Protein AF-A0A2N7PX65-F1 (afdb_monomer)

Foldseek 3Di:
DDPDPPPFWKWKWQAPDAPVLQDQAQWFDFDQWTWGDDLVQLFIWIWGDDPRITMTGTDVLLLGQDALVVLVVSVVVVVSRCVSRVTDTPDTDSDHDPLPDDQDPLEDEFDLPCLPPPDLLQAAEEEEQCQLVPVVVVVCVVCVSHAYEYEHQDSVSQSNNRRVCVVVVRPRHHYYHDDVLQVLQSAKFQSYLEYEYEAFDDQPDPVRLVVGCLDLVNVVSVLRNHHAFGKYKYKHLDPVSLVSVLVSLVVLVWDFPDPDQKDWDDDDDDPVSVVVVVVVGIMIMGITTHNDHHDTDDQDGDDDFAAFPDQWDDDPFWTWHWPTWTHGPVDQWIKTWIQTFGPPTRTFIFTGHPSITGDDSSTGDGRHNRRNVRRVVGSD

Mean predicted aligned error: 6.5 Å

Secondary structure (DSSP, 8-state):
--S--S--SEEEEE-S--GGG--SS--EEETTEEEEEETTTTEEEEEEEETTEEEEEE-GGG-----HHHHHHHHHHHHHHHHHTT-EEEEE-----S------TTB----SS-S-SS-GGGEEEEEES-TTSHHHHHHHHH-TTSEEEEEES-HHHHHHHHHHHHHTT-SSEEEEES-HHHHGGGSPTT-EEEEEEES-----SHHHHTTSTTSHHHHHHHHHHEEEEEEEEEEES-HHHHHHHHHHHHHTT-EESSSSS-EEES---SHHHHHHHTTT--EEEEEEE--SPPPP------PSSEE-S-SEEE-SS-EEEEEEEEB-TTSSSEEEEEEEESTTPEEEEEEEETTEEE--TT------HHHHHHHHHHH-

Radius of gyration: 22.66 Å; Cα contacts (8 Å, |Δi|>4): 798; chains: 1; bounding box: 52×52×66 Å

Solvent-accessible surface area (backbone atoms only — not comparable to full-atom values): 20788 Å² total; per-residue (Å²): 132,85,93,69,79,65,79,65,49,31,40,32,29,51,37,88,75,57,82,84,68,58,77,88,56,82,51,21,40,37,92,74,39,30,42,31,76,38,67,95,73,26,27,38,29,38,34,37,67,58,87,51,31,37,37,40,29,58,36,74,55,31,61,63,75,89,29,37,69,56,30,49,52,51,47,54,53,48,50,54,51,22,58,70,61,76,41,50,75,77,49,66,67,52,72,78,75,89,45,85,66,83,88,44,92,37,58,50,70,77,32,69,86,49,66,65,89,58,64,66,90,58,41,32,33,38,31,51,52,43,50,56,24,56,61,62,54,54,50,38,68,77,35,70,92,46,26,36,37,35,30,22,65,54,56,71,32,38,50,50,24,49,54,48,39,53,76,68,64,45,86,39,43,38,41,35,73,42,61,60,85,46,56,60,49,73,51,45,40,43,49,21,48,35,39,38,36,54,61,67,81,79,44,79,52,77,91,42,29,80,76,27,70,82,22,72,69,49,37,48,54,56,57,31,27,27,19,55,71,11,34,44,36,37,36,32,75,45,65,74,53,50,53,51,51,41,53,53,38,48,74,72,60,32,38,46,77,57,101,49,53,68,40,83,52,90,88,63,92,35,75,69,45,53,60,40,50,78,68,74,55,65,34,37,37,30,49,31,28,29,82,53,73,50,73,86,54,80,78,73,81,80,74,76,67,41,60,49,72,43,76,62,48,76,60,98,64,36,29,27,38,64,77,44,66,20,42,34,97,90,47,96,49,30,42,33,35,32,39,32,8,37,98,80,44,45,49,36,52,30,34,36,45,96,60,25,37,33,84,42,81,35,35,29,56,67,66,27,72,48,34,41,57,29,50,51,66,22,52,99

Sequence (380 aa):
MPLSTFNMPHAIIKTNKNLNDIECVNIFRYKNKGILPLDEFRCFLDVYKKQDLLIIKLNKATRSIITDKLKDAILDTAEKIADNLNCEIVSHNLEHTNTNIEFCDCYESVYPQKILTYNKESINNLEIGFGRGEFLINLAKQKPEEFFLGIEVYGKDFLFALNRCCNEKLNNVKLLNYDCNHVIDLFDNNSFDNIYVNFPEPWFKLYRIKHSIFNKITFQKITDKLKQNGFLHIVTDNYPFAVYSAIIGQFFSLKPLGKFFIETIDDFDTLYAKKWKRLNRTFYRLCLQKPFCSPKTTLKKFDFPLKLEKFEYKSKDLIFKILGIFENNSIDYKIIEIAIGNYLAQHVFFGLKDKTIFLLPQTNFIYTSDFCDALEKVIK

Structure (mmCIF, N/CA/C/O backbone):
data_AF-A0A2N7PX65-F1
#
_entry.id   AF-A0A2N7PX65-F1
#
loop_
_atom_site.group_PDB
_atom_site.id
_atom_site.type_symbol
_atom_site.label_atom_id
_atom_site.label_alt_id
_atom_site.label_comp_id
_atom_site.label_asym_id
_atom_site.label_entity_id
_atom_site.label_seq_id
_atom_site.pdbx_PDB_ins_code
_atom_site.Cartn_x
_atom_site.Cartn_y
_atom_site.Cartn_z
_atom_site.occupancy
_atom_site.B_iso_or_equiv
_atom_site.auth_seq_id
_atom_site.auth_comp_id
_atom_site.auth_asym_id
_atom_site.auth_atom_id
_atom_site.pdbx_PDB_model_num
ATOM 1 N N . MET A 1 1 ? 15.217 -9.390 8.678 1.00 26.25 1 MET A N 1
ATOM 2 C CA . MET A 1 1 ? 14.900 -9.557 7.253 1.00 26.25 1 MET A CA 1
ATOM 3 C C . MET A 1 1 ? 13.451 -9.154 7.089 1.00 26.25 1 MET A C 1
ATOM 5 O O . MET A 1 1 ? 12.636 -9.789 7.747 1.00 26.25 1 MET A O 1
ATOM 9 N N . PRO A 1 2 ? 13.113 -8.068 6.379 1.00 30.67 2 PRO A N 1
ATOM 10 C CA . PRO A 1 2 ? 11.718 -7.809 6.085 1.00 30.67 2 PRO A CA 1
ATOM 11 C C . PRO A 1 2 ? 11.272 -8.754 4.966 1.00 30.67 2 PRO A C 1
ATOM 13 O O . PRO A 1 2 ? 11.931 -8.891 3.936 1.00 30.67 2 PRO A O 1
ATOM 16 N N . LEU A 1 3 ? 10.171 -9.438 5.245 1.00 32.66 3 LEU A N 1
ATOM 17 C CA . LEU A 1 3 ? 9.466 -10.382 4.396 1.00 32.66 3 LEU A CA 1
ATOM 18 C C . LEU A 1 3 ? 8.788 -9.664 3.216 1.00 32.66 3 LEU A C 1
ATOM 20 O O . LEU A 1 3 ? 7.615 -9.320 3.286 1.00 32.66 3 LEU A O 1
ATOM 24 N N . SER A 1 4 ? 9.522 -9.441 2.122 1.00 32.53 4 SER A N 1
ATOM 25 C CA . SER A 1 4 ? 8.937 -9.080 0.813 1.00 32.53 4 SER A CA 1
ATOM 26 C C . SER A 1 4 ? 9.683 -9.670 -0.389 1.00 32.53 4 SER A C 1
ATOM 28 O O . SER A 1 4 ? 9.527 -9.218 -1.522 1.00 32.53 4 SER A O 1
ATOM 30 N N . THR A 1 5 ? 10.481 -10.717 -0.178 1.00 31.12 5 THR A N 1
ATOM 31 C CA . THR A 1 5 ? 11.005 -11.556 -1.263 1.00 31.12 5 THR A CA 1
ATOM 32 C C . THR A 1 5 ? 10.114 -12.779 -1.457 1.00 31.12 5 THR A C 1
ATOM 34 O O . THR A 1 5 ? 10.590 -13.908 -1.458 1.00 31.12 5 THR A O 1
ATOM 37 N N . PHE A 1 6 ? 8.813 -12.559 -1.664 1.00 45.44 6 PHE A N 1
ATOM 38 C CA . PHE A 1 6 ? 8.205 -13.299 -2.764 1.00 45.44 6 PHE A CA 1
ATOM 39 C C . PHE A 1 6 ? 8.916 -12.774 -4.006 1.00 45.44 6 PHE A C 1
ATOM 41 O O . PHE A 1 6 ? 9.026 -11.561 -4.195 1.00 45.44 6 PHE A O 1
ATOM 48 N N . ASN A 1 7 ? 9.558 -13.671 -4.743 1.00 69.31 7 ASN A N 1
ATOM 49 C CA . ASN A 1 7 ? 10.336 -13.311 -5.915 1.00 69.31 7 ASN A CA 1
ATOM 50 C C . ASN A 1 7 ? 9.386 -12.520 -6.838 1.00 69.31 7 ASN A C 1
ATOM 52 O O . ASN A 1 7 ? 8.350 -13.048 -7.232 1.00 69.31 7 ASN A O 1
ATOM 56 N N . MET A 1 8 ? 9.627 -11.219 -7.048 1.00 88.00 8 MET A N 1
ATOM 57 C CA . MET A 1 8 ? 8.716 -10.401 -7.867 1.00 88.00 8 MET A CA 1
ATOM 58 C C . MET A 1 8 ? 8.549 -11.076 -9.233 1.00 88.00 8 MET A C 1
ATOM 60 O O . MET A 1 8 ? 9.549 -11.613 -9.716 1.00 88.00 8 MET A O 1
ATOM 64 N N . PRO A 1 9 ? 7.352 -11.045 -9.842 1.00 94.19 9 PRO A N 1
ATOM 65 C CA . PRO A 1 9 ? 7.123 -11.612 -11.165 1.00 94.19 9 PRO A CA 1
ATOM 66 C C . PRO A 1 9 ? 8.200 -11.152 -12.144 1.00 94.19 9 PRO A C 1
ATOM 68 O O . PRO A 1 9 ? 8.440 -9.946 -12.278 1.00 94.19 9 PRO A O 1
ATOM 71 N N . HIS A 1 10 ? 8.898 -12.107 -12.745 1.00 96.38 10 HIS A N 1
ATOM 72 C CA . HIS A 1 10 ? 9.984 -11.846 -13.673 1.00 96.38 10 HIS A CA 1
ATOM 73 C C . HIS A 1 10 ? 10.166 -12.985 -14.672 1.00 96.38 10 HIS A C 1
ATOM 75 O O . HIS A 1 10 ? 9.842 -14.139 -14.390 1.00 96.38 10 HIS A O 1
ATOM 81 N N . ALA A 1 11 ? 10.767 -12.630 -15.801 1.00 97.81 11 ALA A N 1
ATOM 82 C CA . ALA A 1 11 ? 11.314 -13.538 -16.792 1.00 97.81 11 ALA A CA 1
ATOM 83 C C . ALA A 1 11 ? 12.777 -13.169 -17.071 1.00 97.81 11 ALA A C 1
ATOM 85 O O . ALA A 1 11 ? 13.186 -12.008 -16.931 1.00 97.81 11 ALA A O 1
ATOM 86 N N . ILE A 1 12 ? 13.574 -14.171 -17.434 1.00 97.75 12 ILE A N 1
ATOM 87 C CA . ILE A 1 12 ? 15.001 -14.038 -17.717 1.00 97.75 12 ILE A CA 1
ATOM 88 C C . ILE A 1 12 ? 15.281 -14.604 -19.103 1.00 97.75 12 ILE A C 1
ATOM 90 O O . ILE A 1 12 ? 15.039 -15.782 -19.356 1.00 97.75 12 ILE A O 1
ATOM 94 N N . ILE A 1 13 ? 15.841 -13.768 -19.970 1.00 97.75 13 ILE A N 1
ATOM 95 C CA . ILE A 1 13 ? 16.257 -14.117 -21.329 1.00 97.75 13 ILE A CA 1
ATOM 96 C C . ILE A 1 13 ? 17.779 -14.201 -21.346 1.00 97.75 13 ILE A C 1
ATOM 98 O O . ILE A 1 13 ? 18.456 -13.275 -20.887 1.00 97.75 13 ILE A O 1
ATOM 102 N N . LYS A 1 14 ? 18.335 -15.288 -21.883 1.00 96.69 14 LYS A N 1
ATOM 103 C CA . LYS A 1 14 ? 19.784 -15.394 -22.078 1.00 96.69 14 LYS A CA 1
ATOM 104 C C . LYS A 1 14 ? 20.162 -14.720 -23.387 1.00 96.69 14 LYS A C 1
ATOM 106 O O . LYS A 1 14 ? 19.711 -15.126 -24.453 1.00 96.69 14 LYS A O 1
ATOM 111 N N . THR A 1 15 ? 20.974 -13.672 -23.314 1.00 95.62 15 THR A N 1
ATOM 112 C CA . THR A 1 15 ? 21.356 -12.898 -24.491 1.00 95.62 15 THR A CA 1
ATOM 113 C C . THR A 1 15 ? 22.647 -12.107 -24.298 1.00 95.62 15 THR A C 1
ATOM 115 O O . THR A 1 15 ? 22.898 -11.488 -23.263 1.00 95.62 15 THR A O 1
ATOM 118 N N . ASN A 1 16 ? 23.447 -12.055 -25.364 1.00 93.38 16 ASN A N 1
ATOM 119 C CA . ASN A 1 16 ? 24.573 -11.128 -25.472 1.00 93.38 16 ASN A CA 1
ATOM 120 C C . ASN A 1 16 ? 24.143 -9.744 -25.994 1.00 93.38 16 ASN A C 1
ATOM 122 O O . ASN A 1 16 ? 24.925 -8.797 -25.883 1.00 93.38 16 ASN A O 1
ATOM 126 N N . LYS A 1 17 ? 22.905 -9.598 -26.490 1.00 93.69 17 LYS A N 1
ATOM 127 C CA . LYS A 1 17 ? 22.327 -8.327 -26.954 1.00 93.69 17 LYS A CA 1
ATOM 128 C C . LYS A 1 17 ? 22.034 -7.384 -25.783 1.00 93.69 17 LYS A C 1
ATOM 130 O O . LYS A 1 17 ? 22.034 -7.786 -24.618 1.00 93.69 17 LYS A O 1
ATOM 135 N N . ASN A 1 18 ? 21.888 -6.099 -26.064 1.00 90.69 18 ASN A N 1
ATOM 136 C CA . ASN A 1 18 ? 21.689 -5.024 -25.096 1.00 90.69 18 ASN A CA 1
ATOM 137 C C . ASN A 1 18 ? 20.256 -4.479 -25.159 1.00 90.69 18 ASN A C 1
ATOM 139 O O . ASN A 1 18 ? 19.500 -4.766 -26.078 1.00 90.69 18 ASN A O 1
ATOM 143 N N . LEU A 1 19 ? 19.886 -3.635 -24.189 1.00 91.56 19 LEU A N 1
ATOM 144 C CA . LEU A 1 19 ? 18.552 -3.017 -24.132 1.00 91.56 19 LEU A CA 1
ATOM 145 C C . LEU A 1 19 ? 18.216 -2.188 -25.383 1.00 91.56 19 LEU A C 1
ATOM 147 O O . LEU A 1 19 ? 17.040 -1.997 -25.684 1.00 91.56 19 LEU A O 1
ATOM 151 N N . ASN A 1 20 ? 19.225 -1.646 -26.067 1.00 90.75 20 ASN A N 1
ATOM 152 C CA . ASN A 1 20 ? 19.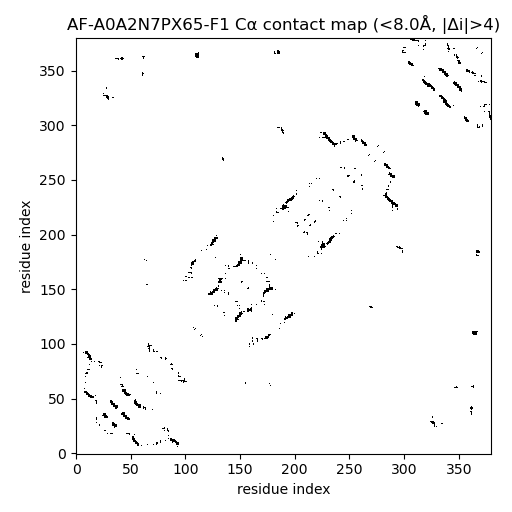037 -0.841 -27.276 1.00 90.75 20 ASN A CA 1
ATOM 153 C C . ASN A 1 20 ? 18.654 -1.685 -28.493 1.00 90.75 20 ASN A C 1
ATOM 155 O O . ASN A 1 20 ? 18.078 -1.138 -29.419 1.00 90.75 20 ASN A O 1
ATOM 159 N N . ASP A 1 21 ? 18.910 -2.993 -28.456 1.00 92.69 21 ASP A N 1
ATOM 160 C CA . ASP A 1 21 ? 18.574 -3.912 -29.547 1.00 92.69 21 ASP A CA 1
ATOM 161 C C . ASP A 1 21 ? 17.094 -4.346 -29.504 1.00 92.69 21 ASP A C 1
ATOM 163 O O . ASP A 1 21 ? 16.661 -5.143 -30.329 1.00 92.69 21 ASP A O 1
ATOM 167 N N . ILE A 1 22 ? 16.329 -3.863 -28.514 1.00 92.75 22 ILE A N 1
ATOM 168 C CA . ILE A 1 22 ? 14.909 -4.178 -28.332 1.00 92.75 22 ILE A CA 1
ATOM 169 C C . ILE A 1 22 ? 14.056 -3.113 -29.027 1.00 92.75 22 ILE A C 1
ATOM 171 O O . ILE A 1 22 ? 13.951 -1.985 -28.540 1.00 92.75 22 ILE A O 1
ATOM 175 N N . GLU A 1 23 ? 13.399 -3.475 -30.122 1.00 88.75 23 GLU A N 1
ATOM 176 C CA . GLU A 1 23 ? 12.603 -2.541 -30.939 1.00 88.75 23 GLU A CA 1
ATOM 177 C C . GLU A 1 23 ? 11.103 -2.865 -30.942 1.00 88.75 23 GLU A C 1
ATOM 179 O O . GLU A 1 23 ? 10.281 -2.028 -31.301 1.00 88.75 23 GLU A O 1
ATOM 184 N N . CYS A 1 24 ? 10.721 -4.063 -30.492 1.00 88.19 24 CYS A N 1
ATOM 185 C CA . CYS A 1 24 ? 9.340 -4.552 -30.543 1.00 88.19 24 CYS A CA 1
ATOM 186 C C . CYS A 1 24 ? 8.406 -3.961 -29.472 1.00 88.19 24 CYS A C 1
ATOM 188 O O . CYS A 1 24 ? 7.211 -4.251 -29.468 1.00 88.19 24 CYS A O 1
ATOM 190 N N . VAL A 1 25 ? 8.941 -3.178 -28.532 1.00 90.81 25 VAL A N 1
ATOM 191 C CA . VAL A 1 25 ? 8.203 -2.617 -27.393 1.00 90.81 25 VAL A CA 1
ATOM 192 C C . VAL A 1 25 ? 8.695 -1.215 -27.037 1.00 90.81 25 VAL A C 1
ATOM 194 O O . VAL A 1 25 ? 9.874 -0.885 -27.179 1.00 90.81 25 VAL A O 1
ATOM 197 N N . ASN A 1 26 ? 7.796 -0.398 -26.485 1.00 91.69 26 ASN A N 1
ATOM 198 C CA . ASN A 1 26 ? 8.070 0.988 -26.096 1.00 91.69 26 ASN A CA 1
ATOM 199 C C . ASN A 1 26 ? 8.836 1.093 -24.765 1.00 91.69 26 ASN A C 1
ATOM 201 O O . ASN A 1 26 ? 8.317 1.587 -23.764 1.00 91.69 26 ASN A O 1
ATOM 205 N N . ILE A 1 27 ? 10.091 0.642 -24.744 1.00 95.38 27 ILE A N 1
ATOM 206 C CA . ILE A 1 27 ? 10.960 0.761 -23.565 1.00 95.38 27 ILE A CA 1
ATOM 207 C C . ILE A 1 27 ? 11.528 2.179 -23.470 1.00 95.38 27 ILE A C 1
ATOM 209 O O . ILE A 1 27 ? 12.223 2.651 -24.371 1.00 95.38 27 ILE A O 1
ATOM 213 N N . PHE A 1 28 ? 11.319 2.820 -22.324 1.00 97.31 28 PHE A N 1
ATOM 214 C CA . PHE A 1 28 ? 12.019 4.043 -21.945 1.00 97.31 28 PHE A CA 1
ATOM 215 C C . PHE A 1 28 ? 13.340 3.687 -21.267 1.00 97.31 28 PHE A C 1
ATOM 217 O O . PHE A 1 28 ? 13.372 2.832 -20.386 1.00 97.31 28 PHE A O 1
ATOM 224 N N . ARG A 1 29 ? 14.445 4.331 -21.638 1.00 96.19 29 ARG A N 1
ATOM 225 C CA . ARG A 1 29 ? 15.801 3.917 -21.243 1.00 96.19 29 ARG A CA 1
ATOM 226 C C . ARG A 1 29 ? 16.535 5.010 -20.476 1.00 96.19 29 ARG A C 1
ATOM 228 O O . ARG A 1 29 ? 16.470 6.178 -20.837 1.00 96.19 29 ARG A O 1
ATOM 235 N N . TYR A 1 30 ? 17.262 4.616 -19.434 1.00 95.56 30 TYR A N 1
ATOM 236 C CA . TYR A 1 30 ? 18.180 5.460 -18.671 1.00 95.56 30 TYR A CA 1
ATOM 237 C C . TYR A 1 30 ? 19.383 4.630 -18.219 1.00 95.56 30 TYR A C 1
ATOM 239 O O . TYR A 1 30 ? 19.255 3.719 -17.393 1.00 95.56 30 TYR A O 1
ATOM 247 N N . LYS A 1 31 ? 20.578 4.954 -18.730 1.00 92.00 31 LYS A N 1
ATOM 248 C CA . LYS A 1 31 ? 21.799 4.162 -18.496 1.00 92.00 31 LYS A CA 1
ATOM 249 C C . LYS A 1 31 ? 21.548 2.689 -18.875 1.00 92.00 31 LYS A C 1
ATOM 251 O O . LYS A 1 31 ? 21.081 2.414 -19.972 1.00 92.00 31 LYS A O 1
ATOM 256 N N . ASN A 1 32 ? 21.800 1.751 -17.961 1.00 89.50 32 ASN A N 1
ATOM 257 C CA . ASN A 1 32 ? 21.623 0.310 -18.179 1.00 89.50 32 ASN A CA 1
ATOM 258 C C . ASN A 1 32 ? 20.253 -0.217 -17.706 1.00 89.50 32 ASN A C 1
ATOM 260 O O . ASN A 1 32 ? 20.091 -1.425 -17.524 1.00 89.50 32 ASN A O 1
ATOM 264 N N . LYS A 1 33 ? 19.288 0.676 -17.449 1.00 94.38 33 LYS A N 1
ATOM 265 C CA . LYS A 1 33 ? 17.941 0.340 -16.979 1.00 94.38 33 LYS A CA 1
ATOM 266 C C . LYS A 1 33 ? 16.905 0.835 -17.988 1.00 94.38 33 LYS A C 1
ATOM 268 O O . LYS A 1 33 ? 16.975 1.962 -18.469 1.00 94.38 33 LYS A O 1
ATOM 273 N N . GLY A 1 34 ? 15.936 -0.012 -18.274 1.00 96.38 34 GLY A N 1
ATOM 274 C CA . GLY A 1 34 ? 14.735 0.272 -19.035 1.00 96.38 34 GLY A CA 1
ATOM 275 C C . GLY A 1 34 ? 13.506 0.225 -18.132 1.00 96.38 34 GLY A C 1
ATOM 276 O O . GLY A 1 34 ? 13.473 -0.521 -17.152 1.00 96.38 34 GLY A O 1
ATOM 277 N N . ILE A 1 35 ? 12.506 1.024 -18.475 1.00 97.00 35 ILE A N 1
ATOM 278 C CA . ILE A 1 35 ? 11.169 1.015 -17.896 1.00 97.00 35 ILE A CA 1
ATOM 279 C C . ILE A 1 35 ? 10.180 0.819 -19.038 1.00 97.00 35 ILE A C 1
ATOM 281 O O . ILE A 1 35 ? 10.189 1.572 -20.012 1.00 97.00 35 ILE A O 1
ATOM 285 N N . LEU A 1 36 ? 9.336 -0.198 -18.911 1.00 96.31 36 LEU A N 1
ATOM 286 C CA . LEU A 1 36 ? 8.294 -0.521 -19.875 1.00 96.31 36 LEU A CA 1
ATOM 287 C C . LEU A 1 36 ? 6.921 -0.297 -19.223 1.00 96.31 36 LEU A C 1
ATOM 289 O O . LEU A 1 36 ? 6.618 -0.978 -18.241 1.00 96.31 36 LEU A O 1
ATOM 293 N N . PRO A 1 37 ? 6.110 0.662 -19.701 1.00 94.94 37 PRO A N 1
ATOM 294 C CA . PRO A 1 37 ? 4.739 0.837 -19.234 1.00 94.94 37 PRO A CA 1
ATOM 295 C C . PRO A 1 37 ? 3.828 -0.280 -19.757 1.00 94.94 37 PRO A C 1
ATOM 297 O O . PRO A 1 37 ? 3.843 -0.600 -20.941 1.00 94.94 37 PRO A O 1
ATOM 300 N N . LEU A 1 38 ? 3.002 -0.830 -18.871 1.00 92.56 38 LEU A N 1
ATOM 301 C CA . LEU A 1 38 ? 1.843 -1.659 -19.197 1.00 92.56 38 LEU A CA 1
ATOM 302 C C . LEU A 1 38 ? 0.584 -0.906 -18.756 1.00 92.56 38 LEU A C 1
ATOM 304 O O . LEU A 1 38 ? 0.254 -0.875 -17.568 1.00 92.56 38 LEU A O 1
ATOM 308 N N . ASP A 1 39 ? -0.084 -0.236 -19.696 1.00 84.25 39 ASP A N 1
ATOM 309 C CA . ASP A 1 39 ? -1.245 0.631 -19.429 1.00 84.25 39 ASP A CA 1
ATOM 310 C C . ASP A 1 39 ? -2.452 -0.154 -18.903 1.00 84.25 39 ASP A C 1
ATOM 312 O O . ASP A 1 39 ? -3.059 0.253 -17.914 1.00 84.25 39 ASP A O 1
ATOM 316 N N . GLU A 1 40 ? -2.756 -1.307 -19.507 1.00 84.62 40 GLU A N 1
ATOM 317 C CA . GLU A 1 40 ? -3.881 -2.174 -19.125 1.00 84.62 40 GLU A CA 1
ATOM 318 C C . GLU A 1 40 ? -3.810 -2.591 -17.648 1.00 84.62 40 GLU A C 1
ATOM 320 O O . GLU A 1 40 ? -4.790 -2.506 -16.910 1.00 84.62 40 GLU A O 1
ATOM 325 N N . PHE A 1 41 ? -2.612 -2.959 -17.193 1.00 84.62 41 PHE A N 1
ATOM 326 C CA . PHE A 1 41 ? -2.354 -3.383 -15.816 1.00 84.62 41 PHE A CA 1
ATOM 327 C C . PHE A 1 41 ? -1.910 -2.242 -14.903 1.00 84.62 41 PHE A C 1
ATOM 329 O O . PHE A 1 41 ? -1.666 -2.462 -13.712 1.00 84.62 41 PHE A O 1
ATOM 336 N N . ARG A 1 42 ? -1.785 -1.029 -15.457 1.00 88.62 42 ARG A N 1
ATOM 337 C CA . ARG A 1 42 ? -1.345 0.182 -14.759 1.00 88.62 42 ARG A CA 1
ATOM 338 C C . ARG A 1 42 ? -0.074 -0.069 -13.947 1.00 88.62 42 ARG A C 1
ATOM 340 O O . ARG A 1 42 ? 0.040 0.324 -12.787 1.00 88.62 42 ARG A O 1
ATOM 347 N N . CYS A 1 43 ? 0.887 -0.749 -14.567 1.00 93.00 43 CYS A N 1
ATOM 348 C CA . CYS A 1 43 ? 2.163 -1.082 -13.958 1.00 93.00 43 CYS A CA 1
ATOM 349 C C . CYS A 1 43 ? 3.340 -0.805 -14.899 1.00 93.00 43 CYS A C 1
ATOM 351 O O . CYS A 1 43 ? 3.185 -0.579 -16.093 1.00 93.00 43 CYS A O 1
ATOM 353 N N . PHE A 1 44 ? 4.538 -0.815 -14.334 1.00 96.06 44 PHE A N 1
ATOM 354 C CA . PHE A 1 44 ? 5.808 -0.708 -15.032 1.00 96.06 44 PHE A CA 1
ATOM 355 C C . PHE A 1 44 ? 6.575 -2.010 -14.856 1.00 96.06 44 PHE A C 1
ATOM 357 O O . PHE A 1 44 ? 6.586 -2.581 -13.760 1.00 96.06 44 PHE A O 1
ATOM 364 N N . LEU A 1 45 ? 7.289 -2.423 -15.896 1.00 97.38 45 LEU A N 1
ATOM 365 C CA . LEU A 1 45 ? 8.327 -3.439 -15.803 1.00 97.38 45 LEU A CA 1
ATOM 366 C C . LEU A 1 45 ? 9.701 -2.768 -15.816 1.00 97.38 45 LEU A C 1
ATOM 368 O O . LEU A 1 45 ? 9.976 -1.901 -16.643 1.00 97.38 45 LEU A O 1
ATOM 372 N N . ASP A 1 46 ? 10.568 -3.179 -14.897 1.00 96.94 46 ASP A N 1
ATOM 373 C CA . ASP A 1 46 ? 12.003 -2.959 -14.999 1.00 96.94 46 ASP A CA 1
ATOM 374 C C . ASP A 1 46 ? 12.568 -3.925 -16.047 1.00 96.94 46 ASP A C 1
ATOM 376 O O . ASP A 1 46 ? 12.361 -5.136 -15.956 1.00 96.94 46 ASP A O 1
ATOM 380 N N . VAL A 1 47 ? 13.325 -3.396 -17.004 1.00 97.06 47 VAL A N 1
ATOM 381 C CA . VAL A 1 47 ? 14.085 -4.178 -17.986 1.00 97.06 47 VAL A CA 1
ATOM 382 C C . VAL A 1 47 ? 15.553 -3.837 -17.799 1.00 97.06 47 VAL A C 1
ATOM 384 O O . VAL A 1 47 ? 15.931 -2.679 -17.920 1.00 97.06 47 VAL A O 1
ATOM 387 N N . TYR A 1 48 ? 16.410 -4.790 -17.458 1.00 95.69 48 TYR A N 1
ATOM 388 C CA . TYR A 1 48 ? 17.835 -4.499 -17.279 1.00 95.69 48 TYR A CA 1
ATOM 389 C C . TYR A 1 48 ? 18.701 -5.719 -17.550 1.00 95.69 48 TYR A C 1
ATOM 391 O O . TYR A 1 48 ? 18.283 -6.860 -17.363 1.00 95.69 48 TYR A O 1
ATOM 399 N N . LYS A 1 49 ? 19.938 -5.469 -17.979 1.00 93.75 49 LYS A N 1
ATOM 400 C CA . LYS A 1 49 ? 20.910 -6.518 -18.278 1.00 93.75 49 LYS A CA 1
ATOM 401 C C . LYS A 1 49 ? 21.857 -6.728 -17.102 1.00 93.75 49 LYS A C 1
ATOM 403 O O . LYS A 1 49 ? 22.345 -5.770 -16.501 1.00 93.75 49 LYS A O 1
ATOM 408 N N . LYS A 1 50 ? 22.145 -7.989 -16.794 1.00 92.88 50 LYS A N 1
ATOM 409 C CA . LYS A 1 50 ? 23.161 -8.424 -15.838 1.00 92.88 50 LYS A CA 1
ATOM 410 C C . LYS A 1 50 ? 23.954 -9.562 -16.479 1.00 92.88 50 LYS A C 1
ATOM 412 O O . LYS A 1 50 ? 23.442 -10.665 -16.587 1.00 92.88 50 LYS A O 1
ATOM 417 N N . GLN A 1 51 ? 25.202 -9.289 -16.867 1.00 92.50 51 GLN A N 1
ATOM 418 C CA . GLN A 1 51 ? 26.035 -10.229 -17.634 1.00 92.50 51 GLN A CA 1
ATOM 419 C C . GLN A 1 51 ? 25.340 -10.637 -18.947 1.00 92.50 51 GLN A C 1
ATOM 421 O O . GLN A 1 51 ? 24.955 -9.750 -19.708 1.00 92.50 51 GLN A O 1
ATOM 426 N N . ASP A 1 52 ? 25.176 -11.930 -19.208 1.00 94.38 52 ASP A N 1
ATOM 427 C CA . ASP A 1 52 ? 24.490 -12.511 -20.366 1.00 94.38 52 ASP A CA 1
ATOM 428 C C . ASP A 1 52 ? 22.985 -12.725 -20.125 1.00 94.38 52 ASP A C 1
ATOM 430 O O . ASP A 1 52 ? 22.327 -13.438 -20.878 1.00 94.38 52 ASP A O 1
ATOM 434 N N . LEU A 1 53 ? 22.424 -12.112 -19.077 1.00 96.00 53 LEU A N 1
ATOM 435 C CA . LEU A 1 53 ? 21.011 -12.222 -18.726 1.00 96.00 53 LEU A CA 1
ATOM 436 C C . LEU A 1 53 ? 20.310 -10.873 -18.875 1.00 96.00 53 LEU A C 1
ATOM 438 O O . LEU A 1 53 ? 20.690 -9.882 -18.246 1.00 96.00 53 LEU A O 1
ATOM 442 N N . LEU A 1 54 ? 19.239 -10.849 -19.658 1.00 96.94 54 LEU A N 1
ATOM 443 C CA . LEU A 1 54 ? 18.271 -9.763 -19.693 1.00 96.94 54 LEU A CA 1
ATOM 444 C C . LEU A 1 54 ? 17.106 -10.121 -18.767 1.00 96.94 54 LEU A C 1
ATOM 446 O O . LEU A 1 54 ? 16.484 -11.170 -18.912 1.00 96.94 54 LEU A O 1
ATOM 450 N N . ILE A 1 55 ? 16.833 -9.259 -17.792 1.00 97.00 55 ILE A N 1
ATOM 451 C CA . ILE A 1 55 ? 15.815 -9.475 -16.764 1.00 97.00 55 ILE A CA 1
ATOM 452 C C . ILE A 1 55 ? 14.668 -8.504 -17.011 1.00 97.00 55 ILE A C 1
ATOM 454 O O . ILE A 1 55 ? 14.883 -7.292 -17.052 1.00 97.00 55 ILE A O 1
ATOM 458 N N . ILE A 1 56 ? 13.459 -9.049 -17.119 1.00 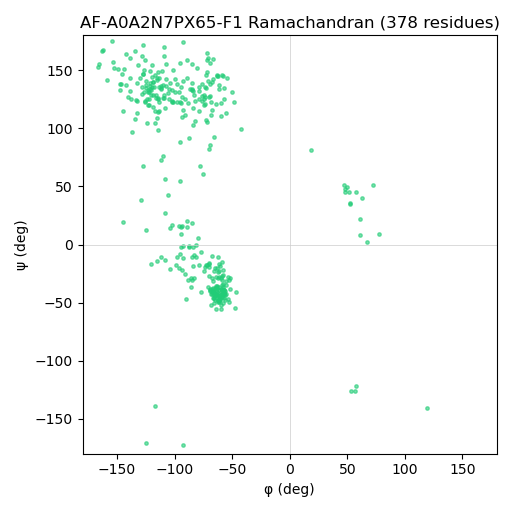97.56 56 ILE A N 1
ATOM 459 C CA . ILE A 1 56 ? 12.204 -8.304 -17.215 1.00 97.56 56 ILE A CA 1
ATOM 460 C C . ILE A 1 56 ? 11.419 -8.602 -15.948 1.00 97.56 56 ILE A C 1
ATOM 462 O O . ILE A 1 56 ? 11.184 -9.764 -15.626 1.00 97.56 56 ILE A O 1
ATOM 466 N N . LYS A 1 57 ? 11.060 -7.574 -15.184 1.00 96.12 57 LYS A N 1
ATOM 467 C CA . LYS A 1 57 ? 10.554 -7.749 -13.822 1.00 96.12 57 LYS A CA 1
ATOM 468 C C . LYS A 1 57 ? 9.526 -6.695 -13.466 1.00 96.12 57 LYS A C 1
ATOM 470 O O . LYS A 1 57 ? 9.753 -5.518 -13.709 1.00 96.12 57 LYS A O 1
ATOM 475 N N . LEU A 1 58 ? 8.447 -7.088 -12.796 1.00 96.06 58 LEU A N 1
ATOM 476 C CA . LEU A 1 58 ? 7.470 -6.137 -12.266 1.00 96.06 58 LEU A CA 1
ATOM 477 C C . LEU A 1 58 ? 8.146 -5.123 -11.327 1.00 96.06 58 LEU A C 1
ATOM 479 O O . LEU A 1 58 ? 8.804 -5.497 -10.346 1.00 96.06 58 LEU A O 1
ATOM 483 N N . ASN A 1 59 ? 7.963 -3.834 -11.614 1.00 94.44 59 ASN A N 1
ATOM 484 C CA . ASN A 1 59 ? 8.531 -2.759 -10.817 1.00 94.44 59 ASN A CA 1
ATOM 485 C C . ASN A 1 59 ? 7.757 -2.611 -9.502 1.00 94.44 59 ASN A C 1
ATOM 487 O O . ASN A 1 59 ? 6.546 -2.397 -9.489 1.00 94.44 59 ASN A O 1
ATOM 491 N N . LYS A 1 60 ? 8.465 -2.674 -8.371 1.00 90.06 60 LYS A N 1
ATOM 492 C CA . LYS A 1 60 ? 7.862 -2.612 -7.029 1.00 90.06 60 LYS A CA 1
ATOM 493 C C . LYS A 1 60 ? 7.138 -1.298 -6.727 1.00 90.06 60 LYS A C 1
ATOM 495 O O . LYS A 1 60 ? 6.203 -1.310 -5.932 1.00 90.06 60 LYS A O 1
ATOM 500 N N . ALA A 1 61 ? 7.557 -0.185 -7.327 1.00 89.12 61 ALA A N 1
ATOM 501 C CA . ALA A 1 61 ? 6.959 1.129 -7.090 1.0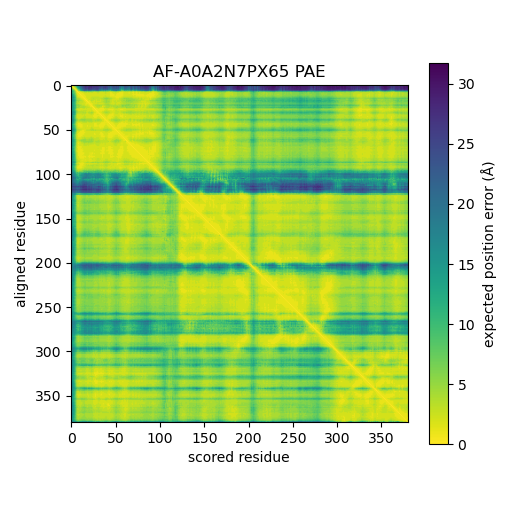0 89.12 61 ALA A CA 1
ATOM 502 C C . ALA A 1 61 ? 5.508 1.221 -7.591 1.00 89.12 61 ALA A C 1
ATOM 504 O O . ALA A 1 61 ? 4.731 2.018 -7.078 1.00 89.12 61 ALA A O 1
ATOM 505 N N . THR A 1 62 ? 5.134 0.366 -8.546 1.00 87.25 62 THR A N 1
ATOM 506 C CA . THR A 1 62 ? 3.774 0.291 -9.109 1.00 87.25 62 THR A CA 1
ATOM 507 C C . THR A 1 62 ? 2.770 -0.267 -8.108 1.00 87.25 62 THR A C 1
ATOM 509 O O . THR A 1 62 ? 1.590 0.074 -8.153 1.00 87.25 62 THR A O 1
ATOM 512 N N . ARG A 1 63 ? 3.259 -1.099 -7.172 1.00 85.00 63 ARG A N 1
ATOM 513 C CA . ARG A 1 63 ? 2.475 -1.764 -6.122 1.00 85.00 63 ARG A CA 1
ATOM 514 C C . ARG A 1 63 ? 1.275 -2.528 -6.689 1.00 85.00 63 ARG A C 1
ATOM 516 O O . ARG A 1 63 ? 0.217 -2.579 -6.072 1.00 85.00 63 ARG A O 1
ATOM 523 N N . SER A 1 64 ? 1.442 -3.106 -7.876 1.00 85.94 64 SER A N 1
ATOM 524 C CA . SER A 1 64 ? 0.397 -3.888 -8.525 1.00 85.94 64 SER A CA 1
ATOM 525 C C . SER A 1 64 ? 0.120 -5.180 -7.768 1.00 85.94 64 SER A C 1
ATOM 527 O O . SER A 1 64 ? 1.037 -5.872 -7.314 1.00 85.94 64 SER A O 1
ATOM 529 N N . ILE A 1 65 ? -1.161 -5.526 -7.685 1.00 85.12 65 ILE A N 1
ATOM 530 C CA . ILE A 1 65 ? -1.596 -6.828 -7.194 1.00 85.12 65 ILE A CA 1
ATOM 531 C C . ILE A 1 65 ? -1.201 -7.875 -8.233 1.00 85.12 65 ILE A C 1
ATOM 533 O O . ILE A 1 65 ? -1.508 -7.743 -9.416 1.00 85.12 65 ILE A O 1
ATOM 537 N N . ILE A 1 66 ? -0.501 -8.914 -7.786 1.00 88.12 66 ILE A N 1
ATOM 538 C CA . ILE A 1 66 ? -0.003 -9.969 -8.666 1.00 88.12 66 ILE A CA 1
ATOM 539 C C . ILE A 1 66 ? -1.133 -10.965 -8.928 1.00 88.12 66 ILE A C 1
ATOM 541 O O . ILE A 1 66 ? -1.469 -11.764 -8.054 1.00 88.12 66 ILE A O 1
ATOM 545 N N . THR A 1 67 ? -1.692 -10.912 -10.134 1.00 88.19 67 THR A N 1
ATOM 546 C CA . THR A 1 67 ? -2.694 -11.854 -10.649 1.00 88.19 67 THR A CA 1
ATOM 547 C C . THR A 1 67 ? -2.095 -12.735 -11.741 1.00 88.19 67 THR A C 1
ATOM 549 O O . THR A 1 67 ? -1.060 -12.394 -12.318 1.00 88.19 67 THR A O 1
ATOM 552 N N . ASP A 1 68 ? -2.750 -13.853 -12.050 1.00 90.00 68 ASP A N 1
ATOM 553 C CA . ASP A 1 68 ? -2.332 -14.728 -13.150 1.00 90.00 68 ASP A CA 1
ATOM 554 C C . ASP A 1 68 ? -2.387 -13.982 -14.501 1.00 90.00 68 ASP A C 1
ATOM 556 O O . ASP A 1 68 ? -1.411 -14.016 -15.239 1.00 90.00 68 ASP A O 1
ATOM 560 N N . LYS A 1 69 ? -3.400 -13.130 -14.738 1.00 90.75 69 LYS A N 1
ATOM 561 C CA . LYS A 1 69 ? -3.450 -12.239 -15.920 1.00 90.75 69 LYS A CA 1
ATOM 562 C C . LYS A 1 69 ? -2.238 -11.303 -16.042 1.00 90.75 69 LYS A C 1
ATOM 564 O O . LYS A 1 69 ? -1.719 -11.101 -17.134 1.00 90.75 69 LYS A O 1
ATOM 569 N N . LEU A 1 70 ? -1.777 -10.718 -14.929 1.00 92.12 70 LEU A N 1
ATOM 570 C CA . LEU A 1 70 ? -0.574 -9.877 -14.943 1.00 92.12 70 LEU A CA 1
ATOM 571 C C . LEU A 1 70 ? 0.679 -10.713 -15.233 1.00 92.12 70 LEU A C 1
ATOM 573 O O . LEU A 1 70 ? 1.577 -10.247 -15.927 1.00 92.12 70 LEU A O 1
ATOM 577 N N . LYS A 1 71 ? 0.760 -11.937 -14.700 1.00 94.12 71 LYS A N 1
ATOM 578 C CA . LYS A 1 71 ? 1.876 -12.843 -14.993 1.00 94.12 71 LYS A CA 1
ATOM 579 C C . LYS A 1 71 ? 1.914 -13.224 -16.470 1.00 94.12 71 LYS A C 1
ATOM 581 O O . LYS A 1 71 ? 2.991 -13.143 -17.054 1.00 94.12 71 LYS A O 1
ATOM 586 N N . ASP A 1 72 ? 0.763 -13.537 -17.060 1.00 95.19 72 ASP A N 1
ATOM 587 C CA . ASP A 1 72 ? 0.629 -13.835 -18.489 1.00 95.19 72 ASP A CA 1
ATOM 588 C C . ASP A 1 72 ? 1.099 -12.650 -19.340 1.00 95.19 72 ASP A C 1
ATOM 590 O O . ASP A 1 72 ? 1.909 -12.824 -20.244 1.00 95.19 72 ASP A O 1
ATOM 594 N N . ALA A 1 73 ? 0.696 -11.423 -18.994 1.00 95.75 73 ALA A N 1
ATOM 595 C CA . ALA A 1 73 ? 1.136 -10.221 -19.704 1.00 95.75 73 ALA A CA 1
ATOM 596 C C . ALA A 1 73 ? 2.653 -9.973 -19.605 1.00 95.75 73 ALA A C 1
ATOM 598 O O . ALA A 1 73 ? 3.278 -9.509 -20.562 1.00 95.75 73 ALA A O 1
ATOM 599 N N . ILE A 1 74 ? 3.268 -10.282 -18.458 1.00 96.81 74 ILE A N 1
ATOM 600 C CA . ILE A 1 74 ? 4.728 -10.206 -18.300 1.00 96.81 74 ILE A CA 1
ATOM 601 C C . ILE A 1 74 ? 5.413 -11.274 -19.158 1.00 96.81 74 ILE A C 1
ATOM 603 O O . ILE A 1 74 ? 6.440 -10.973 -19.767 1.00 96.81 74 ILE A O 1
ATOM 607 N N . LEU A 1 75 ? 4.865 -12.492 -19.203 1.00 97.56 75 LEU A N 1
ATOM 608 C CA . LEU A 1 75 ? 5.418 -13.592 -19.989 1.00 97.56 75 LEU A CA 1
ATOM 609 C C . LEU A 1 75 ? 5.332 -13.291 -21.488 1.00 97.56 75 LEU A C 1
ATOM 611 O O . LEU A 1 75 ? 6.365 -13.301 -22.143 1.00 97.56 75 LEU A O 1
ATOM 615 N N . ASP A 1 76 ? 4.163 -12.889 -21.989 1.00 96.94 76 ASP A N 1
ATOM 616 C CA . ASP A 1 76 ? 3.954 -12.469 -23.385 1.00 96.94 76 ASP A CA 1
ATOM 617 C C . ASP A 1 76 ? 4.887 -11.309 -23.775 1.00 96.94 76 ASP A C 1
ATOM 619 O O . ASP A 1 76 ? 5.511 -11.309 -24.837 1.00 96.94 76 ASP A O 1
ATOM 623 N N . THR A 1 77 ? 5.070 -10.332 -22.879 1.00 97.44 77 THR A N 1
ATOM 624 C CA . THR A 1 77 ? 6.042 -9.249 -23.101 1.00 97.44 77 THR A CA 1
ATOM 625 C C . THR A 1 77 ? 7.471 -9.788 -23.211 1.00 97.44 77 THR A C 1
ATOM 627 O O . THR A 1 77 ? 8.245 -9.325 -24.051 1.00 97.44 77 THR A O 1
ATOM 630 N N . ALA A 1 78 ? 7.846 -10.750 -22.366 1.00 97.50 78 ALA A N 1
ATOM 631 C CA . ALA A 1 78 ? 9.169 -11.358 -22.399 1.00 97.50 78 ALA A CA 1
ATOM 632 C C . ALA A 1 78 ? 9.384 -12.227 -23.642 1.00 97.50 78 ALA A C 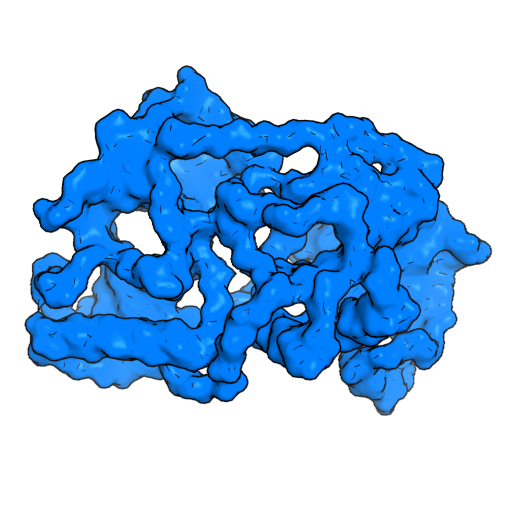1
ATOM 634 O O . ALA A 1 78 ? 10.463 -12.157 -24.223 1.00 97.50 78 ALA A O 1
ATOM 635 N N . GLU A 1 79 ? 8.376 -12.977 -24.080 1.00 97.75 79 GLU A N 1
ATOM 636 C CA . GLU A 1 79 ? 8.412 -13.790 -25.300 1.00 97.75 79 GLU A CA 1
ATOM 637 C C . GLU A 1 79 ? 8.606 -12.902 -26.529 1.00 97.75 79 GLU A C 1
ATOM 639 O O . GLU A 1 79 ? 9.558 -13.100 -27.278 1.00 97.75 79 GLU A O 1
ATOM 644 N N . LYS A 1 80 ? 7.835 -11.814 -26.652 1.00 97.44 80 LYS A N 1
ATOM 645 C CA . LYS A 1 80 ? 8.015 -10.817 -27.724 1.00 97.44 80 LYS A CA 1
ATOM 646 C C . LYS A 1 80 ? 9.430 -10.244 -27.774 1.00 97.44 80 LYS A C 1
ATOM 648 O O . LYS A 1 80 ? 9.996 -10.071 -28.853 1.00 97.44 80 LYS A O 1
ATOM 653 N N . ILE A 1 81 ? 10.008 -9.932 -26.612 1.00 97.69 81 ILE A N 1
ATOM 654 C CA . ILE A 1 81 ? 11.387 -9.434 -26.525 1.00 97.69 81 ILE A CA 1
ATOM 655 C C . ILE A 1 81 ? 12.383 -10.537 -26.903 1.00 97.69 81 ILE A C 1
ATOM 657 O O . ILE A 1 81 ? 13.342 -10.264 -27.620 1.00 97.69 81 ILE A O 1
ATOM 661 N N . ALA A 1 82 ? 12.179 -11.770 -26.440 1.00 97.31 82 ALA A N 1
ATOM 662 C CA . ALA A 1 82 ? 13.040 -12.902 -26.763 1.00 97.31 82 ALA A CA 1
ATOM 663 C C . ALA A 1 82 ? 13.045 -13.177 -28.276 1.00 97.31 82 ALA A C 1
ATOM 665 O O . ALA A 1 82 ? 14.124 -13.252 -28.867 1.00 97.31 82 ALA A O 1
ATOM 666 N N . ASP A 1 83 ? 11.868 -13.187 -28.903 1.00 97.00 83 ASP A N 1
ATOM 667 C CA . ASP A 1 83 ? 11.679 -13.352 -30.345 1.00 97.00 83 ASP A CA 1
ATOM 668 C C . ASP A 1 83 ? 12.358 -12.230 -31.135 1.00 97.00 83 ASP A C 1
ATOM 670 O O . ASP A 1 83 ? 13.147 -12.496 -32.040 1.00 97.00 83 ASP A O 1
ATOM 674 N N . ASN A 1 84 ? 12.151 -10.962 -30.753 1.00 96.75 84 ASN A N 1
ATOM 675 C CA . ASN A 1 84 ? 12.833 -9.823 -31.382 1.00 96.75 84 ASN A CA 1
ATOM 676 C C . ASN A 1 84 ? 14.364 -9.940 -31.296 1.00 96.75 84 ASN A C 1
ATOM 678 O O . ASN A 1 84 ? 15.093 -9.549 -32.211 1.00 96.75 84 ASN A O 1
ATOM 682 N N . LEU A 1 85 ? 14.864 -10.512 -30.203 1.00 96.56 85 LEU A N 1
ATOM 683 C CA . LEU A 1 85 ? 16.283 -10.728 -29.984 1.00 96.56 85 LEU A CA 1
ATOM 684 C C . LEU A 1 85 ? 16.796 -12.059 -30.559 1.00 96.56 85 LEU A C 1
ATOM 686 O O . LEU A 1 85 ? 18.014 -12.261 -30.518 1.00 96.56 85 LEU A O 1
ATOM 690 N N . ASN A 1 86 ? 15.958 -12.919 -31.148 1.00 96.62 86 ASN A N 1
ATOM 691 C CA . ASN A 1 86 ? 16.296 -14.301 -31.522 1.00 96.62 86 ASN A CA 1
ATOM 692 C C . ASN A 1 86 ? 16.983 -15.053 -30.364 1.00 96.62 86 ASN A C 1
ATOM 694 O O . ASN A 1 86 ? 18.068 -15.614 -30.521 1.00 96.62 86 ASN A O 1
ATOM 698 N N . CYS A 1 87 ? 16.407 -14.958 -29.170 1.00 96.31 87 CYS A N 1
ATOM 699 C CA . CYS A 1 87 ? 16.909 -15.545 -27.931 1.00 96.31 87 CYS A CA 1
ATOM 700 C C . CYS A 1 87 ? 15.807 -16.373 -27.260 1.00 96.31 87 CYS A C 1
ATOM 702 O O . CYS A 1 87 ? 14.651 -16.317 -27.660 1.00 96.31 87 CYS A O 1
ATOM 704 N N . GLU A 1 88 ? 16.159 -17.110 -26.210 1.00 93.12 88 GLU A N 1
ATOM 705 C CA . GLU A 1 88 ? 15.209 -17.915 -25.438 1.00 93.12 88 GLU A CA 1
ATOM 706 C C . GLU A 1 88 ? 15.060 -17.396 -24.002 1.00 93.12 88 GLU A C 1
ATOM 708 O O . GLU A 1 88 ? 16.005 -16.871 -23.392 1.00 93.12 88 GLU A O 1
ATOM 713 N N . ILE A 1 89 ? 13.860 -17.570 -23.444 1.00 97.31 89 ILE A N 1
ATOM 714 C CA . ILE A 1 89 ? 13.625 -17.423 -22.008 1.00 97.31 89 ILE A CA 1
ATOM 715 C C . ILE A 1 89 ? 14.223 -18.649 -21.314 1.00 97.31 89 ILE A C 1
ATOM 717 O O . ILE A 1 89 ? 13.819 -19.777 -21.572 1.00 97.31 89 ILE A O 1
ATOM 721 N N . VAL A 1 90 ? 15.171 -18.429 -20.404 1.00 96.81 90 VAL A N 1
ATOM 722 C CA . VAL A 1 90 ? 15.865 -19.510 -19.681 1.00 96.81 90 VAL A CA 1
ATOM 723 C C . VAL A 1 90 ? 15.270 -19.800 -18.307 1.00 96.81 90 VAL A C 1
ATOM 725 O O . VAL A 1 90 ? 15.516 -20.860 -17.739 1.00 96.81 90 VAL A O 1
ATOM 728 N N . SER A 1 91 ? 14.524 -18.852 -17.731 1.00 96.06 91 SER A N 1
ATOM 729 C CA . SER A 1 91 ? 13.782 -19.056 -16.480 1.00 96.06 91 SER A CA 1
ATOM 730 C C . SER A 1 91 ? 12.763 -17.945 -16.238 1.00 96.06 91 SER A C 1
ATOM 732 O O . SER A 1 91 ? 12.937 -16.815 -16.698 1.00 96.06 91 SER A O 1
ATOM 734 N N . HIS A 1 92 ? 11.727 -18.249 -15.463 1.00 95.94 92 HIS A N 1
ATOM 735 C CA . HIS A 1 92 ? 10.757 -17.284 -14.953 1.00 95.94 92 HIS A CA 1
ATOM 736 C C . HIS A 1 92 ? 10.116 -17.801 -13.659 1.00 95.94 92 HIS A C 1
ATOM 738 O O . HIS A 1 92 ? 10.359 -18.935 -13.256 1.00 95.94 92 HIS A O 1
ATOM 744 N N . ASN A 1 93 ? 9.281 -16.980 -13.019 1.00 94.62 93 ASN A N 1
ATOM 745 C CA . ASN A 1 93 ? 8.420 -17.390 -11.899 1.00 94.62 93 ASN A CA 1
ATOM 746 C C . ASN A 1 93 ? 6.950 -16.973 -12.106 1.00 94.62 93 ASN A C 1
ATOM 748 O O . ASN A 1 93 ? 6.271 -16.480 -11.195 1.00 94.62 93 ASN A O 1
ATOM 752 N N . LEU A 1 94 ? 6.505 -17.077 -13.356 1.00 94.44 94 LEU A N 1
ATOM 753 C CA . LEU A 1 94 ? 5.215 -16.596 -13.843 1.00 94.44 94 LEU A CA 1
ATOM 754 C C . LEU A 1 94 ? 4.158 -17.708 -13.869 1.00 94.44 94 LEU A C 1
ATOM 756 O O . LEU A 1 94 ? 3.106 -17.538 -14.471 1.00 94.44 94 LEU A O 1
ATOM 760 N N . GLU A 1 95 ? 4.397 -18.822 -13.171 1.00 92.81 95 GLU A N 1
ATOM 761 C CA . GLU A 1 95 ? 3.440 -19.922 -13.086 1.00 92.81 95 GLU A CA 1
ATOM 762 C C . GLU A 1 95 ? 2.151 -19.469 -12.389 1.00 92.81 95 GLU A C 1
ATOM 764 O O . GLU A 1 95 ? 2.169 -18.666 -11.441 1.00 92.81 95 GLU A O 1
ATOM 769 N N . HIS A 1 96 ? 1.020 -20.009 -12.842 1.00 89.31 96 HIS A N 1
ATOM 770 C CA . HIS A 1 96 ? -0.289 -19.678 -12.292 1.00 89.31 96 HIS A CA 1
ATOM 771 C C . HIS A 1 96 ? -0.409 -20.069 -10.821 1.00 89.31 96 HIS A C 1
ATOM 773 O O . HIS A 1 96 ? 0.134 -21.064 -10.342 1.00 89.31 96 HIS A O 1
ATOM 779 N N . THR A 1 97 ? -1.141 -19.242 -10.087 1.00 83.19 97 THR A N 1
ATOM 780 C CA . THR A 1 97 ? -1.329 -19.342 -8.636 1.00 83.19 97 THR A CA 1
ATOM 781 C C . THR A 1 97 ? -2.799 -19.409 -8.233 1.00 83.19 97 THR A C 1
ATOM 783 O O . THR A 1 97 ? -3.103 -19.284 -7.045 1.00 83.19 97 THR A O 1
ATOM 786 N N . ASN A 1 98 ? -3.696 -19.636 -9.199 1.00 80.19 98 ASN A N 1
ATOM 787 C CA . ASN A 1 98 ? -5.150 -19.612 -9.042 1.00 80.19 98 ASN A CA 1
ATOM 788 C C . ASN A 1 98 ? -5.648 -18.265 -8.497 1.00 80.19 98 ASN A C 1
ATOM 790 O O . ASN A 1 98 ? -6.471 -18.206 -7.585 1.00 80.19 98 ASN A O 1
ATOM 794 N N . THR A 1 99 ? -5.123 -17.172 -9.051 1.00 78.31 99 THR A N 1
ATOM 795 C CA . THR A 1 99 ? -5.486 -15.786 -8.713 1.00 78.31 99 THR A CA 1
ATOM 796 C C . THR A 1 99 ? -6.294 -15.113 -9.827 1.00 78.31 99 THR A C 1
ATOM 798 O O . THR A 1 99 ? -6.292 -13.887 -9.957 1.00 78.31 99 THR A O 1
ATOM 801 N N . ASN A 1 100 ? -7.022 -15.911 -10.613 1.00 71.75 100 ASN A N 1
ATOM 802 C CA . ASN A 1 100 ? -8.016 -15.450 -11.583 1.00 71.75 100 ASN A CA 1
ATOM 803 C C . ASN A 1 100 ? -9.238 -14.875 -10.858 1.00 71.75 100 ASN A C 1
ATOM 805 O O . ASN A 1 100 ? -10.227 -15.566 -10.631 1.00 71.75 100 ASN A O 1
ATOM 809 N N . ILE A 1 101 ? -9.136 -13.613 -10.451 1.00 66.88 101 ILE A N 1
ATOM 810 C CA . ILE A 1 101 ? -10.196 -12.881 -9.757 1.00 66.88 101 ILE A CA 1
ATOM 811 C C . ILE A 1 101 ? -10.633 -11.724 -10.650 1.00 66.88 101 ILE A C 1
ATOM 813 O O . ILE A 1 101 ? -9.804 -10.938 -11.115 1.00 66.88 101 ILE A O 1
ATOM 817 N N . GLU A 1 102 ? -11.936 -11.614 -10.888 1.00 67.12 102 GLU A N 1
ATOM 818 C CA . GLU A 1 102 ? -12.518 -10.386 -11.417 1.00 67.12 102 GLU A CA 1
ATOM 819 C C . GLU A 1 102 ? -12.593 -9.358 -10.287 1.00 67.12 102 GLU A C 1
ATOM 821 O O . GLU A 1 102 ? -13.149 -9.620 -9.219 1.00 67.12 102 GLU A O 1
ATOM 826 N N . PHE A 1 103 ? -11.984 -8.192 -10.495 1.00 66.50 103 PHE A N 1
ATOM 827 C CA . PHE A 1 103 ? -12.062 -7.102 -9.530 1.00 66.50 103 PHE A CA 1
ATOM 828 C C . PHE A 1 103 ? -13.504 -6.575 -9.488 1.00 66.50 103 PHE A C 1
ATOM 830 O O . PHE A 1 103 ? -13.992 -6.047 -10.484 1.00 66.50 103 PHE A O 1
ATOM 837 N N . CYS A 1 104 ? -14.178 -6.725 -8.346 1.00 63.38 104 CYS A N 1
ATOM 838 C CA . CYS A 1 104 ? -15.507 -6.160 -8.101 1.00 63.38 104 CYS A CA 1
ATOM 839 C C . CYS A 1 104 ? -15.428 -4.778 -7.427 1.00 63.38 104 CYS A C 1
ATOM 841 O O . CYS A 1 104 ? -14.357 -4.352 -6.991 1.00 63.38 104 CYS A O 1
ATOM 843 N N . ASP A 1 105 ? -16.575 -4.112 -7.262 1.00 61.47 105 ASP A N 1
ATOM 844 C CA . ASP A 1 105 ? -16.690 -2.762 -6.677 1.00 61.47 105 ASP A CA 1
ATOM 845 C C . ASP A 1 105 ? -16.145 -2.631 -5.241 1.00 61.47 105 ASP A C 1
ATOM 847 O O . ASP A 1 105 ? -15.929 -1.520 -4.750 1.00 61.47 105 ASP A O 1
ATOM 851 N N . CYS A 1 106 ? -15.903 -3.744 -4.542 1.00 57.06 106 CYS A N 1
ATOM 852 C CA . CYS A 1 106 ? -15.266 -3.756 -3.222 1.00 57.06 106 CYS A CA 1
ATOM 853 C C . CYS A 1 106 ? -13.762 -3.414 -3.287 1.00 57.06 106 CYS A C 1
ATOM 855 O O . CYS A 1 106 ? -13.158 -3.086 -2.260 1.00 57.06 106 CYS A O 1
ATOM 857 N N . TYR A 1 107 ? -13.143 -3.514 -4.470 1.00 64.75 107 TYR A N 1
ATOM 858 C CA . TYR A 1 107 ? -11.752 -3.140 -4.689 1.00 64.75 107 TYR A CA 1
ATOM 859 C C . TYR A 1 107 ? -11.618 -1.637 -4.919 1.00 64.75 107 TYR A C 1
ATOM 861 O O . TYR A 1 107 ? -12.174 -1.090 -5.868 1.00 64.75 107 TYR A O 1
ATOM 869 N N . GLU A 1 108 ? -10.798 -0.984 -4.099 1.00 60.16 108 GLU A N 1
ATOM 870 C CA . GLU A 1 108 ? -10.345 0.374 -4.376 1.00 60.16 108 GLU A CA 1
ATOM 871 C C . GLU A 1 108 ? -8.870 0.315 -4.760 1.00 60.16 108 GLU A C 1
ATOM 873 O O . GLU A 1 108 ? -7.997 -0.094 -3.991 1.00 60.16 108 GLU A O 1
ATOM 878 N N . SER A 1 109 ? -8.564 0.717 -5.986 1.00 59.38 109 SER A N 1
ATOM 879 C CA . SER A 1 109 ? -7.182 0.980 -6.348 1.00 59.38 109 SER A CA 1
ATOM 880 C C . SER A 1 109 ? -6.736 2.282 -5.698 1.00 59.38 109 SER A C 1
ATOM 882 O O . SER A 1 109 ? -7.428 3.299 -5.768 1.00 59.38 109 SER A O 1
ATOM 884 N N . VAL A 1 110 ? -5.537 2.280 -5.126 1.00 56.28 110 VAL A N 1
ATOM 885 C CA . VAL A 1 110 ? -4.896 3.524 -4.709 1.00 56.28 110 VAL A CA 1
ATOM 886 C C . VAL A 1 110 ? -4.467 4.263 -5.975 1.00 56.28 110 VAL A C 1
ATOM 888 O O . VAL A 1 110 ? -3.512 3.869 -6.635 1.00 56.28 110 VAL A O 1
ATOM 891 N N . TYR A 1 111 ? -5.200 5.317 -6.329 1.00 59.94 111 TYR A N 1
ATOM 892 C CA . TYR A 1 111 ? -4.763 6.294 -7.322 1.00 59.94 111 TYR A CA 1
ATOM 893 C C . TYR A 1 111 ? -4.655 7.664 -6.669 1.00 59.94 111 TYR A C 1
ATOM 895 O O . TYR A 1 111 ? -5.561 8.051 -5.925 1.00 59.94 111 TYR A O 1
ATOM 903 N N . PRO A 1 112 ? -3.624 8.453 -7.008 1.00 48.59 112 PRO A N 1
ATOM 904 C CA . PRO A 1 112 ? -3.458 9.799 -6.465 1.00 48.59 112 PRO A CA 1
ATOM 905 C C . PRO A 1 112 ? -4.657 10.718 -6.753 1.00 48.59 112 PRO A C 1
ATOM 907 O O . PRO A 1 112 ? -4.935 11.622 -5.970 1.00 48.59 112 PRO A O 1
ATOM 910 N N . GLN A 1 113 ? -5.406 10.464 -7.834 1.00 49.09 113 GLN A N 1
ATOM 911 C CA . GLN A 1 113 ? -6.620 11.213 -8.184 1.00 49.09 113 GLN A CA 1
ATOM 912 C C . GLN A 1 113 ? -7.923 10.588 -7.672 1.00 49.09 113 GLN A C 1
ATOM 914 O O . GLN A 1 113 ? -8.919 11.290 -7.525 1.00 49.09 113 GLN A O 1
ATOM 919 N N . LYS A 1 114 ? -7.937 9.283 -7.376 1.00 53.25 114 LYS A N 1
ATOM 920 C CA . LYS A 1 114 ? -9.138 8.543 -6.966 1.00 53.25 114 LYS A CA 1
ATOM 921 C C . LYS A 1 114 ? -9.050 8.203 -5.485 1.00 53.25 114 LYS A C 1
ATOM 923 O O . LYS A 1 114 ? -9.091 7.059 -5.054 1.00 53.25 114 LYS A O 1
ATOM 928 N N . ILE A 1 115 ? -8.881 9.252 -4.695 1.00 51.38 115 ILE A N 1
ATOM 929 C CA . ILE A 1 115 ? -9.141 9.190 -3.267 1.00 51.38 115 ILE A CA 1
ATOM 930 C C . ILE A 1 115 ? -10.619 8.816 -3.124 1.00 51.38 115 ILE A C 1
ATOM 932 O O . ILE A 1 115 ? -11.443 9.644 -3.496 1.00 51.38 115 ILE A O 1
ATOM 936 N N . LEU A 1 116 ? -10.906 7.596 -2.641 1.00 53.16 116 LEU A N 1
ATOM 937 C CA . LEU A 1 116 ? -12.224 7.068 -2.247 1.00 53.16 116 LEU A CA 1
ATOM 938 C C . LEU A 1 116 ? -13.372 7.892 -2.845 1.00 53.16 116 LEU A C 1
ATOM 940 O O . LEU A 1 116 ? -13.901 8.793 -2.200 1.00 53.16 116 LEU A O 1
ATOM 944 N N . THR A 1 117 ? -13.719 7.630 -4.110 1.00 46.88 117 THR A N 1
ATOM 945 C CA . THR A 1 117 ? -14.875 8.278 -4.764 1.00 46.88 117 THR A CA 1
ATOM 946 C C . THR A 1 117 ? -16.194 7.937 -4.065 1.00 46.88 117 THR A C 1
ATOM 948 O O . THR A 1 117 ? -17.218 8.555 -4.336 1.00 46.88 117 THR A O 1
ATOM 951 N N . TYR A 1 118 ? -16.157 6.973 -3.142 1.00 48.16 118 TYR A N 1
ATOM 952 C CA . TYR A 1 118 ? -17.189 6.722 -2.153 1.00 48.16 118 TYR A CA 1
ATOM 953 C C . TYR A 1 118 ? -17.006 7.613 -0.928 1.00 48.16 118 TYR A C 1
ATOM 955 O O . TYR A 1 118 ? -15.907 7.716 -0.387 1.00 48.16 118 TYR A O 1
ATOM 963 N N . ASN A 1 119 ? -18.110 8.226 -0.503 1.00 52.69 119 ASN A N 1
ATOM 964 C CA . ASN A 1 119 ? -18.197 9.219 0.557 1.00 52.69 119 ASN A CA 1
ATOM 965 C C . ASN A 1 119 ? -17.325 8.840 1.770 1.00 52.69 119 ASN A C 1
ATOM 967 O O . ASN A 1 119 ? -17.722 8.015 2.585 1.00 52.69 119 ASN A O 1
ATOM 971 N N . LYS A 1 120 ? -16.122 9.421 1.902 1.00 55.47 120 LYS A N 1
ATOM 972 C CA . LYS A 1 120 ? -15.248 9.175 3.068 1.00 55.47 120 LYS A CA 1
ATOM 973 C C . LYS A 1 120 ? -15.975 9.402 4.386 1.00 55.47 120 LYS A C 1
ATOM 975 O O . LYS A 1 120 ? -15.633 8.773 5.378 1.00 55.47 120 LYS A O 1
ATOM 980 N N . GLU A 1 121 ? -16.965 10.289 4.366 1.00 54.75 121 GLU A N 1
ATOM 981 C CA . GLU A 1 121 ? -17.816 10.616 5.501 1.00 54.75 121 GLU A CA 1
ATOM 982 C C . GLU A 1 121 ? -18.655 9.422 5.988 1.00 54.75 121 GLU A C 1
ATOM 984 O O . GLU A 1 121 ? -19.081 9.429 7.139 1.00 54.75 121 GLU A O 1
ATOM 989 N N . SER A 1 122 ? -18.862 8.381 5.165 1.00 71.00 122 SER A N 1
ATOM 990 C CA . SER A 1 122 ? -19.596 7.176 5.565 1.00 71.00 122 SER A CA 1
ATOM 991 C C . SER A 1 122 ? -18.708 6.080 6.155 1.00 71.00 122 SER A C 1
ATOM 993 O O . SER A 1 122 ? -19.213 5.280 6.940 1.00 71.00 122 SER A O 1
ATOM 995 N N . ILE A 1 123 ? -17.407 6.029 5.825 1.00 82.81 123 ILE A N 1
ATOM 996 C CA . ILE A 1 123 ? -16.489 5.013 6.368 1.00 82.81 123 ILE A CA 1
ATOM 997 C C . ILE A 1 123 ? -16.193 5.334 7.828 1.00 82.81 123 ILE A C 1
ATOM 999 O O . ILE A 1 123 ? -15.422 6.237 8.143 1.00 82.81 123 ILE A O 1
ATOM 1003 N N . ASN A 1 124 ? -16.764 4.536 8.720 1.00 90.25 124 ASN A N 1
ATOM 1004 C CA . ASN A 1 124 ? -16.625 4.700 10.160 1.00 90.25 124 ASN A CA 1
ATOM 1005 C C . ASN A 1 124 ? -15.751 3.629 10.820 1.00 90.25 124 ASN A C 1
ATOM 1007 O O . ASN A 1 124 ? -15.311 3.823 11.953 1.00 90.25 124 ASN A O 1
ATOM 1011 N N . ASN A 1 125 ? -15.441 2.537 10.124 1.00 95.69 125 ASN A N 1
ATOM 1012 C CA . ASN A 1 125 ? -14.662 1.437 10.678 1.00 95.69 125 ASN A CA 1
ATOM 1013 C C . ASN A 1 125 ? -13.432 1.122 9.822 1.00 95.69 125 ASN A C 1
ATOM 1015 O O . ASN A 1 125 ? -13.520 1.050 8.597 1.00 95.69 125 ASN A O 1
ATOM 1019 N N . LEU A 1 126 ? -12.294 0.881 10.470 1.00 95.69 126 LEU A N 1
ATOM 1020 C CA . LEU A 1 126 ? -11.035 0.524 9.817 1.00 95.69 126 LEU A CA 1
ATOM 1021 C C . LEU A 1 126 ? -10.435 -0.737 10.442 1.00 95.69 126 LEU A C 1
ATOM 1023 O O . LEU A 1 126 ? -10.228 -0.764 11.647 1.00 95.69 126 LEU A O 1
ATOM 1027 N N . GLU A 1 127 ? -10.061 -1.737 9.647 1.00 96.81 127 GLU A N 1
ATOM 1028 C CA . GLU A 1 127 ? -9.158 -2.813 10.077 1.00 96.81 127 GLU A CA 1
ATOM 1029 C C . GLU A 1 127 ? -7.789 -2.678 9.395 1.00 96.81 127 GLU A C 1
ATOM 1031 O O . GLU A 1 127 ? -7.688 -2.610 8.167 1.00 96.81 127 GLU A O 1
ATOM 1036 N N . ILE A 1 128 ? -6.723 -2.649 10.201 1.00 95.19 128 ILE A N 1
ATOM 1037 C CA . ILE A 1 128 ? -5.332 -2.606 9.735 1.00 95.19 128 ILE A CA 1
ATOM 1038 C C . ILE A 1 128 ? -4.730 -4.006 9.846 1.00 95.19 128 ILE A C 1
ATOM 1040 O O . ILE A 1 128 ? -4.641 -4.557 10.942 1.00 95.19 128 ILE A O 1
ATOM 1044 N N . GLY A 1 129 ? -4.250 -4.541 8.723 1.00 93.50 129 GLY A N 1
ATOM 1045 C CA . GLY A 1 129 ? -3.694 -5.890 8.645 1.00 93.50 129 GLY A CA 1
ATOM 1046 C C . GLY A 1 129 ? -4.781 -6.956 8.751 1.00 93.50 129 GLY A C 1
ATOM 1047 O O . GLY A 1 129 ? -4.684 -7.851 9.586 1.00 93.50 129 GLY A O 1
ATOM 1048 N N . PHE A 1 130 ? -5.838 -6.842 7.940 1.00 93.75 130 PHE A N 1
ATOM 1049 C CA . PHE A 1 130 ? -7.000 -7.738 8.015 1.00 93.75 130 PHE A CA 1
ATOM 1050 C C . PHE A 1 130 ? -6.693 -9.191 7.601 1.00 93.75 130 PHE A C 1
ATOM 1052 O O . PHE A 1 130 ? -7.548 -10.075 7.743 1.00 93.75 130 PHE A O 1
ATOM 1059 N N . GLY A 1 131 ? -5.509 -9.469 7.039 1.00 92.62 131 GLY A N 1
ATOM 1060 C CA . GLY A 1 131 ? -5.136 -10.793 6.555 1.00 92.62 131 GLY A CA 1
ATOM 1061 C C . GLY A 1 131 ? -6.132 -11.300 5.513 1.00 92.62 131 GLY A C 1
ATOM 1062 O O . GLY A 1 131 ? -6.362 -10.666 4.490 1.00 92.62 131 GLY A O 1
ATOM 1063 N N . ARG A 1 132 ? -6.757 -12.455 5.758 1.00 92.50 132 ARG A N 1
ATOM 1064 C CA . ARG A 1 132 ? -7.759 -13.037 4.838 1.00 92.50 132 ARG A CA 1
ATOM 1065 C C . ARG A 1 132 ? -9.152 -12.405 4.946 1.00 92.50 132 ARG A C 1
ATOM 1067 O O . ARG A 1 132 ? -10.096 -12.901 4.336 1.00 92.50 132 ARG A O 1
ATOM 1074 N N . GLY A 1 133 ? -9.293 -11.348 5.745 1.00 93.38 133 GLY A N 1
ATOM 1075 C CA . GLY A 1 133 ? -10.501 -10.529 5.844 1.00 93.38 133 GLY A CA 1
ATOM 1076 C C . GLY A 1 133 ? -11.626 -11.150 6.661 1.00 93.38 133 GLY A C 1
ATOM 1077 O O . GLY A 1 133 ? -12.731 -10.631 6.648 1.00 93.38 133 GLY A O 1
ATOM 1078 N N . GLU A 1 134 ? -11.396 -12.260 7.367 1.00 92.75 134 GLU A N 1
ATOM 1079 C CA . GLU A 1 134 ? -12.471 -12.978 8.061 1.00 92.75 134 GLU A CA 1
ATOM 1080 C C . GLU A 1 134 ? -13.179 -12.139 9.120 1.00 92.75 134 GLU A C 1
ATOM 1082 O O . GLU A 1 134 ? -14.407 -12.144 9.165 1.00 92.75 134 GLU A O 1
ATOM 1087 N N . PHE A 1 135 ? -12.412 -11.424 9.946 1.00 94.75 135 PHE A N 1
ATOM 1088 C CA . PHE A 1 135 ? -12.965 -10.535 10.961 1.00 94.75 135 PHE A CA 1
ATOM 1089 C C . PHE A 1 135 ? -13.748 -9.396 10.300 1.00 94.75 135 PHE A C 1
ATOM 1091 O O . PHE A 1 135 ? -14.947 -9.276 10.552 1.00 94.75 135 PHE A O 1
ATOM 1098 N N . LEU A 1 136 ? -13.103 -8.643 9.397 1.00 95.25 136 LEU A N 1
ATOM 1099 C CA . LEU A 1 136 ? -13.715 -7.550 8.638 1.00 95.25 136 LEU A CA 1
ATOM 1100 C C . LEU A 1 136 ? -15.055 -7.933 8.012 1.00 95.25 136 LEU A C 1
ATOM 1102 O O . LEU A 1 136 ? -16.066 -7.275 8.225 1.00 95.25 136 LEU A O 1
ATOM 1106 N N . ILE A 1 137 ? -15.045 -9.015 7.234 1.00 94.25 137 ILE A N 1
ATOM 1107 C CA . ILE A 1 137 ? -16.165 -9.471 6.413 1.00 94.25 137 ILE A CA 1
ATOM 1108 C C . ILE A 1 137 ? -17.311 -9.954 7.300 1.00 94.25 137 ILE A C 1
ATOM 1110 O O . ILE A 1 137 ? -18.470 -9.623 7.053 1.00 94.25 137 ILE A O 1
ATOM 1114 N N . ASN A 1 138 ? -17.007 -10.708 8.360 1.00 94.25 138 ASN A N 1
ATOM 1115 C CA . ASN A 1 138 ? -18.030 -11.168 9.296 1.00 94.25 138 ASN A CA 1
ATOM 1116 C C . ASN A 1 138 ? -18.654 -9.994 10.064 1.00 94.25 138 ASN A C 1
ATOM 1118 O O . ASN A 1 138 ? -19.872 -9.965 10.235 1.00 94.25 138 ASN A O 1
ATOM 1122 N N . LEU A 1 139 ? -17.845 -9.022 10.496 1.00 94.12 139 LEU A N 1
ATOM 1123 C CA . LEU A 1 139 ? -18.334 -7.840 11.201 1.00 94.12 139 LEU A CA 1
ATOM 1124 C C . LEU A 1 139 ? -19.207 -6.968 10.290 1.00 94.12 139 LEU A C 1
ATOM 1126 O O . LEU A 1 139 ? -20.296 -6.562 10.691 1.00 94.12 139 LEU A O 1
ATOM 1130 N N . ALA A 1 140 ? -18.782 -6.758 9.043 1.00 93.81 140 ALA A N 1
ATOM 1131 C CA . ALA A 1 140 ? -19.537 -5.998 8.054 1.00 93.81 140 ALA A CA 1
ATOM 1132 C C . ALA A 1 140 ? -20.898 -6.626 7.727 1.00 93.81 140 ALA A C 1
ATOM 1134 O O . ALA A 1 140 ? -21.886 -5.911 7.577 1.00 93.81 140 ALA A O 1
ATOM 1135 N N . LYS A 1 141 ? -20.981 -7.961 7.693 1.00 93.56 141 LYS A N 1
ATOM 1136 C CA . LYS A 1 141 ? -22.248 -8.693 7.543 1.00 93.56 141 LYS A CA 1
ATOM 1137 C C . LYS A 1 141 ? -23.201 -8.504 8.716 1.00 93.56 141 LYS A C 1
ATOM 1139 O O . LYS A 1 141 ? -24.410 -8.455 8.521 1.00 93.56 141 LYS A O 1
ATOM 1144 N N . GLN A 1 142 ? -22.665 -8.443 9.932 1.00 93.94 142 GLN A N 1
ATOM 1145 C CA . GLN A 1 142 ? -23.462 -8.243 11.146 1.00 93.94 142 GLN A CA 1
ATOM 1146 C C . GLN A 1 142 ? -23.947 -6.796 11.286 1.00 93.94 142 GLN A C 1
ATOM 1148 O O . GLN A 1 142 ? -24.933 -6.546 11.975 1.00 93.94 142 GLN A O 1
ATOM 1153 N N . LYS A 1 143 ? -23.258 -5.854 10.636 1.00 93.50 143 LYS A N 1
ATOM 1154 C CA . LYS A 1 143 ? -23.517 -4.415 10.703 1.00 93.50 143 LYS A CA 1
ATOM 1155 C C . LYS A 1 143 ? -23.666 -3.824 9.294 1.00 93.50 143 LYS A C 1
ATOM 1157 O O . LYS A 1 143 ? -22.810 -3.048 8.870 1.00 93.50 143 LYS A O 1
ATOM 1162 N N . PRO A 1 144 ? -24.737 -4.174 8.557 1.00 91.12 144 PRO A N 1
ATOM 1163 C CA . PRO A 1 144 ? -24.925 -3.735 7.170 1.00 91.12 144 PRO A CA 1
ATOM 1164 C C . PRO A 1 144 ? -25.053 -2.210 7.015 1.00 91.12 144 PRO A C 1
ATOM 1166 O O . PRO A 1 144 ? -24.748 -1.684 5.951 1.00 91.12 144 PRO A O 1
ATOM 1169 N N . GLU A 1 145 ? -25.455 -1.509 8.080 1.00 90.00 145 GLU A N 1
ATOM 1170 C CA . GLU A 1 145 ? -25.590 -0.043 8.126 1.00 90.00 145 GLU A CA 1
ATOM 1171 C C . GLU A 1 145 ? -24.255 0.693 8.364 1.00 90.00 145 GLU A C 1
ATOM 1173 O O . GLU A 1 145 ? -24.180 1.916 8.257 1.00 90.00 145 GLU A O 1
ATOM 1178 N N . GLU A 1 146 ? -23.191 -0.031 8.725 1.00 91.62 146 GLU A N 1
ATOM 1179 C CA . GLU A 1 146 ? -21.854 0.527 8.946 1.00 91.62 146 GLU A CA 1
ATOM 1180 C C . GLU A 1 146 ? -20.946 0.251 7.742 1.00 91.62 146 GLU A C 1
ATOM 1182 O O . GLU A 1 146 ? -21.079 -0.780 7.083 1.00 91.62 146 GLU A O 1
ATOM 1187 N N . PHE A 1 147 ? -19.983 1.141 7.481 1.00 91.62 147 PHE A N 1
ATOM 1188 C CA . PHE A 1 147 ? -19.044 1.007 6.367 1.00 91.62 147 PHE A CA 1
ATOM 1189 C C . PHE A 1 147 ? -17.624 0.748 6.859 1.00 91.62 147 PHE A C 1
ATOM 1191 O O . PHE A 1 147 ? -17.092 1.434 7.736 1.00 91.62 147 PHE A O 1
ATOM 1198 N N . PHE A 1 148 ? -16.984 -0.224 6.224 1.00 92.81 148 PHE A N 1
ATOM 1199 C CA . PHE A 1 148 ? -15.709 -0.771 6.646 1.00 92.81 148 PHE A CA 1
ATOM 1200 C C . PHE A 1 148 ? -14.636 -0.551 5.587 1.00 92.81 148 PHE A C 1
ATOM 1202 O O . PHE A 1 148 ? -14.842 -0.817 4.402 1.00 92.81 148 PHE A O 1
ATOM 1209 N N . LEU A 1 149 ? -13.458 -0.131 6.035 1.00 92.81 149 LEU A N 1
ATOM 1210 C CA . LEU A 1 149 ? -12.231 -0.156 5.260 1.00 92.81 149 LEU A CA 1
ATOM 1211 C C . LEU A 1 149 ? -11.293 -1.229 5.818 1.00 92.81 149 LEU A C 1
ATOM 1213 O O . LEU A 1 149 ? -10.976 -1.229 7.002 1.00 92.81 149 LEU A O 1
ATOM 1217 N N . GLY A 1 150 ? -10.791 -2.102 4.955 1.00 93.75 150 GLY A N 1
ATOM 1218 C CA . GLY A 1 150 ? -9.672 -2.986 5.253 1.00 93.75 150 GLY A CA 1
ATOM 1219 C C . GLY A 1 150 ? -8.394 -2.508 4.574 1.00 93.75 150 GLY A C 1
ATOM 1220 O O . GLY A 1 150 ? -8.404 -2.231 3.375 1.00 93.75 150 GLY A O 1
ATOM 1221 N N . ILE A 1 151 ? -7.276 -2.477 5.302 1.00 93.25 151 ILE A N 1
ATOM 1222 C CA . ILE A 1 151 ? -5.934 -2.294 4.731 1.00 93.25 151 ILE A CA 1
ATOM 1223 C C . ILE A 1 151 ? -5.104 -3.560 4.948 1.00 93.25 151 ILE A C 1
ATOM 1225 O O . ILE A 1 151 ? -4.933 -3.997 6.083 1.00 93.25 151 ILE A O 1
ATOM 1229 N N . GLU A 1 152 ? -4.532 -4.111 3.880 1.00 91.94 152 GLU A N 1
ATOM 1230 C CA . GLU A 1 152 ? -3.605 -5.247 3.946 1.00 91.94 152 GLU A CA 1
ATOM 1231 C C . GLU A 1 152 ? -2.451 -5.030 2.971 1.00 91.94 152 GLU A C 1
ATOM 1233 O O . GLU A 1 152 ? -2.668 -4.706 1.809 1.00 91.94 152 GLU A O 1
ATOM 1238 N N . VAL A 1 153 ? -1.211 -5.226 3.411 1.00 88.38 153 VAL A N 1
ATOM 1239 C CA . VAL A 1 153 ? -0.028 -5.060 2.553 1.00 88.38 153 VAL A CA 1
ATOM 1240 C C . VAL A 1 153 ? 0.282 -6.336 1.768 1.00 88.38 153 VAL A C 1
ATOM 1242 O O . VAL A 1 153 ? 0.809 -6.281 0.655 1.00 88.38 153 VAL A O 1
ATOM 1245 N N . TYR A 1 154 ? -0.065 -7.502 2.309 1.00 87.69 154 TYR A N 1
ATOM 1246 C CA . TYR A 1 154 ? 0.235 -8.788 1.709 1.00 87.69 154 TYR A CA 1
ATOM 1247 C C . TYR A 1 154 ? -0.804 -9.183 0.651 1.00 87.69 154 TYR A C 1
ATOM 1249 O O . TYR A 1 154 ? -1.900 -9.657 0.948 1.00 87.69 154 TYR A O 1
ATOM 1257 N N . GLY A 1 155 ? -0.419 -9.028 -0.620 1.00 86.25 155 GLY A N 1
ATOM 1258 C CA . GLY A 1 155 ? -1.315 -9.180 -1.771 1.00 86.25 155 GLY A CA 1
ATOM 1259 C C . GLY A 1 155 ? -2.054 -10.522 -1.863 1.00 86.25 155 GLY A C 1
ATOM 1260 O O . GLY A 1 155 ? -3.188 -10.558 -2.327 1.00 86.25 155 GLY A O 1
ATOM 1261 N N . LYS A 1 156 ? -1.468 -11.630 -1.388 1.00 85.88 156 LYS A N 1
ATOM 1262 C CA . LYS A 1 156 ? -2.147 -12.938 -1.411 1.00 85.88 156 LYS A CA 1
ATOM 1263 C C . LYS A 1 156 ? -3.360 -12.969 -0.479 1.00 85.88 156 LYS A C 1
ATOM 1265 O O . LYS A 1 156 ? -4.421 -13.444 -0.868 1.00 85.88 156 LYS A O 1
ATOM 1270 N N . ASP A 1 157 ? -3.193 -12.478 0.743 1.00 89.81 157 ASP A N 1
ATOM 1271 C CA . ASP A 1 157 ? -4.269 -12.437 1.731 1.00 89.81 157 ASP A CA 1
ATOM 1272 C C . ASP A 1 157 ? -5.324 -11.387 1.348 1.00 89.81 157 ASP A C 1
ATOM 1274 O O . ASP A 1 157 ? -6.523 -11.667 1.419 1.00 89.81 157 ASP A O 1
ATOM 1278 N N . PHE A 1 158 ? -4.879 -10.263 0.778 1.00 90.50 158 PHE A N 1
ATOM 1279 C CA . PHE A 1 158 ? -5.746 -9.283 0.129 1.00 90.50 158 PHE A CA 1
ATOM 1280 C C . PHE A 1 158 ? -6.660 -9.913 -0.939 1.00 90.50 158 PHE A C 1
ATOM 1282 O O . PHE A 1 158 ? -7.871 -9.702 -0.915 1.00 90.50 158 PHE A O 1
ATOM 1289 N N . LEU A 1 159 ? -6.105 -10.714 -1.856 1.00 88.62 159 LEU A N 1
ATOM 1290 C CA . LEU A 1 159 ? -6.873 -11.375 -2.917 1.00 88.62 159 LEU A CA 1
ATOM 1291 C C . LEU A 1 159 ? -7.907 -12.369 -2.367 1.00 88.62 159 LEU A C 1
ATOM 1293 O O . LEU A 1 159 ? -9.011 -12.455 -2.904 1.00 88.62 159 LEU A O 1
ATOM 1297 N N . PHE A 1 160 ? -7.593 -13.085 -1.281 1.00 89.88 160 PHE A N 1
ATOM 1298 C CA . PHE A 1 160 ? -8.571 -13.952 -0.615 1.00 89.88 160 PHE A CA 1
ATOM 1299 C C . PHE A 1 160 ? -9.757 -13.158 -0.063 1.00 89.88 160 PHE A C 1
ATOM 1301 O O . PHE A 1 160 ? -10.905 -13.546 -0.291 1.00 89.88 160 PHE A O 1
ATOM 1308 N N . ALA A 1 161 ? -9.484 -12.054 0.638 1.00 91.44 161 ALA A N 1
ATOM 1309 C CA . ALA A 1 161 ? -10.530 -11.191 1.175 1.00 91.44 161 ALA A CA 1
ATOM 1310 C C . ALA A 1 161 ? -11.369 -10.570 0.052 1.00 91.44 161 ALA A C 1
ATOM 1312 O O . ALA A 1 161 ? -12.594 -10.596 0.125 1.00 91.44 161 ALA A O 1
ATOM 1313 N N . LEU A 1 162 ? -10.723 -10.088 -1.016 1.00 89.38 162 LEU A N 1
ATOM 1314 C CA . LEU A 1 162 ? -11.408 -9.511 -2.169 1.00 89.38 162 LEU A CA 1
ATOM 1315 C C . LEU A 1 162 ? -12.356 -10.519 -2.821 1.00 89.38 162 LEU A C 1
ATOM 1317 O O . LEU A 1 162 ? -13.539 -10.228 -2.966 1.00 89.38 162 LEU A O 1
ATOM 1321 N N . ASN A 1 163 ? -11.867 -11.719 -3.146 1.00 88.31 163 ASN A N 1
ATOM 1322 C CA . ASN A 1 163 ? -12.697 -12.772 -3.728 1.00 88.31 163 ASN A CA 1
ATOM 1323 C C . ASN A 1 163 ? -13.901 -13.100 -2.830 1.00 88.31 163 ASN A C 1
ATOM 1325 O O . ASN A 1 163 ? -15.020 -13.279 -3.308 1.00 88.31 163 ASN A O 1
ATOM 1329 N N . ARG A 1 164 ? -13.696 -13.140 -1.509 1.00 90.44 164 ARG A N 1
ATOM 1330 C CA . ARG A 1 164 ? -14.782 -13.376 -0.556 1.00 90.44 164 ARG A CA 1
ATOM 1331 C C . ARG A 1 164 ? -15.802 -12.233 -0.546 1.00 90.44 164 ARG A C 1
ATOM 1333 O O . ARG A 1 164 ? -16.990 -12.523 -0.631 1.00 90.44 164 ARG A O 1
ATOM 1340 N N . CYS A 1 165 ? -15.367 -10.972 -0.512 1.00 89.19 165 CYS A N 1
ATOM 1341 C CA . CYS A 1 165 ? -16.264 -9.817 -0.613 1.00 89.19 165 CYS A CA 1
ATOM 1342 C C . CYS A 1 165 ? -17.094 -9.844 -1.904 1.00 89.19 165 CYS A C 1
ATOM 1344 O O . CYS A 1 165 ? -18.300 -9.609 -1.843 1.00 89.19 165 CYS A O 1
ATOM 1346 N N . CYS A 1 166 ? -16.479 -10.183 -3.046 1.00 86.06 166 CYS A N 1
ATOM 1347 C CA . CYS A 1 166 ? -17.176 -10.273 -4.331 1.00 86.06 166 CYS A CA 1
ATOM 1348 C C . CYS A 1 166 ? -18.228 -11.396 -4.333 1.00 86.06 166 CYS A C 1
ATOM 1350 O O . CYS A 1 166 ? -19.380 -11.165 -4.696 1.00 86.06 166 CYS A O 1
ATOM 1352 N N . ASN A 1 167 ? -17.864 -12.597 -3.866 1.00 87.94 167 ASN A N 1
ATOM 1353 C CA . ASN A 1 167 ? -18.781 -13.742 -3.799 1.00 87.94 167 ASN A CA 1
ATOM 1354 C C . ASN A 1 167 ? -19.954 -13.501 -2.840 1.00 87.94 167 ASN A C 1
ATOM 1356 O O . ASN A 1 167 ? -21.075 -13.937 -3.094 1.00 87.94 167 ASN A O 1
ATOM 1360 N N . GLU A 1 168 ? -19.702 -12.797 -1.738 1.00 88.75 168 GLU A N 1
ATOM 1361 C CA . GLU A 1 168 ? -20.711 -12.461 -0.733 1.00 88.75 168 GLU A CA 1
ATOM 1362 C C . GLU A 1 168 ? -21.472 -11.159 -1.050 1.00 88.75 168 GLU A C 1
ATOM 1364 O O . GLU A 1 168 ? -22.389 -10.808 -0.309 1.00 88.75 168 GLU A O 1
ATOM 1369 N N . LYS A 1 169 ? -21.128 -10.470 -2.152 1.00 87.19 169 LYS A N 1
ATOM 1370 C CA . LYS A 1 169 ? -21.747 -9.220 -2.632 1.00 87.19 169 LYS A CA 1
ATOM 1371 C C . LYS A 1 169 ? -21.828 -8.126 -1.556 1.00 87.19 169 LYS A C 1
ATOM 1373 O O . LYS A 1 169 ? -22.869 -7.496 -1.370 1.00 87.19 169 LYS A O 1
ATOM 1378 N N . LEU A 1 170 ? -20.735 -7.922 -0.818 1.00 86.81 170 LEU A N 1
ATOM 1379 C CA . LEU A 1 170 ? -20.687 -6.928 0.256 1.00 86.81 170 LEU A CA 1
ATOM 1380 C C . LEU A 1 170 ? -20.500 -5.511 -0.283 1.00 86.81 170 LEU A C 1
ATOM 1382 O O . LEU A 1 170 ? -19.437 -5.159 -0.784 1.00 86.81 170 LEU A O 1
ATOM 1386 N N . ASN A 1 171 ? -21.511 -4.668 -0.091 1.00 86.12 171 ASN A N 1
ATOM 1387 C CA . ASN A 1 171 ? -21.496 -3.282 -0.570 1.00 86.12 171 ASN A CA 1
ATOM 1388 C C . ASN A 1 171 ? -20.964 -2.285 0.474 1.00 86.12 171 ASN A C 1
ATOM 1390 O O . ASN A 1 171 ? -20.675 -1.137 0.143 1.00 86.12 171 ASN A O 1
ATOM 1394 N N . ASN A 1 172 ? -20.817 -2.719 1.729 1.00 90.12 172 ASN A N 1
ATOM 1395 C CA . ASN A 1 172 ? -20.361 -1.901 2.852 1.00 90.12 172 ASN A CA 1
ATOM 1396 C C . ASN A 1 172 ? -18.898 -2.174 3.258 1.00 90.12 172 ASN A C 1
ATOM 1398 O O . ASN A 1 172 ? -18.465 -1.749 4.327 1.00 90.12 172 ASN A O 1
ATOM 1402 N N . VAL A 1 173 ? -18.122 -2.865 2.411 1.00 90.12 173 VAL A N 1
ATOM 1403 C CA . VAL A 1 173 ? -16.693 -3.142 2.627 1.00 90.12 173 VAL A CA 1
ATOM 1404 C C . VAL A 1 173 ? -15.869 -2.623 1.458 1.00 90.12 173 VAL A C 1
ATOM 1406 O O . VAL A 1 173 ? -16.145 -2.932 0.300 1.00 90.12 173 VAL A O 1
ATOM 1409 N N . LYS A 1 174 ? -14.803 -1.889 1.775 1.00 89.00 174 LYS A N 1
ATOM 1410 C CA . LYS A 1 174 ? -13.754 -1.490 0.836 1.00 89.00 174 LYS A CA 1
ATOM 1411 C C . LYS A 1 174 ? -12.421 -2.067 1.279 1.00 89.00 174 LYS A C 1
ATOM 1413 O O . LYS A 1 174 ? -12.116 -2.078 2.469 1.00 89.00 174 LYS A O 1
ATOM 1418 N N . LEU A 1 175 ? -11.618 -2.540 0.330 1.00 90.12 175 LEU A N 1
ATOM 1419 C CA . LEU A 1 175 ? -10.300 -3.113 0.605 1.00 90.12 175 LEU A CA 1
ATOM 1420 C C . LEU A 1 175 ? -9.208 -2.338 -0.138 1.00 90.12 175 LEU A C 1
ATOM 1422 O O . LEU A 1 175 ? -9.322 -2.095 -1.339 1.00 90.12 175 LEU A O 1
ATOM 1426 N N . LEU A 1 176 ? -8.119 -2.020 0.568 1.00 88.62 176 LEU A N 1
ATOM 1427 C CA . LEU A 1 176 ? -6.915 -1.387 0.026 1.00 88.62 176 LEU A CA 1
ATOM 1428 C C . LEU A 1 176 ? -5.682 -2.277 0.206 1.00 88.62 176 LEU A C 1
ATOM 1430 O O . LEU A 1 176 ? -5.369 -2.704 1.321 1.00 88.62 176 LEU A O 1
ATOM 1434 N N . ASN A 1 177 ? -4.947 -2.501 -0.889 1.00 88.25 177 ASN A N 1
ATOM 1435 C CA . ASN A 1 177 ? -3.643 -3.158 -0.848 1.00 88.25 177 ASN A CA 1
ATOM 1436 C C . ASN A 1 177 ? -2.513 -2.124 -0.799 1.00 88.25 177 ASN A C 1
ATOM 1438 O O . ASN A 1 177 ? -2.036 -1.670 -1.839 1.00 88.25 177 ASN A O 1
ATOM 1442 N N . TYR A 1 178 ? -2.119 -1.697 0.402 1.00 86.94 178 TYR A N 1
ATOM 1443 C CA . TYR A 1 178 ? -1.078 -0.679 0.572 1.00 86.94 178 TYR A CA 1
ATOM 1444 C C . TYR A 1 178 ? -0.508 -0.669 1.999 1.00 86.94 178 TYR A C 1
ATOM 1446 O O . TYR A 1 178 ? -1.071 -1.262 2.916 1.00 86.94 178 TYR A O 1
ATOM 1454 N N . ASP A 1 179 ? 0.608 0.036 2.201 1.00 86.94 179 ASP A N 1
ATOM 1455 C CA . ASP A 1 179 ? 1.157 0.290 3.537 1.00 86.94 179 ASP A CA 1
ATOM 1456 C C . ASP A 1 179 ? 0.230 1.230 4.329 1.00 86.94 179 ASP A C 1
ATOM 1458 O O . ASP A 1 179 ? -0.047 2.360 3.907 1.00 86.94 179 ASP A O 1
ATOM 1462 N N . CYS A 1 180 ? -0.231 0.784 5.499 1.00 87.38 180 CYS A N 1
ATOM 1463 C CA . CYS A 1 180 ? -1.136 1.562 6.340 1.00 87.38 180 CYS A CA 1
ATOM 1464 C C . CYS A 1 180 ? -0.539 2.908 6.773 1.00 87.38 180 CYS A C 1
ATOM 1466 O O . CYS A 1 180 ? -1.284 3.867 6.949 1.00 87.38 180 CYS A O 1
ATOM 1468 N N . ASN A 1 181 ? 0.790 3.022 6.893 1.00 85.00 181 ASN A N 1
ATOM 1469 C CA . ASN A 1 181 ? 1.455 4.273 7.270 1.00 85.00 181 ASN A CA 1
ATOM 1470 C C . ASN A 1 181 ? 1.209 5.403 6.269 1.00 85.00 181 ASN A C 1
ATOM 1472 O O . ASN A 1 181 ? 1.261 6.573 6.655 1.00 85.00 181 ASN A O 1
ATOM 1476 N N . HIS A 1 182 ? 0.977 5.051 5.002 1.00 86.06 182 HIS A N 1
ATOM 1477 C CA . HIS A 1 182 ? 0.622 5.991 3.946 1.00 86.06 182 HIS A CA 1
ATOM 1478 C C . HIS A 1 182 ? -0.898 6.149 3.856 1.00 86.06 182 HIS A C 1
ATOM 1480 O O . HIS A 1 182 ? -1.383 7.272 3.850 1.00 86.06 182 HIS A O 1
ATOM 1486 N N . VAL A 1 183 ? -1.665 5.052 3.862 1.00 86.25 183 VAL A N 1
ATOM 1487 C CA . VAL A 1 183 ? -3.137 5.102 3.721 1.00 86.25 183 VAL A CA 1
ATOM 1488 C C . VAL A 1 183 ? -3.813 5.913 4.819 1.00 86.25 183 VAL A C 1
ATOM 1490 O O . VAL A 1 183 ? -4.754 6.644 4.532 1.00 86.25 183 VAL A O 1
ATOM 1493 N N . ILE A 1 184 ? -3.334 5.827 6.060 1.00 85.88 184 ILE A N 1
ATOM 1494 C CA . ILE A 1 184 ? -3.906 6.583 7.181 1.00 85.88 184 ILE A CA 1
ATOM 1495 C C . ILE A 1 184 ? -3.857 8.098 6.919 1.00 85.88 184 ILE A C 1
ATOM 1497 O O . ILE A 1 184 ? -4.760 8.811 7.350 1.00 85.88 184 ILE A O 1
ATOM 1501 N N . ASP A 1 185 ? -2.870 8.595 6.164 1.00 85.38 185 ASP A N 1
ATOM 1502 C CA . ASP A 1 185 ? -2.770 10.020 5.822 1.00 85.38 185 ASP A CA 1
ATOM 1503 C C . ASP A 1 185 ? -3.861 10.481 4.841 1.00 85.38 185 ASP A C 1
ATOM 1505 O O . ASP A 1 185 ? -4.114 11.679 4.744 1.00 85.38 185 ASP A O 1
ATOM 1509 N N . LEU A 1 186 ? -4.554 9.560 4.157 1.00 82.06 186 LEU A N 1
ATOM 1510 C CA . LEU A 1 186 ? -5.689 9.895 3.293 1.00 82.06 186 LEU A CA 1
ATOM 1511 C C . LEU A 1 186 ? -6.919 10.353 4.078 1.00 82.06 186 LEU A C 1
ATOM 1513 O O . LEU A 1 186 ? -7.817 10.945 3.481 1.00 82.06 186 LEU A O 1
ATOM 1517 N N . PHE A 1 187 ? -7.003 10.044 5.367 1.00 85.25 187 PHE A N 1
ATOM 1518 C CA . PHE A 1 187 ? -8.162 10.347 6.197 1.00 85.25 187 PHE A CA 1
ATOM 1519 C C . PHE A 1 187 ? -7.916 11.595 7.025 1.00 85.25 187 PHE A C 1
ATOM 1521 O O . PHE A 1 187 ? -6.819 11.801 7.546 1.00 85.25 187 PHE A O 1
ATOM 1528 N N . ASP A 1 188 ? -8.950 12.408 7.197 1.00 87.75 188 ASP A N 1
ATOM 1529 C CA . ASP A 1 188 ? -8.877 13.547 8.100 1.00 87.75 188 ASP A CA 1
ATOM 1530 C C . ASP A 1 188 ? -8.874 13.048 9.550 1.00 87.75 188 ASP A C 1
ATOM 1532 O O . ASP A 1 188 ? -9.265 11.916 9.862 1.00 87.75 188 ASP A O 1
ATOM 1536 N N . ASN A 1 189 ? -8.390 13.872 10.470 1.00 92.94 189 ASN A N 1
ATOM 1537 C CA . ASN A 1 189 ? -8.502 13.539 11.886 1.00 92.94 189 ASN A CA 1
ATOM 1538 C C . ASN A 1 189 ? -9.974 13.372 12.286 1.00 92.94 189 ASN A C 1
ATOM 1540 O O . ASN A 1 189 ? -10.837 14.105 11.808 1.00 92.94 189 ASN A O 1
ATOM 1544 N N . ASN A 1 190 ? -10.238 12.449 13.214 1.00 93.81 190 ASN A N 1
ATOM 1545 C CA . ASN A 1 190 ? -11.590 12.108 13.666 1.00 93.81 190 ASN A CA 1
ATOM 1546 C C . ASN A 1 190 ? -12.493 11.518 12.554 1.00 93.81 190 ASN A C 1
ATOM 1548 O O . ASN A 1 190 ? -13.676 11.840 12.482 1.00 93.81 190 ASN A O 1
ATOM 1552 N N . SER A 1 191 ? -11.945 10.652 11.696 1.00 91.44 191 SER A N 1
ATOM 1553 C CA . SER A 1 191 ? -12.709 9.961 10.642 1.00 91.44 191 SER A CA 1
ATOM 1554 C C . SER A 1 191 ? -13.388 8.675 11.129 1.00 91.44 191 SER A C 1
ATOM 1556 O O . SER A 1 191 ? -14.504 8.385 10.712 1.00 91.44 191 SER A O 1
ATOM 1558 N N . PHE A 1 192 ? -12.758 7.912 12.029 1.00 94.88 192 PHE A N 1
ATOM 1559 C CA . PHE A 1 192 ? -13.211 6.562 12.385 1.00 94.88 192 PHE A CA 1
ATOM 1560 C C . PHE A 1 192 ? -13.840 6.492 13.775 1.00 94.88 192 PHE A C 1
ATOM 1562 O O . PHE A 1 192 ? -13.296 7.023 14.743 1.00 94.88 192 PHE A O 1
ATOM 1569 N N . ASP A 1 193 ? -14.954 5.775 13.878 1.00 96.62 193 ASP A N 1
ATOM 1570 C CA . ASP A 1 193 ? -15.562 5.360 15.141 1.00 96.62 193 ASP A CA 1
ATOM 1571 C C . ASP A 1 193 ? -14.793 4.181 15.750 1.00 96.62 193 ASP A C 1
ATOM 1573 O O . ASP A 1 193 ? -14.529 4.177 16.953 1.00 96.62 193 ASP A O 1
ATOM 1577 N N . ASN A 1 194 ? -14.360 3.220 14.924 1.00 97.81 194 ASN A N 1
ATOM 1578 C CA . ASN A 1 194 ? -13.547 2.091 15.376 1.00 97.81 194 ASN A CA 1
ATOM 1579 C C . ASN A 1 194 ? -12.338 1.845 14.471 1.00 97.81 194 ASN A C 1
ATOM 1581 O O . ASN A 1 194 ? -12.438 1.859 13.243 1.00 97.81 194 ASN A O 1
ATOM 1585 N N . ILE A 1 195 ? -11.203 1.539 15.096 1.00 98.00 195 ILE A N 1
ATOM 1586 C CA . ILE A 1 195 ? -10.023 0.992 14.427 1.00 98.00 195 ILE A CA 1
ATOM 1587 C C . ILE A 1 195 ? -9.698 -0.362 15.055 1.00 98.00 195 ILE A C 1
ATOM 1589 O O . ILE A 1 195 ? -9.580 -0.469 16.273 1.00 98.00 195 ILE A O 1
ATOM 1593 N N . TYR A 1 196 ? -9.531 -1.385 14.226 1.00 97.75 196 TYR A N 1
ATOM 1594 C CA . TYR A 1 196 ? -9.247 -2.762 14.606 1.00 97.75 196 TYR A CA 1
ATOM 1595 C C . TYR A 1 196 ? -7.836 -3.159 14.173 1.00 97.75 196 TYR A C 1
ATOM 1597 O O . TYR A 1 196 ? -7.414 -2.895 13.044 1.00 97.75 196 TYR A O 1
ATOM 1605 N N . VAL A 1 197 ? -7.111 -3.809 15.079 1.00 95.62 197 VAL A N 1
ATOM 1606 C CA . VAL A 1 197 ? -5.762 -4.331 14.855 1.00 95.62 197 VAL A CA 1
ATOM 1607 C C . VAL A 1 197 ? -5.671 -5.728 15.467 1.00 95.62 197 VAL A C 1
ATOM 1609 O O . VAL A 1 197 ? -5.442 -5.892 16.668 1.00 95.62 197 VAL A O 1
ATOM 1612 N N . ASN A 1 198 ? -5.858 -6.749 14.635 1.00 93.69 198 ASN A N 1
ATOM 1613 C CA . ASN A 1 198 ? -5.949 -8.137 15.077 1.00 93.69 198 ASN A CA 1
ATOM 1614 C C . ASN A 1 198 ? -4.660 -8.904 14.761 1.00 93.69 198 ASN A C 1
ATOM 1616 O O . ASN A 1 198 ? -4.220 -8.958 13.620 1.00 93.69 198 ASN A O 1
ATOM 1620 N N . PHE A 1 199 ? -4.068 -9.518 15.785 1.00 90.31 199 PHE A N 1
ATOM 1621 C CA . PHE A 1 199 ? -2.828 -10.302 15.728 1.00 90.31 199 PHE A CA 1
ATOM 1622 C C . PHE A 1 199 ? -1.673 -9.622 14.968 1.00 90.31 199 PHE A C 1
ATOM 1624 O O . PHE A 1 199 ? -1.061 -10.238 14.093 1.00 90.31 199 PHE A O 1
ATOM 1631 N N . PRO A 1 200 ? -1.339 -8.359 15.296 1.00 87.69 200 PRO A N 1
ATOM 1632 C CA . PRO A 1 200 ? -0.249 -7.656 14.630 1.00 87.69 200 PRO A CA 1
ATOM 1633 C C . PRO A 1 200 ? 1.099 -8.343 14.885 1.00 87.69 200 PRO A C 1
ATOM 1635 O O . PRO A 1 200 ? 1.360 -8.844 15.981 1.00 87.69 200 PRO A O 1
ATOM 1638 N N . GLU A 1 201 ? 1.986 -8.308 13.888 1.00 79.81 201 GLU A N 1
ATOM 1639 C CA . GLU A 1 201 ? 3.338 -8.863 14.005 1.00 79.81 201 GLU A CA 1
ATOM 1640 C C . GLU A 1 201 ? 4.106 -8.168 15.148 1.00 79.81 201 GLU A C 1
ATOM 1642 O O . GLU A 1 201 ? 4.301 -6.943 15.125 1.00 79.81 201 GLU A O 1
ATOM 1647 N N . PRO A 1 202 ? 4.579 -8.916 16.157 1.00 66.50 202 PRO A N 1
ATOM 1648 C CA . PRO A 1 202 ? 5.159 -8.306 17.335 1.00 66.50 202 PRO A CA 1
ATOM 1649 C C . PRO A 1 202 ? 6.662 -8.042 17.122 1.00 66.50 202 PRO A C 1
ATOM 1651 O O . PRO A 1 202 ? 7.539 -8.870 17.371 1.00 66.50 202 PRO A O 1
ATOM 1654 N N . TRP A 1 203 ? 6.994 -6.845 16.634 1.00 67.56 203 TRP A N 1
ATOM 1655 C CA . TRP A 1 203 ? 8.365 -6.428 16.301 1.00 67.56 203 TRP A CA 1
ATOM 1656 C C . TRP A 1 203 ? 9.253 -6.103 17.529 1.00 67.56 203 TRP A C 1
ATOM 1658 O O . TRP A 1 203 ? 9.767 -4.993 17.646 1.00 67.56 203 TRP A O 1
ATOM 1668 N N . PHE A 1 204 ? 9.503 -7.060 18.433 1.00 56.38 204 PHE A N 1
ATOM 1669 C CA . PHE A 1 204 ? 10.185 -6.825 19.730 1.00 56.38 204 PHE A CA 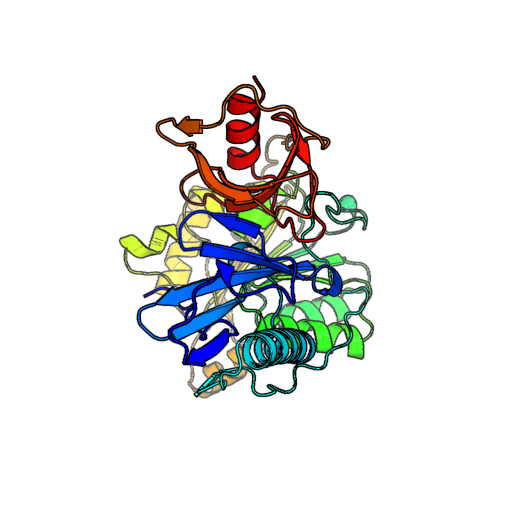1
ATOM 1670 C C . PHE A 1 204 ? 11.618 -6.286 19.682 1.00 56.38 204 PHE A C 1
ATOM 1672 O O . PHE A 1 204 ? 12.103 -5.720 20.660 1.00 56.38 204 PHE A O 1
ATOM 1679 N N . LYS A 1 205 ? 12.348 -6.480 18.582 1.00 57.97 205 LYS A N 1
ATOM 1680 C CA . LYS A 1 205 ? 13.726 -5.978 18.496 1.00 57.97 205 LYS A CA 1
ATOM 1681 C C . LYS A 1 205 ? 13.682 -4.459 18.312 1.00 57.97 205 LYS A C 1
ATOM 1683 O O . LYS A 1 205 ? 13.064 -4.003 17.357 1.00 57.97 205 LYS A O 1
ATOM 1688 N N . LEU A 1 206 ? 14.383 -3.690 19.156 1.00 55.72 206 LEU A N 1
ATOM 1689 C CA . LEU A 1 206 ? 14.375 -2.210 19.159 1.00 55.72 206 LEU A CA 1
ATOM 1690 C C . LEU A 1 206 ? 14.547 -1.586 17.760 1.00 55.72 206 LEU A C 1
ATOM 1692 O O . LEU A 1 206 ? 13.828 -0.662 17.395 1.00 55.72 206 LEU A O 1
ATOM 1696 N N . TYR A 1 207 ? 15.434 -2.140 16.927 1.00 58.25 207 TYR A N 1
ATOM 1697 C CA . TYR A 1 207 ? 15.653 -1.657 15.556 1.00 58.25 207 TYR A CA 1
ATOM 1698 C C . TYR A 1 207 ? 14.490 -1.941 14.586 1.00 58.25 207 TYR A C 1
ATOM 1700 O O . TYR A 1 207 ? 14.439 -1.358 13.504 1.00 58.25 207 TYR A O 1
ATOM 1708 N N . ARG A 1 208 ? 13.578 -2.852 14.945 1.00 65.19 208 ARG A N 1
ATOM 1709 C CA . ARG A 1 208 ? 12.375 -3.216 14.184 1.00 65.19 208 ARG A CA 1
ATOM 1710 C C . ARG A 1 208 ? 11.112 -2.531 14.697 1.00 65.19 208 ARG A C 1
ATOM 1712 O O . ARG A 1 208 ? 10.169 -2.431 13.923 1.00 65.19 208 ARG A O 1
ATOM 1719 N N . ILE A 1 209 ? 11.108 -1.998 15.925 1.00 67.25 209 ILE A N 1
ATOM 1720 C CA . ILE A 1 209 ? 9.961 -1.259 16.485 1.00 67.25 209 ILE A CA 1
ATOM 1721 C C . ILE A 1 209 ? 9.544 -0.105 15.573 1.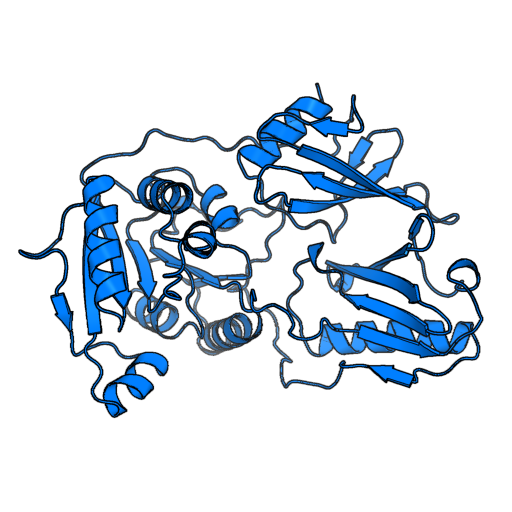00 67.25 209 ILE A C 1
ATOM 1723 O O . ILE A 1 209 ? 8.355 0.122 15.416 1.00 67.25 209 ILE A O 1
ATOM 1727 N N . LYS A 1 210 ? 10.485 0.567 14.894 1.00 67.12 210 LYS A N 1
ATOM 1728 C CA . LYS A 1 210 ? 10.172 1.633 13.923 1.00 67.12 210 LYS A CA 1
ATOM 1729 C C . LYS A 1 210 ? 9.269 1.195 12.758 1.00 67.12 210 LYS A C 1
ATOM 1731 O O . LYS A 1 210 ? 8.639 2.042 12.148 1.00 67.12 210 LYS A O 1
ATOM 1736 N N . HIS A 1 211 ? 9.212 -0.104 12.456 1.00 67.44 211 HIS A N 1
ATOM 1737 C CA . HIS A 1 211 ? 8.331 -0.684 11.435 1.00 67.44 211 HIS A CA 1
ATOM 1738 C C . HIS A 1 211 ? 7.018 -1.223 12.018 1.00 67.44 211 HIS A C 1
ATOM 1740 O O . HIS A 1 211 ? 6.132 -1.617 11.268 1.00 67.44 211 HIS A O 1
ATOM 1746 N N . SER A 1 212 ? 6.889 -1.260 13.346 1.00 76.81 212 SER A N 1
ATOM 1747 C CA . SER A 1 212 ? 5.642 -1.620 14.012 1.00 76.81 212 SER A CA 1
ATOM 1748 C C . SER A 1 212 ? 4.622 -0.508 13.831 1.00 76.81 212 SER A C 1
ATOM 1750 O O . SER A 1 212 ? 4.956 0.665 13.995 1.00 76.81 212 SER A O 1
ATOM 1752 N N . ILE A 1 213 ? 3.361 -0.868 13.615 1.00 80.56 213 ILE A N 1
ATOM 1753 C CA . ILE A 1 213 ? 2.238 0.078 13.697 1.00 80.56 213 ILE A CA 1
ATOM 1754 C C . ILE A 1 213 ? 2.091 0.690 15.105 1.00 80.56 213 ILE A C 1
ATOM 1756 O O . ILE A 1 213 ? 1.489 1.746 15.259 1.00 80.56 213 ILE A O 1
ATOM 1760 N N . PHE A 1 214 ? 2.721 0.076 16.115 1.00 82.44 214 PHE A N 1
ATOM 1761 C CA . PHE A 1 214 ? 2.806 0.575 17.489 1.00 82.44 214 PHE A CA 1
ATOM 1762 C C . PHE A 1 214 ? 4.067 1.403 17.762 1.00 82.44 214 PHE A C 1
ATOM 1764 O O . PHE A 1 214 ? 4.428 1.624 18.913 1.00 82.44 214 PHE A O 1
ATOM 1771 N N . ASN A 1 215 ? 4.778 1.873 16.735 1.00 85.94 215 ASN A N 1
ATOM 1772 C CA . ASN A 1 215 ? 5.736 2.953 16.955 1.00 85.94 215 ASN A CA 1
ATOM 1773 C C . ASN A 1 215 ? 4.985 4.261 17.270 1.00 85.94 215 ASN A C 1
ATOM 1775 O O . ASN A 1 215 ? 3.840 4.440 16.860 1.00 85.94 215 ASN A O 1
ATOM 1779 N N . LYS A 1 216 ? 5.639 5.205 17.957 1.00 88.00 216 LYS A N 1
ATOM 1780 C CA . LYS A 1 216 ? 4.995 6.455 18.401 1.00 88.00 216 LYS A CA 1
ATOM 1781 C C . LYS A 1 216 ? 4.384 7.279 17.260 1.00 88.00 216 LYS A C 1
ATOM 1783 O O . LYS A 1 216 ? 3.311 7.836 17.443 1.00 88.00 216 LYS A O 1
ATOM 1788 N N . ILE A 1 217 ? 5.047 7.360 16.106 1.00 87.19 217 ILE A N 1
ATOM 1789 C CA . ILE A 1 217 ? 4.590 8.172 14.968 1.00 87.19 217 ILE A CA 1
ATOM 1790 C C . ILE A 1 217 ? 3.319 7.558 14.375 1.00 87.19 217 ILE A C 1
ATOM 1792 O O . ILE A 1 217 ? 2.306 8.240 14.247 1.00 87.19 217 ILE A O 1
ATOM 1796 N N . THR A 1 218 ? 3.345 6.263 14.055 1.00 88.12 218 THR A N 1
ATOM 1797 C CA . THR A 1 218 ? 2.183 5.571 13.478 1.00 88.12 218 THR A CA 1
ATOM 1798 C C . THR A 1 218 ? 1.027 5.488 14.468 1.00 88.12 218 THR A C 1
ATOM 1800 O O . THR A 1 218 ? -0.115 5.727 14.087 1.00 88.12 218 THR A O 1
ATOM 1803 N N . PHE A 1 219 ? 1.306 5.226 15.746 1.00 92.69 219 PHE A N 1
ATOM 1804 C CA . PHE A 1 219 ? 0.267 5.143 16.770 1.00 92.69 219 PHE A CA 1
ATOM 1805 C C . PHE A 1 219 ? -0.404 6.502 17.023 1.00 92.69 219 PHE A C 1
ATOM 1807 O O . PHE A 1 219 ? -1.623 6.554 17.191 1.00 92.69 219 PHE A O 1
ATOM 1814 N N . GLN A 1 220 ? 0.354 7.608 16.980 1.00 93.75 220 GLN A N 1
ATOM 1815 C CA . GLN A 1 220 ? -0.217 8.959 17.014 1.00 93.75 220 GLN A CA 1
ATOM 1816 C C . GLN A 1 220 ? -1.151 9.177 15.820 1.00 93.75 220 GLN A C 1
ATOM 1818 O O . GLN A 1 220 ? -2.290 9.580 16.027 1.00 93.75 220 GLN A O 1
ATOM 1823 N N . LYS A 1 221 ? -0.728 8.825 14.592 1.00 91.94 221 LYS A N 1
ATOM 1824 C CA . LYS A 1 221 ? -1.597 8.918 13.405 1.00 91.94 221 LYS A CA 1
ATOM 1825 C C . LYS A 1 221 ? -2.895 8.125 13.588 1.00 91.94 221 LYS A C 1
ATOM 1827 O O . LYS A 1 221 ? -3.963 8.669 13.341 1.00 91.94 221 LYS A O 1
ATOM 1832 N N . ILE A 1 222 ? -2.817 6.875 14.057 1.00 94.62 222 ILE A N 1
ATOM 1833 C CA . ILE A 1 222 ? -3.993 6.030 14.345 1.00 94.62 222 ILE A CA 1
ATOM 1834 C C . ILE A 1 222 ? -4.911 6.716 15.364 1.00 94.62 222 ILE A C 1
ATOM 1836 O O . ILE A 1 222 ? -6.107 6.870 15.120 1.00 94.62 222 ILE A O 1
ATOM 1840 N N . THR A 1 223 ? -4.340 7.179 16.478 1.00 96.19 223 THR A N 1
ATOM 1841 C CA . THR A 1 223 ? -5.080 7.888 17.532 1.00 96.19 223 THR A CA 1
ATOM 1842 C C . THR A 1 223 ? -5.748 9.146 16.985 1.00 96.19 223 THR A C 1
ATOM 1844 O O . THR A 1 223 ? -6.899 9.424 17.309 1.00 96.19 223 THR A O 1
ATOM 1847 N N . ASP A 1 224 ? -5.080 9.892 16.108 1.00 95.31 224 ASP A N 1
ATOM 1848 C CA . ASP A 1 224 ? -5.630 11.104 15.507 1.00 95.31 224 ASP A CA 1
ATOM 1849 C C . ASP A 1 224 ? -6.808 10.845 14.575 1.00 95.31 224 ASP A C 1
ATOM 1851 O O . ASP A 1 224 ? -7.718 11.675 14.501 1.00 95.31 224 ASP A O 1
ATOM 1855 N N . LYS A 1 225 ? -6.836 9.691 13.899 1.00 94.38 225 LYS A N 1
ATOM 1856 C CA . LYS A 1 225 ? -7.953 9.331 13.018 1.00 94.38 225 LYS A CA 1
ATOM 1857 C C . LYS A 1 225 ? -9.181 8.820 13.763 1.00 94.38 225 LYS A C 1
ATOM 1859 O O . LYS A 1 225 ? -10.262 8.870 13.186 1.00 94.38 225 LYS A O 1
ATOM 1864 N N . LEU A 1 226 ? -9.059 8.404 15.023 1.00 97.06 226 LEU A N 1
ATOM 1865 C CA . LEU A 1 226 ? -10.221 8.086 15.857 1.00 97.06 226 LEU A CA 1
ATOM 1866 C C . LEU A 1 226 ? -11.014 9.344 16.218 1.00 97.06 226 LEU A C 1
ATOM 1868 O O . LEU A 1 226 ? -10.437 10.375 16.574 1.00 97.06 226 LEU A O 1
ATOM 1872 N N . LYS A 1 227 ? -12.341 9.249 16.169 1.00 96.56 227 LYS A N 1
ATOM 1873 C CA . LYS A 1 227 ? -13.253 10.257 16.713 1.00 96.56 227 LYS A CA 1
ATOM 1874 C C . LYS A 1 227 ? -13.140 10.325 18.231 1.00 96.56 227 LYS A C 1
ATOM 1876 O O . LYS A 1 227 ? -12.704 9.377 18.887 1.00 96.56 227 LYS A O 1
ATOM 1881 N N . GLN A 1 228 ? -13.579 11.445 18.799 1.00 97.44 228 GLN A N 1
ATOM 1882 C CA . GLN A 1 228 ? -13.849 11.496 20.231 1.00 97.44 228 GLN A CA 1
ATOM 1883 C C . GLN A 1 228 ? -14.872 10.408 20.583 1.00 97.44 228 GLN A C 1
ATOM 1885 O O . GLN A 1 228 ? -15.870 10.242 19.888 1.00 97.44 228 GLN A O 1
ATOM 1890 N N . ASN A 1 229 ? -1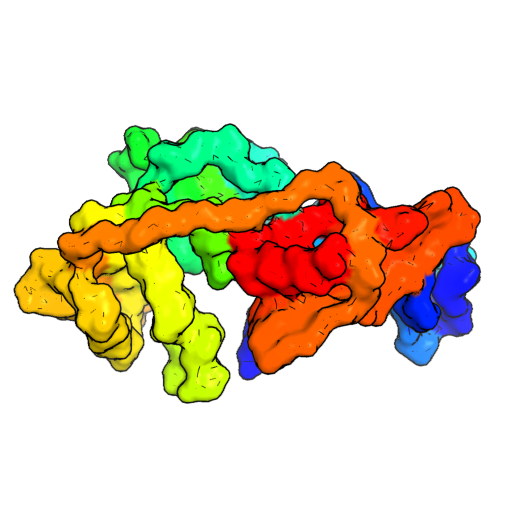4.605 9.678 21.660 1.00 97.12 229 ASN A N 1
ATOM 1891 C CA . ASN A 1 229 ? -15.326 8.494 22.125 1.00 97.12 229 ASN A CA 1
ATOM 1892 C C . ASN A 1 229 ? -15.226 7.258 21.217 1.00 97.12 229 ASN A C 1
ATOM 1894 O O . ASN A 1 229 ? -15.806 6.232 21.569 1.00 97.12 229 ASN A O 1
ATOM 1898 N N . GLY A 1 230 ? -14.468 7.326 20.118 1.00 97.75 230 GLY A N 1
ATOM 1899 C CA . GLY A 1 230 ? -14.149 6.176 19.275 1.00 97.75 230 GLY A CA 1
ATOM 1900 C C . GLY A 1 230 ? -13.156 5.219 19.938 1.00 97.75 230 GLY A C 1
ATOM 1901 O O . GLY A 1 230 ? -12.488 5.569 20.919 1.00 97.75 230 GLY A O 1
ATOM 1902 N N . PHE A 1 231 ? -13.046 4.011 19.386 1.00 98.19 231 PHE A N 1
ATOM 1903 C CA . PHE A 1 231 ? -12.324 2.898 20.000 1.00 98.19 231 PHE A CA 1
ATOM 1904 C C . PHE A 1 231 ? -11.209 2.332 19.119 1.00 98.19 231 PHE A C 1
ATOM 1906 O O . PHE A 1 231 ? -11.408 2.005 17.950 1.00 98.19 231 PHE A O 1
ATOM 1913 N N . LEU A 1 232 ? -10.038 2.138 19.725 1.00 98.12 232 LEU A N 1
ATOM 1914 C CA . LEU A 1 232 ? -8.984 1.271 19.215 1.00 98.12 232 LEU A CA 1
ATOM 1915 C C . LEU A 1 232 ? -9.142 -0.122 19.833 1.00 98.12 232 LEU A C 1
ATOM 1917 O O . LEU A 1 232 ? -8.979 -0.298 21.043 1.00 98.12 232 LEU A O 1
ATOM 1921 N N . HIS A 1 233 ? -9.424 -1.108 18.990 1.00 97.75 233 HIS A N 1
ATOM 1922 C CA . HIS A 1 233 ? -9.552 -2.514 19.353 1.00 97.75 233 HIS A CA 1
ATOM 1923 C C . HIS A 1 233 ? -8.290 -3.260 18.940 1.00 97.75 233 HIS A C 1
ATOM 1925 O O . HIS A 1 233 ? -7.906 -3.250 17.770 1.00 97.75 233 HIS A O 1
ATOM 1931 N N . ILE A 1 234 ? -7.646 -3.921 19.895 1.00 96.06 234 ILE A N 1
ATOM 1932 C CA . ILE A 1 234 ? -6.433 -4.702 19.657 1.00 96.06 234 ILE A CA 1
ATOM 1933 C C . ILE A 1 234 ? -6.647 -6.102 20.206 1.00 96.06 234 ILE A C 1
ATOM 1935 O O . ILE A 1 234 ? -7.042 -6.260 21.361 1.00 96.06 234 ILE A O 1
ATOM 1939 N N . VAL A 1 235 ? -6.334 -7.112 19.400 1.00 94.88 235 VAL A N 1
ATOM 1940 C CA . VAL A 1 235 ? -6.303 -8.512 19.837 1.00 94.88 235 VAL A CA 1
ATOM 1941 C C . VAL A 1 235 ? -4.936 -9.102 19.528 1.00 94.88 235 VAL A C 1
ATOM 1943 O O . VAL A 1 235 ? -4.396 -8.900 18.445 1.00 94.88 235 VAL A O 1
ATOM 1946 N N . THR A 1 236 ? -4.346 -9.825 20.476 1.00 92.38 236 THR A N 1
ATOM 1947 C CA . THR A 1 236 ? -3.046 -10.484 20.294 1.00 92.38 236 THR A CA 1
ATOM 1948 C C . THR A 1 236 ? -2.958 -11.759 21.127 1.00 92.38 236 THR A C 1
ATOM 1950 O O . THR A 1 236 ? -3.560 -11.859 22.190 1.00 92.38 236 THR A O 1
ATOM 1953 N N . ASP A 1 237 ? -2.176 -12.733 20.675 1.00 90.19 237 ASP A N 1
ATOM 1954 C CA . ASP A 1 237 ? -1.794 -13.925 21.440 1.00 90.19 237 ASP A CA 1
ATOM 1955 C C . ASP A 1 237 ? -0.445 -13.746 22.162 1.00 90.19 237 ASP A C 1
ATOM 1957 O O . ASP A 1 237 ? 0.124 -14.693 22.705 1.00 90.19 237 ASP A O 1
ATOM 1961 N N . ASN A 1 238 ? 0.091 -12.523 22.162 1.00 89.38 238 ASN A N 1
ATOM 1962 C CA . ASN A 1 238 ? 1.380 -12.205 22.745 1.00 89.38 238 ASN A CA 1
ATOM 1963 C C . ASN A 1 238 ? 1.242 -11.247 23.937 1.00 89.38 238 ASN A C 1
ATOM 1965 O O . ASN A 1 238 ? 0.992 -10.053 23.773 1.00 89.38 238 ASN A O 1
ATOM 1969 N N . TYR A 1 239 ? 1.476 -11.764 25.144 1.00 90.69 239 TYR A N 1
ATOM 1970 C CA . TYR A 1 239 ? 1.327 -10.985 26.373 1.00 90.69 239 TYR A CA 1
ATOM 1971 C C . TYR A 1 239 ? 2.283 -9.778 26.475 1.00 90.69 239 TYR A C 1
ATOM 1973 O O . TYR A 1 239 ? 1.793 -8.671 26.702 1.00 90.69 239 TYR A O 1
ATOM 1981 N N . PRO A 1 240 ? 3.612 -9.904 26.249 1.00 90.56 240 PRO A N 1
ATOM 1982 C CA . PRO A 1 240 ? 4.499 -8.737 26.188 1.00 90.56 240 PRO A CA 1
ATOM 1983 C C . PRO A 1 240 ? 4.029 -7.644 25.220 1.00 90.56 240 PRO A C 1
ATOM 1985 O O . PRO A 1 240 ? 4.140 -6.455 25.521 1.00 90.56 240 PRO A O 1
ATOM 1988 N N . PHE A 1 241 ? 3.481 -8.033 24.068 1.00 89.88 241 PHE A N 1
ATOM 1989 C CA . PHE A 1 241 ? 2.923 -7.084 23.112 1.00 89.88 241 PHE A CA 1
ATOM 1990 C C . PHE A 1 241 ? 1.641 -6.418 23.625 1.00 89.88 241 PHE A C 1
ATOM 1992 O O . PHE A 1 241 ? 1.476 -5.210 23.453 1.00 89.88 241 PHE A O 1
ATOM 1999 N N . ALA A 1 242 ? 0.758 -7.170 24.286 1.00 92.56 242 ALA A N 1
ATOM 2000 C CA . ALA A 1 242 ? -0.435 -6.623 24.931 1.00 92.56 242 ALA A CA 1
ATOM 2001 C C . ALA A 1 242 ? -0.059 -5.575 25.992 1.00 92.56 242 ALA A C 1
ATOM 2003 O O . ALA A 1 242 ? -0.601 -4.472 25.994 1.00 92.56 242 ALA A O 1
ATOM 2004 N N . VAL A 1 243 ? 0.939 -5.873 26.833 1.00 93.88 243 VAL A N 1
ATOM 2005 C CA . VAL A 1 243 ? 1.470 -4.933 27.835 1.00 93.88 243 VAL A CA 1
ATOM 2006 C C . VAL A 1 243 ? 2.030 -3.675 27.174 1.00 93.88 243 VAL A C 1
ATOM 2008 O O . VAL A 1 243 ? 1.684 -2.565 27.575 1.00 93.88 243 VAL A O 1
ATOM 2011 N N . TYR A 1 244 ? 2.843 -3.821 26.125 1.00 91.62 244 TYR A N 1
ATOM 2012 C CA . TYR A 1 244 ? 3.357 -2.672 25.377 1.00 91.62 244 TYR A CA 1
ATOM 2013 C C . TYR A 1 244 ? 2.231 -1.820 24.774 1.00 91.62 244 TYR A C 1
ATOM 2015 O O . TYR A 1 244 ? 2.268 -0.593 24.868 1.00 91.62 244 TYR A O 1
ATOM 2023 N N . SER A 1 245 ? 1.208 -2.471 24.214 1.00 92.50 245 SER A N 1
ATOM 2024 C CA . SER A 1 245 ? 0.027 -1.828 23.629 1.00 92.50 245 SER A CA 1
ATOM 2025 C C . SER A 1 245 ? -0.782 -1.040 24.667 1.00 92.50 245 SER A C 1
ATOM 2027 O O . SER A 1 245 ? -1.238 0.066 24.383 1.00 92.50 245 SER A O 1
ATOM 2029 N N . ALA A 1 246 ? -0.907 -1.560 25.891 1.00 95.19 246 ALA A N 1
ATOM 2030 C CA . ALA A 1 246 ? -1.540 -0.849 27.000 1.00 95.19 246 ALA A CA 1
ATOM 2031 C C . ALA A 1 246 ? -0.735 0.395 27.410 1.00 95.19 246 ALA A C 1
ATOM 2033 O O . ALA A 1 246 ? -1.300 1.480 27.539 1.00 95.19 246 ALA A O 1
ATOM 2034 N N . ILE A 1 247 ? 0.590 0.257 27.554 1.00 94.88 247 ILE A N 1
ATOM 2035 C CA . ILE A 1 247 ? 1.485 1.360 27.935 1.00 94.88 247 ILE A CA 1
ATOM 2036 C C . ILE A 1 247 ? 1.442 2.483 26.895 1.00 94.88 247 ILE A C 1
ATOM 2038 O O . ILE A 1 247 ? 1.315 3.653 27.255 1.00 94.88 247 ILE A O 1
ATOM 2042 N N . ILE A 1 248 ? 1.538 2.152 25.603 1.00 93.62 248 ILE A N 1
ATOM 2043 C CA . ILE A 1 248 ? 1.495 3.170 24.547 1.00 93.62 248 ILE A CA 1
ATOM 2044 C C . ILE A 1 248 ? 0.102 3.795 24.425 1.00 93.62 248 ILE A C 1
ATOM 2046 O O . ILE A 1 248 ? 0.002 5.011 24.288 1.00 93.62 248 ILE A O 1
ATOM 2050 N N . GLY A 1 249 ? -0.971 3.011 24.572 1.00 95.62 249 GLY A N 1
ATOM 2051 C CA . GLY A 1 249 ? -2.333 3.539 24.629 1.00 95.62 249 GLY A CA 1
ATOM 2052 C C . GLY A 1 249 ? -2.505 4.563 25.751 1.00 95.62 249 GLY A C 1
ATOM 2053 O O . GLY A 1 249 ? -2.999 5.665 25.514 1.00 95.62 249 GLY A O 1
ATOM 2054 N N . GLN A 1 250 ? -2.008 4.248 26.951 1.00 96.12 250 GLN A N 1
ATOM 2055 C CA . GLN A 1 250 ? -2.000 5.176 28.081 1.00 96.12 250 GLN A CA 1
ATOM 2056 C C . GLN A 1 250 ? -1.141 6.421 27.808 1.00 96.12 250 GLN A C 1
ATOM 2058 O O . GLN A 1 250 ? -1.555 7.527 28.153 1.00 96.12 250 GLN A O 1
ATOM 2063 N N . PHE A 1 251 ? 0.026 6.267 27.171 1.00 96.62 251 PHE A N 1
ATOM 2064 C CA . PHE A 1 251 ? 0.892 7.387 26.781 1.00 96.62 251 PHE A CA 1
ATOM 2065 C C . PHE A 1 251 ? 0.164 8.384 25.862 1.00 96.62 251 PHE A C 1
ATOM 2067 O O . PHE A 1 251 ? 0.314 9.591 26.033 1.00 96.62 251 PHE A O 1
ATOM 2074 N N . PHE A 1 252 ? -0.682 7.898 24.949 1.00 96.75 252 PHE A N 1
ATOM 2075 C CA . PHE A 1 252 ? -1.542 8.727 24.090 1.00 96.75 252 PHE A CA 1
ATOM 2076 C C . PHE A 1 252 ? -2.914 9.045 24.708 1.00 96.75 252 PHE A C 1
ATOM 2078 O O . PHE A 1 252 ? -3.844 9.440 24.010 1.00 96.75 252 PHE A O 1
ATOM 2085 N N . SER A 1 253 ? -3.043 8.921 26.033 1.00 97.38 253 SER A N 1
ATOM 2086 C CA . SER A 1 253 ? -4.243 9.277 26.802 1.00 97.38 253 SER A CA 1
ATOM 2087 C C . SER A 1 253 ? -5.516 8.506 26.431 1.00 97.38 253 SER A C 1
ATOM 2089 O O . SER A 1 253 ? -6.619 8.956 26.751 1.00 97.38 253 SER A O 1
ATOM 2091 N N . LEU A 1 254 ? -5.387 7.328 25.814 1.00 97.88 254 LEU A N 1
ATOM 2092 C CA . LEU A 1 254 ? -6.514 6.417 25.633 1.00 97.88 254 LEU A CA 1
ATOM 2093 C C . LEU A 1 254 ? -6.902 5.775 26.973 1.00 97.88 254 LEU A C 1
ATOM 2095 O O . LEU A 1 254 ? -6.061 5.557 27.852 1.00 97.88 254 LEU A O 1
ATOM 2099 N N . LYS A 1 255 ? -8.190 5.475 27.135 1.00 97.81 255 LYS A N 1
ATOM 2100 C CA . LYS A 1 255 ? -8.764 4.891 28.353 1.00 97.81 255 LYS A CA 1
ATOM 2101 C C . LYS A 1 255 ? -9.306 3.494 28.071 1.00 97.81 255 LYS A C 1
ATOM 2103 O O . LYS A 1 255 ? -9.875 3.294 27.007 1.00 97.81 255 LYS A O 1
ATOM 2108 N N . PRO A 1 256 ? -9.156 2.526 28.983 1.00 97.38 256 PRO A N 1
ATOM 2109 C CA . PRO A 1 256 ? -9.792 1.233 28.801 1.00 97.38 256 PRO A CA 1
ATOM 2110 C C . PRO A 1 256 ? -11.313 1.389 28.885 1.00 97.38 256 PRO A C 1
ATOM 2112 O O . PRO A 1 256 ? -11.807 2.172 29.694 1.00 97.38 256 PRO A O 1
ATOM 2115 N N . LEU A 1 257 ? -12.047 0.639 28.061 1.00 92.88 257 LEU A N 1
ATOM 2116 C CA . LEU A 1 257 ? -13.504 0.544 28.181 1.00 92.88 257 LEU A CA 1
ATOM 2117 C C . LEU A 1 257 ? -13.907 -0.156 29.492 1.00 92.88 257 LEU A C 1
ATOM 2119 O O . LEU A 1 257 ? -14.866 0.242 30.147 1.00 92.88 257 LEU A O 1
ATOM 2123 N N . GLY A 1 258 ? -13.169 -1.207 29.859 1.00 89.81 258 GLY A N 1
ATOM 2124 C CA . GLY A 1 258 ? -13.362 -1.966 31.091 1.00 89.81 258 GLY A CA 1
ATOM 2125 C C . GLY A 1 258 ? -12.497 -1.473 32.253 1.00 89.81 258 GLY A C 1
ATOM 2126 O O . GLY A 1 258 ? -11.781 -0.475 32.172 1.00 89.81 258 GLY A O 1
ATOM 2127 N N . LYS A 1 259 ? -12.515 -2.232 33.355 1.00 89.50 259 LYS A N 1
ATOM 2128 C CA . LYS A 1 259 ? -11.681 -1.960 34.541 1.00 89.50 259 LYS A CA 1
ATOM 2129 C C . LYS A 1 259 ? -10.179 -2.077 34.249 1.00 89.50 259 LYS A C 1
ATOM 2131 O O . LYS A 1 259 ? -9.371 -1.438 34.919 1.00 89.50 259 LYS A O 1
ATOM 2136 N N . PHE A 1 260 ? -9.807 -2.903 33.274 1.00 93.25 260 PHE A N 1
ATOM 2137 C CA . PHE A 1 260 ? -8.423 -3.212 32.937 1.00 93.25 260 PHE A CA 1
ATOM 2138 C C . PHE A 1 260 ? -8.118 -2.837 31.487 1.00 93.25 260 PHE A C 1
ATOM 2140 O O . PHE A 1 260 ? -8.978 -2.924 30.617 1.00 93.25 260 PHE A O 1
ATOM 2147 N N . PHE A 1 261 ? -6.866 -2.458 31.219 1.00 94.75 261 PHE A N 1
ATOM 2148 C CA . PHE A 1 261 ? -6.384 -2.234 29.850 1.00 94.75 261 PHE A CA 1
ATOM 2149 C C . PHE A 1 261 ? -6.311 -3.515 29.024 1.00 94.75 261 PHE A C 1
ATOM 2151 O O . PHE A 1 261 ? -6.423 -3.447 27.804 1.00 94.75 261 PHE A O 1
ATOM 2158 N N . ILE A 1 262 ? -6.093 -4.654 29.682 1.00 96.25 262 ILE A N 1
ATOM 2159 C CA . ILE A 1 262 ? -5.907 -5.952 29.044 1.00 96.25 262 ILE A CA 1
ATOM 2160 C C . ILE A 1 262 ? -6.910 -6.917 29.657 1.00 96.25 262 ILE A C 1
ATOM 2162 O O . ILE A 1 262 ? -6.918 -7.127 30.870 1.00 96.25 262 ILE A O 1
ATOM 2166 N N . GLU A 1 263 ? -7.722 -7.519 28.803 1.00 94.56 263 GLU A N 1
ATOM 2167 C CA . GLU A 1 263 ? -8.660 -8.575 29.154 1.00 94.56 263 GLU A CA 1
ATOM 2168 C C . GLU A 1 263 ? -8.223 -9.873 28.483 1.00 94.56 263 GLU A C 1
ATOM 2170 O O . GLU A 1 263 ? -7.734 -9.863 27.353 1.00 94.56 263 GLU A O 1
ATOM 2175 N N . THR A 1 264 ? -8.394 -10.996 29.174 1.00 92.38 264 THR A N 1
ATOM 2176 C CA . THR A 1 264 ? -8.248 -12.311 28.543 1.00 92.38 264 THR A CA 1
ATOM 2177 C C . THR A 1 264 ? -9.566 -12.681 27.881 1.00 92.38 264 THR A C 1
ATOM 2179 O O . THR A 1 264 ? -10.617 -12.506 28.496 1.00 92.38 264 THR A O 1
ATOM 2182 N N . ILE A 1 265 ? -9.508 -13.164 26.641 1.00 89.12 265 ILE A N 1
ATOM 2183 C CA . ILE A 1 265 ? -10.688 -13.588 25.885 1.00 89.12 265 ILE A CA 1
ATOM 2184 C C . ILE A 1 265 ? -10.506 -15.001 25.339 1.00 89.12 265 ILE A C 1
ATOM 2186 O O . ILE A 1 265 ? -9.408 -15.383 24.929 1.00 89.12 265 ILE A O 1
ATOM 2190 N N . ASP A 1 266 ? -11.614 -15.732 25.260 1.00 80.19 266 ASP A N 1
ATOM 2191 C CA . ASP A 1 266 ? -11.667 -17.083 24.694 1.00 80.19 266 ASP A CA 1
ATOM 2192 C C . ASP A 1 266 ? -12.458 -17.122 23.375 1.00 80.19 266 ASP A C 1
ATOM 2194 O O . ASP A 1 266 ? -12.407 -18.097 22.622 1.00 80.19 266 ASP A O 1
ATOM 2198 N N . ASP A 1 267 ? -13.157 -16.040 23.034 1.00 73.69 267 ASP A N 1
ATOM 2199 C CA . ASP A 1 267 ? -14.105 -15.909 21.932 1.00 73.69 267 ASP A CA 1
ATOM 2200 C C . ASP A 1 267 ? -13.589 -14.969 20.830 1.00 73.69 267 ASP A C 1
ATOM 2202 O O . ASP A 1 267 ? -14.065 -13.862 20.612 1.00 73.69 267 ASP A O 1
ATOM 2206 N N . PHE A 1 268 ? -12.607 -15.443 20.063 1.00 79.56 268 PHE A N 1
ATOM 2207 C CA . PHE A 1 268 ? -12.245 -14.829 18.781 1.00 79.56 268 PHE A CA 1
ATOM 2208 C C . PHE A 1 268 ? -12.340 -15.867 17.662 1.00 79.56 268 PHE A C 1
ATOM 2210 O O . PHE A 1 268 ? -11.680 -16.910 17.746 1.00 79.56 268 PHE A O 1
ATOM 2217 N N . ASP A 1 269 ? -13.188 -15.626 16.657 1.00 75.88 269 ASP A N 1
ATOM 2218 C CA . ASP A 1 269 ? -13.519 -16.614 15.620 1.00 75.88 269 ASP A CA 1
ATOM 2219 C C . ASP A 1 269 ? -12.947 -16.243 14.245 1.00 75.88 269 ASP A C 1
ATOM 2221 O O . ASP A 1 269 ? -13.647 -15.799 13.340 1.00 75.88 269 ASP A O 1
ATOM 2225 N N . THR A 1 270 ? -11.638 -16.448 14.091 1.00 78.12 270 THR A N 1
ATOM 2226 C CA . THR A 1 270 ? -10.932 -16.419 12.796 1.00 78.12 270 THR A CA 1
ATOM 2227 C C . THR A 1 270 ? -10.156 -17.723 12.597 1.00 78.12 270 THR A C 1
ATOM 2229 O O . THR A 1 270 ? -9.836 -18.400 13.574 1.00 78.12 270 THR A O 1
ATOM 2232 N N . LEU A 1 271 ? -9.805 -18.112 11.366 1.00 74.12 271 LEU A N 1
ATOM 2233 C CA . LEU A 1 271 ? -8.979 -19.299 11.095 1.00 74.12 271 LEU A CA 1
ATOM 2234 C C . LEU A 1 271 ? -7.627 -19.214 11.810 1.00 74.12 271 LEU A C 1
ATOM 2236 O O . LEU A 1 271 ? -7.137 -20.227 12.316 1.00 74.12 271 LEU A O 1
ATOM 2240 N N . TYR A 1 272 ? -7.050 -18.009 11.895 1.00 77.00 272 TYR A N 1
ATOM 2241 C CA . TYR A 1 272 ? -5.850 -17.760 12.692 1.00 77.00 272 TYR A CA 1
ATOM 2242 C C . TYR A 1 272 ? -6.111 -18.099 14.163 1.00 77.00 272 TYR A C 1
ATOM 2244 O O . TYR A 1 272 ? -5.440 -18.968 14.718 1.00 77.00 272 TYR A O 1
ATOM 2252 N N . ALA A 1 273 ? -7.140 -17.511 14.778 1.00 77.12 273 ALA A N 1
ATOM 2253 C CA . ALA A 1 273 ? -7.490 -17.788 16.168 1.00 77.12 273 ALA A CA 1
ATOM 2254 C C . ALA A 1 273 ? -7.813 -19.276 16.408 1.00 77.12 273 ALA A C 1
ATOM 2256 O O . ALA A 1 273 ? -7.308 -19.862 17.361 1.00 77.12 273 ALA A O 1
ATOM 2257 N N . LYS A 1 274 ? -8.555 -19.938 15.511 1.00 80.38 274 LYS A N 1
ATOM 2258 C CA . LYS A 1 274 ? -8.857 -21.383 15.576 1.00 80.38 274 LYS A CA 1
ATOM 2259 C C . LYS A 1 274 ? -7.589 -22.234 15.590 1.00 80.38 274 LYS A C 1
ATOM 2261 O O . LYS A 1 274 ? -7.502 -23.183 16.370 1.00 80.38 274 LYS A O 1
ATOM 2266 N N . LYS A 1 275 ? -6.591 -21.897 14.762 1.00 80.69 275 LYS A N 1
ATOM 2267 C CA . LYS A 1 275 ? -5.287 -22.580 14.749 1.00 80.69 275 LYS A CA 1
ATOM 2268 C C . LYS A 1 275 ? -4.589 -22.478 16.108 1.00 80.69 275 LYS A C 1
ATOM 2270 O O . LYS A 1 275 ? -4.054 -23.477 16.577 1.00 80.69 275 LYS A O 1
ATOM 2275 N N . TRP A 1 276 ? -4.599 -21.305 16.737 1.00 79.50 276 TRP A N 1
ATOM 2276 C CA . TRP A 1 276 ? -3.886 -21.078 18.000 1.00 79.50 276 TRP A CA 1
ATOM 2277 C C . TRP A 1 276 ? -4.652 -21.535 19.241 1.00 79.50 276 TRP A C 1
ATOM 2279 O O . TRP A 1 276 ? -4.017 -21.995 20.188 1.00 79.50 276 TRP A O 1
ATOM 2289 N N . LYS A 1 277 ? -5.991 -21.528 19.216 1.00 78.44 277 LYS A N 1
ATOM 2290 C CA . LYS A 1 277 ? -6.817 -22.157 20.260 1.00 78.44 277 LYS A CA 1
ATOM 2291 C C . LYS A 1 277 ? -6.518 -23.650 20.388 1.00 78.44 277 LYS A C 1
ATOM 2293 O O . LYS A 1 277 ? -6.387 -24.146 21.497 1.00 78.44 277 LYS A O 1
ATOM 2298 N N . ARG A 1 278 ? -6.302 -24.357 19.268 1.00 80.44 278 ARG A N 1
ATOM 2299 C CA . ARG A 1 278 ? -5.864 -25.773 19.274 1.00 80.44 278 ARG A CA 1
ATOM 2300 C C . ARG A 1 278 ? -4.514 -25.995 19.966 1.00 80.44 278 ARG A C 1
ATOM 2302 O O . ARG A 1 278 ? -4.202 -27.122 20.325 1.00 80.44 278 ARG A O 1
ATOM 2309 N N . LEU A 1 279 ? -3.717 -24.941 20.131 1.00 81.50 279 LEU A N 1
ATOM 2310 C CA . LEU A 1 279 ? -2.429 -24.958 20.823 1.00 81.50 279 LEU A CA 1
ATOM 2311 C C . LEU A 1 279 ? -2.522 -24.365 22.242 1.00 81.50 279 LEU A C 1
ATOM 2313 O O . LEU A 1 279 ? -1.490 -24.005 22.803 1.00 81.50 279 LEU A O 1
ATOM 2317 N N . ASN A 1 280 ? -3.733 -24.239 22.806 1.00 81.50 280 ASN A N 1
ATOM 2318 C CA . ASN A 1 280 ? -4.005 -23.685 24.139 1.00 81.50 280 ASN A CA 1
ATOM 2319 C C . ASN A 1 280 ? -3.377 -22.300 24.376 1.00 81.50 280 ASN A C 1
ATOM 2321 O O . ASN A 1 280 ? -2.914 -21.996 25.475 1.00 81.50 280 ASN A O 1
ATOM 2325 N N . ARG A 1 281 ? -3.330 -21.451 23.340 1.00 83.06 281 ARG A N 1
ATOM 2326 C CA . ARG A 1 281 ? -2.869 -20.069 23.500 1.00 83.06 281 ARG A CA 1
ATOM 2327 C C . ARG A 1 281 ? -3.962 -19.190 24.094 1.00 83.06 281 ARG A C 1
ATOM 2329 O O . ARG A 1 281 ? -5.096 -19.211 23.627 1.00 83.06 281 ARG A O 1
ATOM 2336 N N . THR A 1 282 ? -3.573 -18.374 25.065 1.00 88.94 282 THR A N 1
ATOM 2337 C CA . THR A 1 282 ? -4.391 -17.299 25.628 1.00 88.94 282 THR A CA 1
ATOM 2338 C C . THR A 1 282 ? -4.423 -16.105 24.678 1.00 88.94 282 THR A C 1
ATOM 2340 O O . THR A 1 282 ? -3.385 -15.730 24.126 1.00 88.94 282 THR A O 1
ATOM 2343 N N . PHE A 1 283 ? -5.591 -15.485 24.508 1.00 92.88 283 PHE A N 1
ATOM 2344 C CA . PHE A 1 283 ? -5.723 -14.239 23.755 1.00 92.88 283 PHE A CA 1
ATOM 2345 C C . PHE A 1 283 ? -5.980 -13.060 24.680 1.00 92.88 283 PHE A C 1
ATOM 2347 O O . PHE A 1 283 ? -6.710 -13.155 25.664 1.00 92.88 283 PHE A O 1
ATOM 2354 N N . TYR A 1 284 ? -5.384 -11.932 24.319 1.00 94.69 284 TYR A N 1
ATOM 2355 C CA . TYR A 1 284 ? -5.450 -10.680 25.045 1.00 94.69 284 TYR A CA 1
ATOM 2356 C C . TYR A 1 284 ? -6.148 -9.640 24.181 1.00 94.69 284 TYR A C 1
ATOM 2358 O O . TYR A 1 284 ? -5.735 -9.395 23.044 1.00 94.69 284 TYR A O 1
ATOM 2366 N N . ARG A 1 285 ? -7.187 -9.017 24.732 1.00 95.88 285 ARG A N 1
ATOM 2367 C CA . ARG A 1 285 ? -7.938 -7.929 24.115 1.00 95.88 285 ARG A CA 1
ATOM 2368 C C . ARG A 1 285 ? -7.666 -6.623 24.843 1.00 95.88 285 ARG A C 1
ATOM 2370 O O . ARG A 1 285 ? -7.673 -6.578 26.071 1.00 95.88 285 ARG A O 1
ATOM 2377 N N . LEU A 1 286 ? -7.488 -5.559 24.073 1.00 96.88 286 LEU A N 1
ATOM 2378 C CA . LEU A 1 286 ? -7.508 -4.187 24.551 1.00 96.88 286 LEU A CA 1
ATOM 2379 C C . LEU A 1 286 ? -8.595 -3.435 23.784 1.00 96.88 286 LEU A C 1
ATOM 2381 O O . LEU A 1 286 ? -8.583 -3.419 22.555 1.00 96.88 286 LEU A O 1
ATOM 2385 N N . CYS A 1 287 ? -9.520 -2.812 24.509 1.00 97.38 287 CYS A N 1
ATOM 2386 C CA . CYS A 1 287 ? -10.514 -1.900 23.951 1.00 97.38 287 CYS A CA 1
ATOM 2387 C C . CYS A 1 287 ? -10.266 -0.519 24.556 1.00 97.38 287 CYS A C 1
ATOM 2389 O O . CYS A 1 287 ? -10.521 -0.300 25.744 1.00 97.38 287 CYS A O 1
ATOM 2391 N N . LEU A 1 288 ? -9.679 0.373 23.760 1.00 98.12 288 LEU A N 1
ATOM 2392 C CA . LEU A 1 288 ? -9.156 1.654 24.217 1.00 98.12 288 LEU A CA 1
ATOM 2393 C C . LEU A 1 288 ? -9.958 2.803 23.601 1.00 98.12 288 LEU A C 1
ATOM 2395 O O . LEU A 1 288 ? -9.912 3.022 22.395 1.00 98.12 288 LEU A O 1
ATOM 2399 N N . GLN A 1 289 ? -10.669 3.554 24.431 1.00 98.25 289 GLN A N 1
ATOM 2400 C CA . GLN A 1 289 ? -11.453 4.713 24.037 1.00 98.25 289 GLN A CA 1
ATOM 2401 C C . GLN A 1 289 ? -10.598 5.981 23.985 1.00 98.25 289 GLN A C 1
ATOM 2403 O O . GLN A 1 289 ? -9.799 6.243 24.888 1.00 98.25 289 GLN A O 1
ATOM 2408 N N . LYS A 1 290 ? -10.811 6.810 22.962 1.00 98.31 290 LYS A N 1
ATOM 2409 C CA . LYS A 1 290 ? -10.214 8.146 22.854 1.00 98.31 290 LYS A CA 1
ATOM 2410 C C . LYS A 1 290 ? -11.133 9.204 23.485 1.00 98.31 290 LYS A C 1
ATOM 2412 O O . LYS A 1 290 ? -12.177 9.494 22.912 1.00 98.31 290 LYS A O 1
ATOM 2417 N N . PRO A 1 291 ? -10.776 9.845 24.613 1.00 97.75 291 PRO A N 1
ATOM 2418 C CA . PRO A 1 291 ? -11.690 10.765 25.303 1.00 97.75 291 PRO A CA 1
ATOM 2419 C C . PRO A 1 291 ? -11.692 12.202 24.745 1.00 97.75 291 PRO A C 1
ATOM 2421 O O . PRO A 1 291 ? -12.436 13.050 25.233 1.00 97.75 291 PRO A O 1
ATOM 2424 N N . PHE A 1 292 ? -10.862 12.502 23.743 1.00 97.56 292 PHE A N 1
ATOM 2425 C CA . PHE A 1 292 ? -10.651 13.850 23.206 1.00 97.56 292 PHE A CA 1
ATOM 2426 C C . PHE A 1 292 ? -10.805 13.893 21.682 1.00 97.56 292 PHE A C 1
ATOM 2428 O O . PHE A 1 292 ? -10.735 12.870 21.005 1.00 97.56 292 PHE A O 1
ATOM 2435 N N . CYS A 1 293 ? -10.989 15.093 21.138 1.00 96.94 293 CYS A N 1
ATOM 2436 C CA . CYS A 1 293 ? -11.000 15.345 19.700 1.00 96.94 293 CYS A CA 1
ATOM 2437 C C . CYS A 1 293 ? -9.598 15.766 19.236 1.00 96.94 293 CYS A C 1
ATOM 2439 O O . CYS A 1 293 ? -8.949 16.578 19.897 1.00 96.94 293 CYS A O 1
ATOM 2441 N N . SER A 1 294 ? -9.121 15.223 18.114 1.00 96.00 294 SER A N 1
ATOM 2442 C CA . SER A 1 294 ? -7.867 15.689 17.507 1.00 96.00 294 SER A CA 1
ATOM 2443 C C . SER A 1 294 ? -8.101 16.963 16.692 1.00 96.00 294 SER A C 1
ATOM 2445 O O . SER A 1 294 ? -9.197 17.147 16.152 1.00 96.00 294 SER A O 1
ATOM 2447 N N . PRO A 1 295 ? -7.091 17.843 16.551 1.00 93.88 295 PRO A N 1
ATOM 2448 C CA . PRO A 1 295 ? -7.214 19.033 15.714 1.00 93.88 295 PRO A CA 1
ATOM 2449 C C . PRO A 1 295 ? -7.553 18.639 14.276 1.00 93.88 295 PRO A C 1
ATOM 2451 O O . PRO A 1 295 ? -7.086 17.607 13.789 1.00 93.88 295 PRO A O 1
ATOM 2454 N N . LYS A 1 296 ? -8.353 19.456 13.585 1.00 87.94 296 LYS A N 1
ATOM 2455 C CA . LYS A 1 296 ? -8.639 19.228 12.165 1.00 87.94 296 LYS A CA 1
ATOM 2456 C C . LYS A 1 296 ? -7.342 19.300 11.363 1.00 87.94 296 LYS A C 1
ATOM 2458 O O . LYS A 1 296 ? -6.513 20.181 11.585 1.00 87.94 296 LYS A O 1
ATOM 2463 N N . THR A 1 297 ? -7.190 18.379 10.427 1.00 81.12 297 THR A N 1
ATOM 2464 C CA . THR A 1 297 ? -6.084 18.349 9.476 1.00 81.12 297 THR A CA 1
ATOM 2465 C C . THR A 1 297 ? -6.660 18.406 8.076 1.00 81.12 297 THR A C 1
ATOM 2467 O O . THR A 1 297 ? -7.643 17.733 7.791 1.00 81.12 297 THR A O 1
ATOM 2470 N N . THR A 1 298 ? -6.050 19.221 7.218 1.00 72.75 298 THR A N 1
ATOM 2471 C CA . THR A 1 298 ? -6.367 19.250 5.791 1.00 72.75 298 THR A CA 1
ATOM 2472 C C . THR A 1 298 ? -5.121 18.832 5.043 1.00 72.75 298 THR A C 1
ATOM 2474 O O . THR A 1 298 ? -4.096 19.516 5.082 1.00 72.75 298 THR A O 1
ATOM 2477 N N . LEU A 1 299 ? -5.201 17.690 4.374 1.00 75.88 299 LEU A N 1
ATOM 2478 C CA . LEU A 1 299 ? -4.116 17.218 3.537 1.00 75.88 299 LEU A CA 1
ATOM 2479 C C . LEU A 1 299 ? -4.002 18.104 2.289 1.00 75.88 299 LEU A C 1
ATOM 2481 O O . LEU A 1 299 ? -4.976 18.282 1.553 1.00 75.88 299 LEU A O 1
ATOM 2485 N N . LYS A 1 300 ? -2.802 18.636 2.035 1.00 83.69 300 LYS A N 1
ATOM 2486 C CA . LYS A 1 300 ? -2.502 19.363 0.795 1.00 83.69 300 LYS A CA 1
ATOM 2487 C C . LYS A 1 300 ? -2.688 18.425 -0.396 1.00 83.69 300 LYS A C 1
ATOM 2489 O O . LYS A 1 300 ? -2.186 17.302 -0.379 1.00 83.69 300 LYS A O 1
ATOM 2494 N N . LYS A 1 301 ? -3.369 18.901 -1.432 1.00 82.06 301 LYS A N 1
ATOM 2495 C CA . LYS A 1 301 ? -3.507 18.206 -2.714 1.00 82.06 301 LYS A CA 1
ATOM 2496 C C . LYS A 1 301 ? -2.918 19.072 -3.813 1.00 82.06 301 LYS A C 1
ATOM 2498 O O . LYS A 1 301 ? -2.859 20.292 -3.672 1.00 82.06 301 LYS A O 1
ATOM 2503 N N . PHE A 1 302 ? -2.492 18.421 -4.884 1.00 87.00 302 PHE A N 1
ATOM 2504 C CA . PHE A 1 302 ? -1.961 19.083 -6.061 1.00 87.00 302 PHE A CA 1
ATOM 2505 C C . PHE A 1 302 ? -2.738 18.633 -7.287 1.00 87.00 302 PHE A C 1
ATOM 2507 O O . PHE A 1 302 ? -3.067 17.451 -7.426 1.00 87.00 302 PHE A O 1
ATOM 2514 N N . ASP A 1 303 ? -2.986 19.577 -8.181 1.00 88.81 303 ASP A N 1
ATOM 2515 C CA . ASP A 1 303 ? -3.528 19.289 -9.496 1.00 88.81 303 ASP A CA 1
ATOM 2516 C C . ASP A 1 303 ? -2.365 19.139 -10.471 1.00 88.81 303 ASP A C 1
ATOM 2518 O O . ASP A 1 303 ? -1.478 19.988 -10.545 1.00 88.81 303 ASP A O 1
ATOM 2522 N N . PHE A 1 304 ? -2.342 18.018 -11.186 1.00 90.62 304 PHE A N 1
ATOM 2523 C CA . PHE A 1 304 ? -1.373 17.785 -12.250 1.00 90.62 304 PHE A CA 1
ATOM 2524 C C . PHE A 1 304 ? -1.938 18.311 -13.573 1.00 90.62 304 PHE A C 1
ATOM 2526 O O . PHE A 1 304 ? -3.135 18.145 -13.819 1.00 90.62 304 PHE A O 1
ATOM 2533 N N . PRO A 1 305 ? -1.100 18.886 -14.450 1.00 95.50 305 PRO A N 1
ATOM 2534 C CA . PRO A 1 305 ? 0.364 18.844 -14.424 1.00 95.50 305 PRO A CA 1
ATOM 2535 C C . PRO A 1 305 ? 1.036 19.907 -13.529 1.00 95.50 305 PRO A C 1
ATOM 2537 O O . PRO A 1 305 ? 0.483 20.976 -13.297 1.00 95.50 305 PRO A O 1
ATOM 2540 N N . LEU A 1 306 ? 2.261 19.630 -13.062 1.00 95.06 306 LEU A N 1
ATOM 2541 C CA . LEU A 1 306 ? 3.038 20.521 -12.185 1.00 95.06 306 LEU A CA 1
ATOM 2542 C C . LEU A 1 306 ? 4.385 20.891 -12.805 1.00 95.06 306 LEU A C 1
ATOM 2544 O O . LEU A 1 306 ? 5.147 20.014 -13.205 1.00 95.06 306 LEU A O 1
ATOM 2548 N N . LYS A 1 307 ? 4.722 22.182 -12.824 1.00 96.31 307 LYS A N 1
ATOM 2549 C CA . LYS A 1 307 ? 6.039 22.657 -13.260 1.00 96.31 307 LYS A CA 1
ATOM 2550 C C . LYS A 1 307 ? 7.048 22.568 -12.114 1.00 96.31 307 LYS A C 1
ATOM 2552 O O . LYS A 1 307 ? 6.793 23.068 -11.022 1.00 96.31 307 LYS A O 1
ATOM 2557 N N . LEU A 1 308 ? 8.192 21.938 -12.369 1.00 94.50 308 LEU A N 1
ATOM 2558 C CA . LEU A 1 308 ? 9.299 21.850 -11.420 1.00 94.50 308 LEU A CA 1
ATOM 2559 C C . LEU A 1 308 ? 10.271 23.021 -11.612 1.00 94.50 308 LEU A C 1
ATOM 2561 O O . LEU A 1 308 ? 10.826 23.204 -12.699 1.00 94.50 308 LEU A O 1
ATOM 2565 N N . GLU A 1 309 ? 10.541 23.757 -10.535 1.00 94.06 309 GLU A N 1
ATOM 2566 C CA . GLU A 1 309 ? 11.613 24.760 -10.475 1.00 94.06 309 GLU A CA 1
ATOM 2567 C C . GLU A 1 309 ? 12.961 24.107 -10.125 1.00 94.06 309 GLU A C 1
ATOM 2569 O O . GLU A 1 309 ? 14.020 24.534 -10.592 1.00 94.06 309 GLU A O 1
ATOM 2574 N N . LYS A 1 310 ? 12.933 23.009 -9.354 1.00 90.62 310 LYS A N 1
ATOM 2575 C CA . LYS A 1 310 ? 14.115 22.227 -8.954 1.00 90.62 310 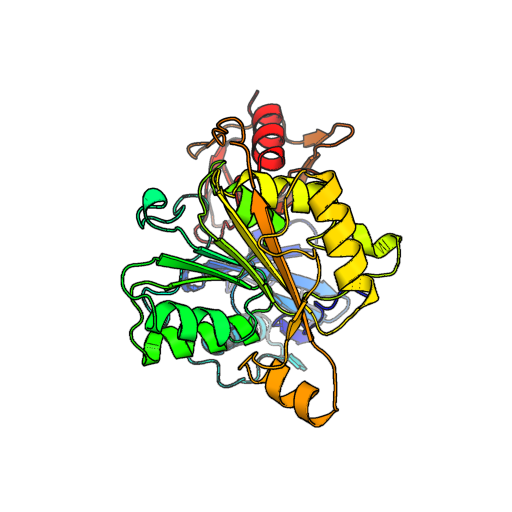LYS A CA 1
ATOM 2576 C C . LYS A 1 310 ? 13.938 20.746 -9.284 1.00 90.62 310 LYS A C 1
ATOM 2578 O O . LYS A 1 310 ? 12.848 20.198 -9.180 1.00 90.62 310 LYS A O 1
ATOM 2583 N N . PHE A 1 311 ? 15.042 20.086 -9.634 1.00 87.31 311 PHE A N 1
ATOM 2584 C CA . PHE A 1 311 ? 15.081 18.649 -9.954 1.00 87.31 311 PHE A CA 1
ATOM 2585 C C . PHE A 1 311 ? 15.536 17.784 -8.767 1.00 87.31 311 PHE A C 1
ATOM 2587 O O . PHE A 1 311 ? 15.389 16.564 -8.792 1.00 87.31 311 PHE A O 1
ATOM 2594 N N . GLU A 1 312 ? 16.047 18.410 -7.706 1.00 91.31 312 GLU A N 1
ATOM 2595 C CA . GLU A 1 312 ? 16.389 17.762 -6.443 1.00 91.31 312 GLU A CA 1
ATOM 2596 C C . GLU A 1 312 ? 16.129 18.717 -5.268 1.00 91.31 312 GLU A C 1
ATOM 2598 O O . GLU A 1 312 ? 16.304 19.932 -5.376 1.00 91.31 312 GLU A O 1
ATOM 2603 N N . TYR A 1 313 ? 15.737 18.155 -4.128 1.00 91.50 313 TYR A N 1
ATOM 2604 C CA . TYR A 1 313 ? 15.642 18.834 -2.841 1.00 91.50 313 TYR A CA 1
ATOM 2605 C C . TYR A 1 313 ? 15.960 17.847 -1.717 1.00 91.50 313 TYR A C 1
ATOM 2607 O O . TYR A 1 313 ? 15.521 16.697 -1.728 1.00 91.50 313 TYR A O 1
ATOM 2615 N N . LYS A 1 314 ? 16.723 18.288 -0.718 1.00 91.31 314 LYS A N 1
ATOM 2616 C CA . LYS A 1 314 ? 17.023 17.482 0.464 1.00 91.31 314 LYS A CA 1
ATOM 2617 C C . LYS A 1 314 ? 17.164 18.368 1.691 1.00 91.31 314 LYS A C 1
ATOM 2619 O O . LYS A 1 314 ? 17.886 19.360 1.669 1.00 91.31 314 LYS A O 1
ATOM 2624 N N . SER A 1 315 ? 16.510 17.967 2.769 1.00 91.06 315 SER A N 1
ATOM 2625 C CA . SER A 1 315 ? 16.687 18.516 4.109 1.00 91.06 315 SER A CA 1
ATOM 2626 C C . SER A 1 315 ? 17.017 17.385 5.088 1.00 91.06 315 SER A C 1
ATOM 2628 O O . SER A 1 315 ? 17.302 16.257 4.677 1.00 91.06 315 SER A O 1
ATOM 2630 N N . LYS A 1 316 ? 17.020 17.685 6.391 1.00 85.94 316 LYS A N 1
ATOM 2631 C CA . LYS A 1 316 ? 17.242 16.684 7.440 1.00 85.94 316 LYS A CA 1
ATOM 2632 C C . LYS A 1 316 ? 16.225 15.537 7.363 1.00 85.94 316 LYS A C 1
ATOM 2634 O O . LYS A 1 316 ? 16.613 14.385 7.532 1.00 85.94 316 LYS A O 1
ATOM 2639 N N . ASP A 1 317 ? 14.969 15.866 7.061 1.00 87.12 317 ASP A N 1
ATOM 2640 C CA . ASP A 1 317 ? 13.840 14.939 7.183 1.00 87.12 317 ASP A CA 1
ATOM 2641 C C . ASP A 1 317 ? 13.107 14.687 5.858 1.00 87.12 317 ASP A C 1
ATOM 2643 O O . ASP A 1 317 ? 12.396 13.693 5.751 1.00 87.12 317 ASP A O 1
ATOM 2647 N N . LEU A 1 318 ? 13.294 15.538 4.841 1.00 92.88 318 LEU A N 1
ATOM 2648 C CA . LEU A 1 318 ? 12.602 15.432 3.554 1.00 92.88 318 LEU A CA 1
ATOM 2649 C C . LEU A 1 318 ? 13.570 15.250 2.388 1.00 92.88 318 LEU A C 1
ATOM 2651 O O . LEU A 1 318 ? 14.642 15.858 2.337 1.00 92.88 318 LEU A O 1
ATOM 2655 N N . ILE A 1 319 ? 13.145 14.455 1.413 1.00 94.62 319 ILE A N 1
ATOM 2656 C CA . ILE A 1 319 ? 13.815 14.266 0.135 1.00 94.62 319 ILE A CA 1
ATOM 2657 C C . ILE A 1 319 ? 12.831 14.439 -1.020 1.00 94.62 319 ILE A C 1
ATOM 2659 O O . ILE A 1 319 ? 11.679 14.017 -0.954 1.00 94.62 319 ILE A O 1
ATOM 2663 N N . PHE A 1 320 ? 13.332 15.021 -2.096 1.00 95.75 320 PHE A N 1
ATOM 2664 C CA . PHE A 1 320 ? 12.841 14.882 -3.454 1.00 95.75 320 PHE A CA 1
ATOM 2665 C C . PHE A 1 320 ? 14.074 14.615 -4.306 1.00 95.75 320 PHE A C 1
ATOM 2667 O O . PHE A 1 320 ? 14.960 15.464 -4.416 1.00 95.75 320 PHE A O 1
ATOM 2674 N N . LYS A 1 321 ? 14.179 13.423 -4.876 1.00 95.00 321 LYS A N 1
ATOM 2675 C CA . LYS A 1 321 ? 15.345 13.046 -5.665 1.00 95.00 321 LYS A CA 1
ATOM 2676 C C . LYS A 1 321 ? 14.919 12.299 -6.908 1.00 95.00 321 LYS A C 1
ATOM 2678 O O . LYS A 1 321 ? 14.276 11.257 -6.808 1.00 95.00 321 LYS A O 1
ATOM 2683 N N . ILE A 1 322 ? 15.355 12.788 -8.061 1.00 95.00 322 ILE A N 1
ATOM 2684 C CA . ILE A 1 322 ? 15.224 12.051 -9.311 1.00 95.00 322 ILE A CA 1
ATOM 2685 C C . ILE A 1 322 ? 16.248 10.915 -9.315 1.00 95.00 322 ILE A C 1
ATOM 2687 O O . ILE A 1 322 ? 17.454 11.120 -9.189 1.00 95.00 322 ILE A O 1
ATOM 2691 N N . LEU A 1 323 ? 15.746 9.691 -9.422 1.00 94.62 323 LEU A N 1
ATOM 2692 C CA . LEU A 1 323 ? 16.539 8.468 -9.489 1.00 94.62 323 LEU A CA 1
ATOM 2693 C C . LEU A 1 323 ? 16.923 8.122 -10.932 1.00 94.62 323 LEU A C 1
ATOM 2695 O O . LEU A 1 323 ? 17.993 7.557 -11.165 1.00 94.62 323 LEU A O 1
ATOM 2699 N N . GLY A 1 324 ? 16.074 8.488 -11.894 1.00 95.38 324 GLY A N 1
ATOM 2700 C CA . GLY A 1 324 ? 16.318 8.278 -13.316 1.00 95.38 324 GLY A CA 1
ATOM 2701 C C . GLY A 1 324 ? 15.368 9.076 -14.199 1.00 95.38 324 GLY A C 1
ATOM 2702 O O . GLY A 1 324 ? 14.248 9.384 -13.793 1.00 95.38 324 GLY A O 1
ATOM 2703 N N . ILE A 1 325 ? 15.839 9.405 -15.402 1.00 97.06 325 ILE A N 1
ATOM 2704 C CA . ILE A 1 325 ? 15.064 10.059 -16.461 1.00 97.06 325 ILE A CA 1
ATOM 2705 C C . ILE A 1 325 ? 15.158 9.159 -17.688 1.00 97.06 325 ILE A C 1
ATOM 2707 O O . ILE A 1 325 ? 16.207 9.074 -18.317 1.00 97.06 325 ILE A O 1
ATOM 2711 N N . PHE A 1 326 ? 14.082 8.446 -17.972 1.00 97.56 326 PHE A N 1
ATOM 2712 C CA . PHE A 1 326 ? 14.000 7.427 -19.000 1.00 97.56 326 PHE A CA 1
ATOM 2713 C C . PHE A 1 326 ? 13.419 8.017 -20.284 1.00 97.56 326 PHE A C 1
ATOM 2715 O O . PHE A 1 326 ? 12.383 8.682 -20.256 1.00 97.56 326 PHE A O 1
ATOM 2722 N N . GLU A 1 327 ? 14.080 7.760 -21.408 1.00 96.62 327 GLU A N 1
ATOM 2723 C CA . GLU A 1 327 ? 13.759 8.345 -22.714 1.00 96.62 327 GLU A CA 1
ATOM 2724 C C . GLU A 1 327 ? 13.349 7.268 -23.718 1.00 96.62 327 GLU A C 1
ATOM 2726 O O . GLU A 1 327 ? 13.867 6.150 -23.685 1.00 96.62 327 GLU A O 1
ATOM 2731 N N . ASN A 1 328 ? 12.430 7.605 -24.618 1.00 94.75 328 ASN A N 1
ATOM 2732 C CA . ASN A 1 328 ? 12.043 6.770 -25.748 1.00 94.75 328 ASN A CA 1
ATOM 2733 C C . ASN A 1 328 ? 11.999 7.657 -27.000 1.00 94.75 328 ASN A C 1
ATOM 2735 O O . ASN A 1 328 ? 11.303 8.665 -27.009 1.00 94.75 328 ASN A O 1
ATOM 2739 N N . ASN A 1 329 ? 12.737 7.282 -28.047 1.00 89.12 329 ASN A N 1
ATOM 2740 C CA . ASN A 1 329 ? 12.882 8.090 -29.264 1.00 89.12 329 ASN A CA 1
ATOM 2741 C C . ASN A 1 329 ? 11.571 8.263 -30.049 1.00 89.12 329 ASN A C 1
ATOM 2743 O O . ASN A 1 329 ? 11.464 9.176 -30.862 1.00 89.12 329 ASN A O 1
ATOM 2747 N N . SER A 1 330 ? 10.590 7.391 -29.821 1.00 90.94 330 SER A N 1
ATOM 2748 C CA . SER A 1 330 ? 9.300 7.401 -30.512 1.00 90.94 330 SER A CA 1
ATOM 2749 C C . SER A 1 330 ? 8.212 8.160 -29.748 1.00 90.94 330 SER A C 1
ATOM 2751 O O . SER A 1 330 ? 7.086 8.241 -30.233 1.00 90.94 330 SER A O 1
ATOM 2753 N N . ILE A 1 331 ? 8.509 8.683 -28.552 1.00 93.50 331 ILE A N 1
ATOM 2754 C CA . ILE A 1 331 ? 7.525 9.301 -27.658 1.00 93.50 331 ILE A CA 1
ATOM 2755 C C . ILE A 1 331 ? 8.013 10.690 -27.228 1.00 93.50 331 ILE A C 1
ATOM 2757 O O . ILE A 1 331 ? 9.167 10.882 -26.862 1.00 93.50 331 ILE A O 1
ATOM 2761 N N . ASP A 1 332 ? 7.117 11.674 -27.251 1.00 94.25 332 ASP A N 1
ATOM 2762 C CA . ASP A 1 332 ? 7.422 13.099 -27.060 1.00 94.25 332 ASP A CA 1
ATOM 2763 C C . ASP A 1 332 ? 7.483 13.549 -25.583 1.00 94.25 332 ASP A C 1
ATOM 2765 O O . ASP A 1 332 ? 7.410 14.743 -25.274 1.00 94.25 332 ASP A O 1
ATOM 2769 N N . TYR A 1 333 ? 7.634 12.598 -24.660 1.00 96.69 333 TYR A N 1
ATOM 2770 C CA . TYR A 1 333 ? 7.828 12.830 -23.232 1.00 96.69 333 TYR A CA 1
ATOM 2771 C C . TYR A 1 333 ? 8.827 11.826 -22.645 1.00 96.69 333 TYR A C 1
ATOM 2773 O O . TYR A 1 333 ? 9.131 10.791 -23.234 1.00 96.69 333 TYR A O 1
ATOM 2781 N N . LYS A 1 334 ? 9.343 12.128 -21.452 1.00 97.62 334 LYS A N 1
ATOM 2782 C CA . LYS A 1 334 ? 10.237 11.250 -20.681 1.00 97.62 334 LYS A CA 1
ATOM 2783 C C . LYS A 1 334 ? 9.494 10.662 -19.490 1.00 97.62 334 LYS A C 1
ATOM 2785 O O . LYS A 1 334 ? 8.557 11.273 -18.989 1.00 97.62 334 LYS A O 1
ATOM 2790 N N . ILE A 1 335 ? 9.934 9.520 -18.982 1.00 97.88 335 ILE A N 1
ATOM 2791 C CA . ILE A 1 335 ? 9.462 8.999 -17.694 1.00 97.88 335 ILE A CA 1
ATOM 2792 C C . ILE A 1 335 ? 10.504 9.338 -16.636 1.00 97.88 335 ILE A C 1
ATOM 2794 O O . ILE A 1 335 ? 11.683 9.069 -16.829 1.00 97.88 335 ILE A O 1
ATOM 2798 N N . ILE A 1 336 ? 10.098 9.903 -15.504 1.00 97.06 336 ILE A N 1
ATOM 2799 C CA . ILE A 1 336 ? 11.000 10.138 -14.374 1.00 97.06 336 ILE A CA 1
ATOM 2800 C C . ILE A 1 336 ? 10.647 9.251 -13.195 1.00 97.06 336 ILE A C 1
ATOM 2802 O O . ILE A 1 336 ? 9.479 9.122 -12.846 1.00 97.06 336 ILE A O 1
ATOM 2806 N N . GLU A 1 337 ? 11.664 8.666 -12.570 1.00 96.62 337 GLU A N 1
ATOM 2807 C CA . GLU A 1 337 ? 11.550 7.960 -11.293 1.00 96.62 337 GLU A CA 1
ATOM 2808 C C . GL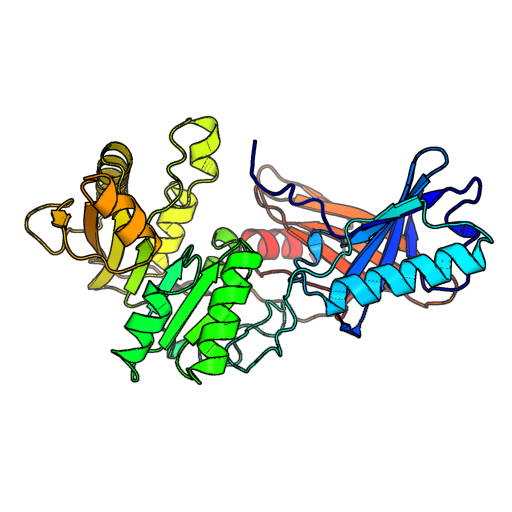U A 1 337 ? 11.987 8.911 -10.179 1.00 96.62 337 GLU A C 1
ATOM 2810 O O . GLU A 1 337 ? 13.112 9.415 -10.201 1.00 96.62 337 GLU A O 1
ATOM 2815 N N . ILE A 1 338 ? 11.117 9.162 -9.206 1.00 95.94 338 ILE A N 1
ATOM 2816 C CA . ILE A 1 338 ? 11.359 10.081 -8.094 1.00 95.94 338 ILE A CA 1
ATOM 2817 C C . ILE A 1 338 ? 11.254 9.319 -6.773 1.00 95.94 338 ILE A C 1
ATOM 2819 O O . ILE A 1 338 ? 10.276 8.614 -6.542 1.00 95.94 338 ILE A O 1
ATOM 2823 N N . ALA A 1 339 ? 12.222 9.515 -5.879 1.00 95.31 339 ALA A N 1
ATOM 2824 C CA . ALA A 1 339 ? 12.068 9.239 -4.453 1.00 95.31 339 ALA A CA 1
ATOM 2825 C C . ALA A 1 339 ? 11.646 10.521 -3.725 1.00 95.31 339 ALA A C 1
ATOM 2827 O O . ALA A 1 339 ? 12.365 11.522 -3.776 1.00 95.31 339 ALA A O 1
ATOM 2828 N N . ILE A 1 340 ? 10.497 10.495 -3.048 1.00 94.69 340 ILE A N 1
ATOM 2829 C CA . ILE A 1 340 ? 9.888 11.686 -2.441 1.00 94.69 340 ILE A CA 1
ATOM 2830 C C . ILE A 1 340 ? 9.237 11.395 -1.083 1.00 94.69 340 ILE A C 1
ATOM 2832 O O . ILE A 1 340 ? 8.556 10.384 -0.908 1.00 94.69 340 ILE A O 1
ATOM 2836 N N . GLY A 1 341 ? 9.435 12.292 -0.115 1.00 91.81 341 GLY A N 1
ATOM 2837 C CA . GLY A 1 341 ? 8.902 12.189 1.248 1.00 91.81 341 GLY A CA 1
ATOM 2838 C C . GLY A 1 341 ? 10.016 12.145 2.291 1.00 91.81 341 GLY A C 1
ATOM 2839 O O . GLY A 1 341 ? 11.005 12.855 2.153 1.00 91.81 341 GLY A O 1
ATOM 2840 N N . ASN A 1 342 ? 9.872 11.321 3.332 1.00 87.38 342 ASN A N 1
ATOM 2841 C CA . ASN A 1 342 ? 10.812 11.236 4.457 1.00 87.38 342 ASN A CA 1
ATOM 2842 C C . ASN A 1 342 ? 11.481 9.849 4.576 1.00 87.38 342 ASN A C 1
ATOM 2844 O O . ASN A 1 342 ? 11.845 9.233 3.576 1.00 87.38 342 ASN A O 1
ATOM 2848 N N . TYR A 1 343 ? 11.638 9.328 5.799 1.00 73.12 343 TYR A N 1
ATOM 2849 C CA . TYR A 1 343 ? 12.128 7.971 6.062 1.00 73.12 343 TYR A CA 1
ATOM 2850 C C . TYR A 1 343 ? 11.340 6.871 5.313 1.00 73.12 343 TYR A C 1
ATOM 2852 O O . TYR A 1 343 ? 11.923 5.836 4.990 1.00 73.12 343 TYR A O 1
ATOM 2860 N N . LEU A 1 344 ? 10.052 7.095 5.011 1.00 77.19 344 LEU A N 1
ATOM 2861 C CA . LEU A 1 344 ? 9.207 6.229 4.174 1.00 77.19 344 LEU A CA 1
ATOM 2862 C C . LEU A 1 344 ? 8.977 6.837 2.787 1.00 77.19 344 LEU A C 1
ATOM 2864 O O . LEU A 1 344 ? 7.846 6.832 2.289 1.00 77.19 344 LEU A O 1
ATOM 2868 N N . ALA A 1 345 ? 10.031 7.394 2.184 1.00 88.00 345 ALA A N 1
ATOM 2869 C CA . ALA A 1 345 ? 9.958 7.988 0.858 1.00 88.00 345 ALA A CA 1
ATOM 2870 C C . ALA A 1 345 ? 9.299 7.033 -0.145 1.00 88.00 345 ALA A C 1
ATOM 2872 O O . ALA A 1 345 ? 9.640 5.851 -0.251 1.00 88.00 345 ALA A O 1
ATOM 2873 N N . GLN A 1 346 ? 8.336 7.567 -0.886 1.00 91.75 346 GLN A N 1
ATOM 2874 C CA . GLN A 1 346 ? 7.663 6.849 -1.950 1.00 91.75 346 GLN A CA 1
ATOM 2875 C C . GLN A 1 346 ? 8.510 6.954 -3.214 1.00 91.75 346 GLN A C 1
ATOM 2877 O O . GLN A 1 346 ? 8.973 8.035 -3.572 1.00 91.75 346 GLN A O 1
ATOM 2882 N N . HIS A 1 347 ? 8.718 5.817 -3.873 1.00 93.38 347 HIS A N 1
ATOM 2883 C CA . HIS A 1 347 ? 9.257 5.770 -5.225 1.00 93.38 347 HIS A CA 1
ATOM 2884 C C . HIS A 1 347 ? 8.076 5.868 -6.182 1.00 93.38 347 HIS A C 1
ATOM 2886 O O . HIS A 1 347 ? 7.158 5.054 -6.086 1.00 93.38 347 HIS A O 1
ATOM 2892 N N . VAL A 1 348 ? 8.075 6.877 -7.045 1.00 93.56 348 VAL A N 1
ATOM 2893 C CA . VAL A 1 348 ? 6.934 7.217 -7.895 1.00 93.56 348 VAL A CA 1
ATOM 2894 C C . VAL A 1 348 ? 7.429 7.574 -9.286 1.00 93.56 348 VAL A C 1
ATOM 2896 O O . VAL A 1 348 ? 8.478 8.198 -9.437 1.00 93.56 348 VAL A O 1
ATOM 2899 N N . PHE A 1 349 ? 6.660 7.187 -10.296 1.00 95.44 349 PHE A N 1
ATOM 2900 C CA . PHE A 1 349 ? 6.926 7.531 -11.684 1.00 95.44 349 PHE A CA 1
ATOM 2901 C C . PHE A 1 349 ? 5.981 8.623 -12.167 1.00 95.44 349 PHE A C 1
ATOM 2903 O O . PHE A 1 349 ? 4.785 8.563 -11.884 1.00 95.44 349 PHE A O 1
ATOM 2910 N N . PHE A 1 350 ? 6.500 9.576 -12.934 1.00 96.44 350 PHE A N 1
ATOM 2911 C CA . PHE A 1 350 ? 5.711 10.601 -13.618 1.00 96.44 350 PHE A CA 1
ATOM 2912 C C . PHE A 1 350 ? 6.144 10.713 -15.077 1.00 96.44 350 PHE A C 1
ATOM 2914 O O . PHE A 1 350 ? 7.293 10.419 -15.412 1.00 96.44 350 PHE A O 1
ATOM 2921 N N . GLY A 1 351 ? 5.239 11.174 -15.936 1.00 97.31 351 GLY A N 1
ATOM 2922 C CA . GLY A 1 351 ? 5.619 11.710 -17.237 1.00 97.31 351 GLY A CA 1
ATOM 2923 C C . GLY A 1 351 ? 6.280 13.073 -17.048 1.00 97.31 351 GLY A C 1
ATOM 2924 O O . GLY A 1 351 ? 5.921 13.803 -16.128 1.00 97.31 351 GLY A O 1
ATOM 2925 N N . LEU A 1 352 ? 7.258 13.411 -17.883 1.00 97.56 352 LEU A N 1
ATOM 2926 C CA . LEU A 1 352 ? 7.997 14.670 -17.860 1.00 97.56 352 LEU A CA 1
ATOM 2927 C C . LEU A 1 352 ? 8.084 15.243 -19.276 1.00 97.56 352 LEU A C 1
ATOM 2929 O O . LEU A 1 352 ? 8.654 14.614 -20.170 1.00 97.56 352 LEU A O 1
ATOM 2933 N N . LYS A 1 353 ? 7.601 16.474 -19.448 1.00 97.12 353 LYS A N 1
ATOM 2934 C CA . LYS A 1 353 ? 7.736 17.269 -20.675 1.00 97.12 353 LYS A CA 1
ATOM 2935 C C . LYS A 1 353 ? 7.998 18.725 -20.295 1.00 97.12 353 LYS A C 1
ATOM 2937 O O . LYS A 1 353 ? 7.291 19.259 -19.454 1.00 97.12 353 LYS A O 1
ATOM 2942 N N . ASP A 1 354 ? 9.054 19.346 -20.818 1.00 94.19 354 ASP A N 1
ATOM 2943 C CA . ASP A 1 354 ? 9.386 20.762 -20.561 1.00 94.19 354 ASP A CA 1
ATOM 2944 C C . ASP A 1 354 ? 9.391 21.170 -19.070 1.00 94.19 354 ASP A C 1
ATOM 2946 O O . ASP A 1 354 ? 8.763 22.146 -18.659 1.00 94.19 354 ASP A O 1
ATOM 2950 N N . LYS A 1 355 ? 10.084 20.386 -18.227 1.00 93.44 355 LYS A N 1
ATOM 2951 C CA . LYS A 1 355 ? 10.114 20.518 -16.747 1.00 93.44 355 LYS A CA 1
ATOM 2952 C C . LYS A 1 355 ? 8.756 20.360 -16.050 1.00 93.44 355 LYS A C 1
ATOM 2954 O O . LYS A 1 355 ? 8.654 20.582 -14.847 1.00 93.44 355 LYS A O 1
ATOM 2959 N N . THR A 1 356 ? 7.730 19.958 -16.782 1.00 96.56 356 THR A N 1
ATOM 2960 C CA . THR A 1 356 ? 6.380 19.752 -16.281 1.00 96.56 356 THR A CA 1
ATOM 2961 C C . THR A 1 356 ? 6.134 18.265 -16.089 1.00 96.56 356 THR A C 1
ATOM 2963 O O . THR A 1 356 ? 6.287 17.479 -17.026 1.00 96.56 356 THR A O 1
ATOM 2966 N N . ILE A 1 357 ? 5.777 17.875 -14.867 1.00 96.69 357 ILE A N 1
ATOM 2967 C CA . ILE A 1 357 ? 5.425 16.502 -14.527 1.00 96.69 357 ILE A CA 1
ATOM 2968 C C . ILE A 1 357 ? 3.920 16.284 -14.642 1.00 96.69 357 ILE A C 1
ATOM 2970 O O . ILE A 1 357 ? 3.128 17.143 -14.254 1.00 96.69 357 ILE A O 1
ATOM 2974 N N . PHE A 1 358 ? 3.517 15.124 -15.149 1.00 95.38 358 PHE A N 1
ATOM 2975 C CA . PHE A 1 358 ? 2.118 14.726 -15.283 1.00 95.38 358 PHE A CA 1
ATOM 2976 C C . PHE A 1 358 ? 1.923 13.258 -14.903 1.00 95.38 358 PHE A C 1
ATOM 2978 O O . PHE A 1 358 ? 2.873 12.473 -14.837 1.00 95.38 358 PHE A O 1
ATOM 2985 N N . LEU A 1 359 ? 0.677 12.898 -14.602 1.00 93.06 359 LEU A N 1
ATOM 2986 C CA . LEU A 1 359 ? 0.327 11.551 -14.170 1.00 93.06 359 LEU A CA 1
ATOM 2987 C C . LEU A 1 359 ? 0.251 10.606 -15.364 1.00 93.06 359 LEU A C 1
ATOM 2989 O O . LEU A 1 359 ? -0.408 10.904 -16.358 1.00 93.06 359 LEU A O 1
ATOM 2993 N N . LEU A 1 360 ? 0.900 9.454 -15.229 1.00 91.81 360 LEU A N 1
ATOM 2994 C CA . LEU A 1 360 ? 0.736 8.320 -16.128 1.00 91.81 360 LEU A CA 1
ATOM 2995 C C . LEU A 1 360 ? -0.304 7.359 -15.527 1.00 91.81 360 LEU A C 1
ATOM 2997 O O . LEU A 1 360 ? -0.466 7.343 -14.302 1.00 91.81 360 LEU A O 1
ATOM 3001 N N . PRO A 1 361 ? -0.981 6.517 -16.330 1.00 88.50 361 PRO A N 1
ATOM 3002 C CA . PRO A 1 361 ? -1.918 5.511 -15.815 1.00 88.50 361 PRO A CA 1
ATOM 3003 C C . PRO A 1 361 ? -1.324 4.602 -14.724 1.00 88.50 361 PRO A C 1
ATOM 3005 O O . PRO A 1 361 ? -2.032 4.157 -13.823 1.00 88.50 361 PRO A O 1
ATOM 3008 N N . GLN A 1 362 ? -0.016 4.352 -14.793 1.00 90.25 362 GLN A N 1
ATOM 3009 C CA . GLN A 1 362 ? 0.763 3.541 -13.856 1.00 90.25 362 GLN A CA 1
ATOM 3010 C C . GLN A 1 362 ? 1.225 4.296 -12.602 1.00 90.25 362 GLN A C 1
ATOM 3012 O O . GLN A 1 362 ? 1.819 3.697 -11.700 1.00 90.25 362 GLN A O 1
ATOM 3017 N N . THR A 1 363 ? 1.058 5.619 -12.560 1.00 90.12 363 THR A N 1
ATOM 3018 C CA . THR A 1 363 ? 1.531 6.435 -11.444 1.00 90.12 363 THR A CA 1
ATOM 3019 C C . THR A 1 363 ? 0.705 6.126 -10.199 1.00 90.12 363 THR A C 1
ATOM 3021 O O . THR A 1 363 ? -0.470 6.480 -10.103 1.00 90.12 363 THR A O 1
ATOM 3024 N N . ASN A 1 364 ? 1.347 5.498 -9.214 1.00 86.12 364 ASN A N 1
ATOM 3025 C CA . ASN A 1 364 ? 0.723 5.110 -7.957 1.00 86.12 364 ASN A CA 1
ATOM 3026 C C . ASN A 1 364 ? 1.468 5.731 -6.768 1.00 86.12 364 ASN A C 1
ATOM 3028 O O . ASN A 1 364 ? 2.665 5.499 -6.588 1.00 86.12 364 ASN A O 1
ATOM 3032 N N . PHE A 1 365 ? 0.762 6.535 -5.973 1.00 88.31 365 PHE A N 1
ATOM 3033 C CA . PHE A 1 365 ? 1.262 7.114 -4.729 1.00 88.31 365 PHE A CA 1
ATOM 3034 C C . PHE A 1 365 ? 0.115 7.622 -3.856 1.00 88.31 365 PHE A C 1
ATOM 3036 O O . PHE A 1 365 ? -1.016 7.800 -4.311 1.00 88.31 365 PHE A O 1
ATOM 3043 N N . ILE A 1 366 ? 0.444 7.910 -2.600 1.00 86.75 366 ILE A N 1
ATOM 3044 C CA . ILE A 1 366 ? -0.448 8.570 -1.650 1.00 86.75 366 ILE A CA 1
ATOM 3045 C C . ILE A 1 366 ? 0.107 9.949 -1.310 1.00 86.75 366 ILE A C 1
ATOM 3047 O O . ILE A 1 366 ? 1.296 10.091 -1.028 1.00 86.75 366 ILE A O 1
ATOM 3051 N N . TYR A 1 367 ? -0.756 10.962 -1.290 1.00 86.50 367 TYR A N 1
ATOM 3052 C CA . TYR A 1 367 ? -0.431 12.257 -0.703 1.00 86.50 367 TYR A CA 1
ATOM 3053 C C . TYR A 1 367 ? -0.247 12.091 0.811 1.00 86.50 367 TYR A C 1
ATOM 3055 O O . TYR A 1 367 ? -1.201 12.119 1.576 1.00 86.50 367 TYR A O 1
ATOM 3063 N N . THR A 1 368 ? 0.979 11.857 1.262 1.00 87.38 368 THR A N 1
ATOM 3064 C CA . THR A 1 368 ? 1.330 11.974 2.683 1.00 87.38 368 THR A CA 1
ATOM 3065 C C . THR A 1 368 ? 1.763 13.409 2.970 1.00 87.38 368 THR A C 1
ATOM 3067 O O . THR A 1 368 ? 2.179 14.113 2.050 1.00 87.38 368 THR A O 1
ATOM 3070 N N . SER A 1 369 ? 1.717 13.859 4.231 1.00 86.06 369 SER A N 1
ATOM 3071 C CA . SER A 1 369 ? 2.185 15.218 4.572 1.00 86.06 369 SER A CA 1
ATOM 3072 C C . SER A 1 369 ? 3.614 15.452 4.075 1.00 86.06 369 SER A C 1
ATOM 3074 O O . SER A 1 369 ? 3.875 16.432 3.387 1.00 86.06 369 SER A O 1
ATOM 3076 N N . ASP A 1 370 ? 4.509 14.492 4.323 1.00 89.50 370 ASP A N 1
ATOM 3077 C CA . ASP A 1 370 ? 5.910 14.574 3.905 1.00 89.50 370 ASP A CA 1
ATOM 3078 C C . ASP A 1 370 ? 6.073 14.593 2.380 1.00 89.50 370 ASP A C 1
ATOM 3080 O O . ASP A 1 370 ? 6.937 15.295 1.858 1.00 89.50 370 ASP A O 1
ATOM 3084 N N . PHE A 1 371 ? 5.252 13.825 1.652 1.00 91.94 371 PHE A N 1
ATOM 3085 C CA . PHE A 1 371 ? 5.235 13.852 0.189 1.00 91.94 371 PHE A CA 1
ATOM 3086 C C . PHE A 1 371 ? 4.845 15.244 -0.307 1.00 91.94 371 PHE A C 1
ATOM 3088 O O . PHE A 1 371 ? 5.533 15.815 -1.151 1.00 91.94 371 PHE A O 1
ATOM 3095 N N . CYS A 1 372 ? 3.760 15.796 0.239 1.00 91.19 372 CYS A N 1
ATOM 3096 C CA . CYS A 1 372 ? 3.244 17.098 -0.154 1.00 91.19 372 CYS A CA 1
ATOM 3097 C C . CYS A 1 372 ? 4.226 18.222 0.170 1.00 91.19 372 CYS A C 1
ATOM 3099 O O . CYS A 1 372 ? 4.462 19.086 -0.670 1.00 91.19 372 CYS A O 1
ATOM 3101 N N . ASP A 1 373 ? 4.831 18.190 1.354 1.00 91.75 373 ASP A N 1
ATOM 3102 C CA . ASP A 1 373 ? 5.811 19.186 1.773 1.00 91.75 373 ASP A CA 1
ATOM 3103 C C . ASP A 1 373 ? 7.085 19.106 0.923 1.00 91.75 373 ASP A C 1
ATOM 3105 O O . ASP A 1 373 ? 7.609 20.140 0.511 1.00 91.75 373 ASP A O 1
ATOM 3109 N N . ALA A 1 374 ? 7.568 17.902 0.594 1.00 93.31 374 ALA A N 1
ATOM 3110 C CA . ALA A 1 374 ? 8.709 17.733 -0.304 1.00 93.31 374 ALA A CA 1
ATOM 3111 C C . ALA A 1 374 ? 8.400 18.213 -1.734 1.00 93.31 374 ALA A C 1
ATOM 3113 O O . ALA A 1 374 ? 9.236 18.886 -2.339 1.00 93.31 374 ALA A O 1
ATOM 3114 N N . LEU A 1 375 ? 7.204 17.913 -2.256 1.00 93.69 375 LEU A N 1
ATOM 3115 C CA . LEU A 1 375 ? 6.766 18.356 -3.582 1.00 93.69 375 LEU A CA 1
ATOM 3116 C C . LEU A 1 375 ? 6.645 19.883 -3.647 1.00 93.69 375 LEU A C 1
ATOM 3118 O O . LEU A 1 375 ? 7.122 20.510 -4.589 1.00 93.69 375 LEU A O 1
ATOM 3122 N N . GLU A 1 376 ? 6.085 20.502 -2.607 1.00 93.19 376 GLU A N 1
ATOM 3123 C CA . GLU A 1 376 ? 5.942 21.955 -2.515 1.00 93.19 376 GLU A CA 1
ATOM 3124 C C . GLU A 1 376 ? 7.296 22.684 -2.594 1.00 93.19 376 GLU A C 1
ATOM 3126 O O . GLU A 1 376 ? 7.392 23.766 -3.169 1.00 93.19 376 GLU A O 1
ATOM 3131 N N . LYS A 1 377 ? 8.367 22.093 -2.046 1.00 93.44 377 LYS A N 1
ATOM 3132 C CA . LYS A 1 377 ? 9.717 22.688 -2.041 1.00 93.44 377 LYS A CA 1
ATOM 3133 C C . LYS A 1 377 ? 10.420 22.679 -3.397 1.00 93.44 377 LYS A C 1
ATOM 3135 O O . LYS A 1 377 ? 11.409 23.401 -3.543 1.00 93.44 377 LYS A O 1
ATOM 3140 N N . VAL A 1 378 ? 9.961 21.859 -4.344 1.00 92.75 378 VAL A N 1
ATOM 3141 C CA . VAL A 1 378 ? 10.542 21.770 -5.695 1.00 92.75 378 VAL A CA 1
ATOM 3142 C C . VAL A 1 378 ? 9.713 22.474 -6.763 1.00 92.75 378 VAL A C 1
ATOM 3144 O O . VAL A 1 378 ? 10.270 22.832 -7.799 1.00 92.75 378 VAL A O 1
ATOM 3147 N N . ILE A 1 379 ? 8.417 22.695 -6.515 1.00 92.25 379 ILE A N 1
ATOM 3148 C CA . ILE A 1 379 ? 7.560 23.538 -7.369 1.00 92.25 379 ILE A CA 1
ATOM 3149 C C . ILE A 1 379 ? 7.667 25.034 -7.022 1.00 92.25 379 ILE A C 1
ATOM 3151 O O . ILE A 1 379 ? 7.266 25.868 -7.825 1.00 92.25 379 ILE A O 1
ATOM 3155 N N . LYS A 1 380 ? 8.176 25.368 -5.825 1.00 84.31 380 LYS A N 1
ATOM 3156 C CA . LYS A 1 380 ? 8.544 26.726 -5.393 1.00 84.31 380 LYS A CA 1
ATOM 3157 C C . LYS A 1 380 ? 10.046 26.955 -5.536 1.00 84.31 380 LYS A C 1
ATOM 3159 O O . LYS A 1 380 ? 10.425 28.082 -5.900 1.00 84.31 380 LYS A O 1
#

Nearest PDB structures (foldseek):
  1yzh-assembly1_A  TM=8.907E-01  e=7.007E-14  Streptococcus pneumoniae
  7nzj-assembly3_E  TM=9.001E-01  e=1.674E-13  Bacillus subtilis subsp. subtilis str. 168
  3dxy-assembly1_A  TM=8.516E-01  e=1.138E-12  Escherichia coli K-12
  3dxz-assembly1_A  TM=8.201E-01  e=6.007E-13  Escherichia coli K-12
  8cti-assembly1_A  TM=7.732E-01  e=3.501E-11  Homo sapiens

pLDDT: mean 87.83, std 12.68, range [26.25, 98.31]